Protein AF-R7HUU4-F1 (afdb_monomer)

pLDDT: mean 83.48, std 14.82, range [27.44, 98.5]

Structure (mmCIF, N/CA/C/O backbone):
data_AF-R7HUU4-F1
#
_entry.id   AF-R7HUU4-F1
#
loop_
_atom_site.group_PDB
_atom_site.id
_atom_site.type_symbol
_atom_site.label_atom_id
_atom_site.label_alt_id
_atom_site.label_comp_id
_atom_site.label_asym_id
_atom_site.label_entity_id
_atom_site.label_seq_id
_atom_site.pdbx_PDB_ins_code
_atom_site.Cartn_x
_atom_site.Cartn_y
_atom_site.Cartn_z
_atom_site.occupancy
_atom_site.B_iso_or_equiv
_atom_site.auth_seq_id
_atom_site.auth_comp_id
_atom_site.auth_asym_id
_atom_site.auth_atom_id
_atom_site.pdbx_PDB_model_num
ATOM 1 N N . MET A 1 1 ? -66.068 42.220 -23.933 1.00 38.50 1 MET A N 1
ATOM 2 C CA . MET A 1 1 ? -65.419 41.433 -25.005 1.00 38.50 1 MET A CA 1
ATOM 3 C C . MET A 1 1 ? -64.397 40.522 -24.340 1.00 38.50 1 MET A C 1
ATOM 5 O O . MET A 1 1 ? -63.741 40.973 -23.412 1.00 38.50 1 MET A O 1
ATOM 9 N N . LYS A 1 2 ? -64.416 39.233 -24.688 1.00 35.81 2 LYS A N 1
ATOM 10 C CA . LYS A 1 2 ? -63.900 38.101 -23.901 1.00 35.81 2 LYS A CA 1
ATOM 11 C C . LYS A 1 2 ? -62.385 38.154 -23.642 1.00 35.81 2 LYS A C 1
ATOM 13 O O . LYS A 1 2 ? -61.613 38.383 -24.563 1.00 35.81 2 LYS A O 1
ATOM 18 N N . SER A 1 3 ? -62.012 37.870 -22.396 1.00 39.12 3 SER A N 1
ATOM 19 C CA . SER A 1 3 ? -60.695 37.372 -21.989 1.00 39.12 3 SER A CA 1
ATOM 20 C C . SER A 1 3 ? -60.714 35.848 -22.149 1.00 39.12 3 SER A C 1
ATOM 22 O O . SER A 1 3 ? -61.552 35.182 -21.539 1.00 39.12 3 SER A O 1
ATOM 24 N N . GLU A 1 4 ? -59.857 35.305 -23.013 1.00 42.94 4 GLU A N 1
ATOM 25 C CA . GLU A 1 4 ? -59.627 33.863 -23.139 1.00 42.94 4 GLU A CA 1
ATOM 26 C C . GLU A 1 4 ? -58.416 33.475 -22.284 1.00 42.94 4 GLU A C 1
ATOM 28 O O . GLU A 1 4 ? -57.272 33.782 -22.612 1.00 42.94 4 GLU A O 1
ATOM 33 N N . ILE A 1 5 ? -58.679 32.793 -21.168 1.00 44.16 5 ILE A N 1
ATOM 34 C CA . ILE A 1 5 ? -57.663 32.092 -20.380 1.00 44.16 5 ILE A CA 1
ATOM 35 C C . ILE A 1 5 ? -57.553 30.680 -20.959 1.00 44.16 5 ILE A C 1
ATOM 37 O O . ILE A 1 5 ? -58.440 29.843 -20.785 1.00 44.16 5 ILE A O 1
ATOM 41 N N . LEU A 1 6 ? -56.463 30.427 -21.679 1.00 37.91 6 LEU A N 1
ATOM 42 C CA . LEU A 1 6 ? -56.140 29.134 -22.271 1.00 37.91 6 LEU A CA 1
ATOM 43 C C . LEU A 1 6 ? -55.569 28.197 -21.186 1.00 37.91 6 LEU A C 1
ATOM 45 O O . LEU A 1 6 ? -54.363 28.150 -20.954 1.00 37.91 6 LEU A O 1
ATOM 49 N N . CYS A 1 7 ? -56.432 27.450 -20.495 1.00 40.31 7 CYS A N 1
ATOM 50 C CA . CYS A 1 7 ? -56.000 26.373 -19.599 1.00 40.31 7 CYS A CA 1
ATOM 51 C C . CYS A 1 7 ? -55.556 25.152 -20.421 1.00 40.31 7 CYS A C 1
ATOM 53 O O . CYS A 1 7 ? -56.380 24.395 -20.935 1.00 40.31 7 CYS A O 1
ATOM 55 N N . TYR A 1 8 ? -54.243 24.937 -20.528 1.00 51.47 8 TYR A N 1
ATOM 56 C CA . TYR A 1 8 ? -53.671 23.716 -21.096 1.00 51.47 8 TYR A CA 1
ATOM 57 C C . TYR A 1 8 ? -54.002 22.509 -20.206 1.00 51.47 8 TYR A C 1
ATOM 59 O O . TYR A 1 8 ? -53.467 22.344 -19.110 1.00 51.47 8 TYR A O 1
ATOM 67 N N . HIS A 1 9 ? -54.881 21.635 -20.691 1.00 50.00 9 HIS A N 1
ATOM 68 C CA . HIS A 1 9 ? -55.232 20.387 -20.023 1.00 50.00 9 HIS A CA 1
ATOM 69 C C . HIS A 1 9 ? -54.146 19.332 -20.299 1.00 50.00 9 HIS A C 1
ATOM 71 O O . HIS A 1 9 ? -54.229 18.532 -21.234 1.00 50.00 9 HIS A O 1
ATOM 77 N N . ILE A 1 10 ? -53.070 19.352 -19.510 1.00 56.12 10 ILE A N 1
ATOM 78 C CA . ILE A 1 10 ? -52.059 18.291 -19.549 1.00 56.12 10 ILE A CA 1
ATOM 79 C C . ILE A 1 10 ? -52.678 17.048 -18.900 1.00 56.12 10 ILE A C 1
ATOM 81 O O . ILE A 1 10 ? -52.889 16.993 -17.693 1.00 56.12 10 ILE A O 1
ATOM 85 N N . SER A 1 11 ? -52.998 16.042 -19.716 1.00 63.75 11 SER A N 1
ATOM 86 C CA . SER A 1 11 ? -53.547 14.767 -19.241 1.00 63.75 11 SER A CA 1
ATOM 87 C C . SER A 1 11 ? -52.619 14.126 -18.200 1.00 63.75 11 SER A C 1
ATOM 89 O O . SER A 1 11 ? -51.450 13.870 -18.495 1.00 63.75 11 SER A O 1
ATOM 91 N N . MET A 1 12 ? -53.154 13.795 -17.017 1.00 63.28 12 MET A N 1
ATOM 92 C CA . MET A 1 12 ? -52.453 13.094 -15.924 1.00 63.28 12 MET A CA 1
ATOM 93 C C . MET A 1 12 ? -51.665 11.861 -16.395 1.00 63.28 12 MET A C 1
ATOM 95 O O . MET A 1 12 ? -50.610 11.565 -15.847 1.00 63.28 12 MET A O 1
ATOM 99 N N . LYS A 1 13 ? -52.126 11.173 -17.450 1.00 62.66 13 LYS A N 1
ATOM 100 C CA . LYS A 1 13 ? -51.434 10.015 -18.041 1.00 62.66 13 LYS A CA 1
ATOM 101 C C . LYS A 1 13 ? -50.097 10.383 -18.696 1.00 62.66 13 LYS A C 1
ATOM 103 O O . LYS A 1 13 ? -49.161 9.595 -18.633 1.00 62.66 13 LYS A O 1
ATOM 108 N N . LYS A 1 14 ? -49.987 11.577 -19.293 1.00 66.75 14 LYS A N 1
ATOM 109 C CA . LYS A 1 14 ? -48.726 12.083 -19.864 1.00 66.75 14 LYS A CA 1
ATOM 110 C C . LYS A 1 14 ? -47.734 12.457 -18.765 1.00 66.75 14 LYS A C 1
ATOM 112 O O . LYS A 1 14 ? -46.560 12.144 -18.896 1.00 66.75 14 LYS A O 1
ATOM 117 N N . ILE A 1 15 ? -48.211 13.047 -17.667 1.00 77.12 15 ILE A N 1
ATOM 118 C CA . ILE A 1 15 ? -47.375 13.357 -16.497 1.00 77.12 15 ILE A CA 1
ATOM 119 C C . ILE A 1 15 ? -46.873 12.060 -15.852 1.00 77.12 15 ILE A C 1
ATOM 121 O O . ILE A 1 15 ? -45.676 11.927 -15.621 1.00 77.12 15 ILE A O 1
ATOM 125 N N . LEU A 1 16 ? -47.750 11.068 -15.655 1.00 75.75 16 LEU A N 1
ATOM 126 C CA . LEU A 1 16 ? -47.356 9.760 -15.123 1.00 75.75 16 LEU A CA 1
ATOM 127 C C . LEU A 1 16 ? -46.348 9.046 -16.034 1.00 75.75 16 LEU A C 1
ATOM 129 O O . LEU A 1 16 ? -45.394 8.464 -15.537 1.00 75.75 16 LEU A O 1
ATOM 133 N N . GLY A 1 17 ? -46.534 9.114 -17.356 1.00 78.81 17 GLY A N 1
ATOM 134 C CA . GLY A 1 17 ? -45.602 8.536 -18.328 1.00 78.81 17 GLY A CA 1
ATOM 135 C C . GLY A 1 17 ? -44.230 9.216 -18.328 1.00 78.81 17 GLY A C 1
ATOM 136 O O . GLY A 1 17 ? -43.217 8.533 -18.430 1.00 78.81 17 GLY A O 1
ATOM 137 N N . ILE A 1 18 ? -44.183 10.541 -18.151 1.00 80.38 18 ILE A N 1
ATOM 138 C CA . ILE A 1 18 ? -42.929 11.300 -18.021 1.00 80.38 18 ILE A CA 1
ATOM 139 C C . ILE A 1 18 ? -42.229 10.968 -16.699 1.00 80.38 18 ILE A C 1
ATOM 141 O O . ILE A 1 18 ? -41.025 10.736 -16.701 1.00 80.38 18 ILE A O 1
ATOM 145 N N . ILE A 1 19 ? -42.967 10.882 -15.587 1.00 80.94 19 ILE A N 1
ATOM 146 C CA . ILE A 1 19 ? -42.411 10.488 -14.284 1.00 80.94 19 ILE A CA 1
ATOM 147 C C . ILE A 1 19 ? -41.890 9.050 -14.342 1.00 80.94 19 ILE A C 1
ATOM 149 O O . ILE A 1 19 ? -40.770 8.800 -13.916 1.00 80.94 19 ILE A O 1
ATOM 153 N N . LEU A 1 20 ? -42.643 8.113 -14.924 1.00 77.44 20 LEU A N 1
ATOM 154 C CA . LEU A 1 20 ? -42.204 6.726 -15.079 1.00 77.44 20 LEU A CA 1
ATOM 155 C C . LEU A 1 20 ? -40.975 6.628 -15.998 1.00 77.44 20 LEU A C 1
ATOM 157 O O . LEU A 1 20 ? -40.039 5.902 -15.686 1.00 77.44 20 LEU A O 1
ATOM 161 N N . GLY A 1 21 ? -40.932 7.410 -17.082 1.00 74.31 21 GLY A N 1
ATOM 162 C CA . GLY A 1 21 ? -39.762 7.521 -17.955 1.00 74.31 21 GLY A CA 1
ATOM 163 C C . GLY A 1 21 ? -38.533 8.090 -17.240 1.00 74.31 21 GLY A C 1
ATOM 164 O O . GLY A 1 21 ? -37.440 7.558 -17.402 1.00 74.31 21 GLY A O 1
ATOM 165 N N . LEU A 1 22 ? -38.708 9.112 -16.396 1.00 73.75 22 LEU A N 1
ATOM 166 C CA . LEU A 1 22 ? -37.643 9.685 -15.567 1.00 73.75 22 LEU A CA 1
ATOM 167 C C . LEU A 1 22 ? -37.168 8.712 -14.482 1.00 73.75 22 LEU A C 1
ATOM 169 O O . LEU A 1 22 ? -35.968 8.607 -14.265 1.00 73.75 22 LEU A O 1
ATOM 173 N N . VAL A 1 23 ? -38.069 7.953 -13.852 1.00 69.62 23 VAL A N 1
ATOM 174 C CA . VAL A 1 23 ? -37.723 6.916 -12.863 1.00 69.62 23 VAL A CA 1
ATOM 175 C C . VAL A 1 23 ? -36.972 5.761 -13.528 1.00 69.62 23 VAL A C 1
ATOM 177 O O . VAL A 1 23 ? -35.995 5.266 -12.971 1.00 69.62 23 VAL A O 1
ATOM 180 N N . ILE A 1 24 ? -37.358 5.350 -14.739 1.00 63.69 24 ILE A N 1
ATOM 181 C CA . ILE A 1 24 ? -36.622 4.330 -15.499 1.00 63.69 24 ILE A CA 1
ATOM 182 C C . ILE A 1 24 ? -35.244 4.870 -15.915 1.00 63.69 24 ILE A C 1
ATOM 184 O O . ILE A 1 24 ? -34.253 4.174 -15.734 1.00 63.69 24 ILE A O 1
ATOM 188 N N . LEU A 1 25 ? -35.141 6.122 -16.378 1.00 57.78 25 LEU A N 1
ATOM 189 C CA . LEU A 1 25 ? -33.858 6.757 -16.717 1.00 57.78 25 LEU A CA 1
ATOM 190 C C . LEU A 1 25 ? -32.947 6.964 -15.493 1.00 57.78 25 LEU A C 1
ATOM 192 O O . LEU A 1 25 ? -31.732 6.835 -15.618 1.00 57.78 25 LEU A O 1
ATOM 196 N N . GLN A 1 26 ? -33.511 7.215 -14.307 1.00 54.56 26 GLN A N 1
ATOM 197 C CA . GLN A 1 26 ? -32.764 7.280 -13.044 1.00 54.56 26 GLN A CA 1
ATOM 198 C C . GLN A 1 26 ? -32.233 5.906 -12.602 1.00 54.56 26 GLN A C 1
ATOM 200 O O . GLN A 1 26 ? -31.171 5.838 -11.992 1.00 54.56 26 GLN A O 1
ATOM 205 N N . ASN A 1 27 ? -32.913 4.810 -12.959 1.00 45.50 27 ASN A N 1
ATOM 206 C CA . ASN A 1 27 ? -32.486 3.444 -12.632 1.00 45.50 27 ASN A CA 1
ATOM 207 C C . ASN A 1 27 ? -31.473 2.839 -13.626 1.00 45.50 27 ASN A C 1
ATOM 209 O O . ASN A 1 27 ? -30.917 1.781 -13.345 1.00 45.50 27 ASN A O 1
ATOM 213 N N . VAL A 1 28 ? -31.202 3.485 -14.771 1.00 43.03 28 VAL A N 1
ATOM 214 C CA . VAL A 1 28 ? -30.192 3.016 -15.751 1.00 43.03 28 VAL A CA 1
ATOM 215 C C . VAL A 1 28 ? -28.813 3.654 -15.520 1.00 43.03 28 VAL A C 1
ATOM 217 O O . VAL A 1 28 ? -27.841 3.288 -16.179 1.00 43.03 28 VAL A O 1
ATOM 220 N N . CYS A 1 29 ? -28.663 4.525 -14.516 1.00 39.81 29 CYS A N 1
ATOM 221 C CA . CYS A 1 29 ? -27.342 4.875 -13.997 1.00 39.81 29 CYS A CA 1
ATOM 222 C C . CYS A 1 29 ? -26.828 3.717 -13.127 1.00 39.81 29 CYS A C 1
ATOM 224 O O . CYS A 1 29 ? -26.801 3.788 -11.899 1.00 39.81 29 CYS A O 1
ATOM 226 N N . PHE A 1 30 ? -26.459 2.602 -13.761 1.00 44.16 30 PHE A N 1
ATOM 227 C CA . PHE A 1 30 ? -25.579 1.640 -13.117 1.00 44.16 30 PHE A CA 1
ATOM 228 C C . PHE A 1 30 ? -24.296 2.400 -12.794 1.00 44.16 30 PHE A C 1
ATOM 230 O O . PHE A 1 30 ? -23.543 2.731 -13.705 1.00 44.16 30 PHE A O 1
ATOM 237 N N . ALA A 1 31 ? -24.077 2.727 -11.519 1.00 47.22 31 ALA A N 1
ATOM 238 C CA . ALA A 1 31 ? -22.819 3.298 -11.066 1.00 47.22 31 ALA A CA 1
ATOM 239 C C . ALA A 1 31 ? -21.699 2.331 -11.473 1.00 47.22 31 ALA A C 1
ATOM 241 O O . ALA A 1 31 ? -21.554 1.266 -10.875 1.00 47.22 31 ALA A O 1
ATOM 242 N N . GLU A 1 32 ? -20.968 2.645 -12.544 1.00 54.44 32 GLU A N 1
ATOM 243 C CA . GLU A 1 32 ? -19.805 1.868 -12.957 1.00 54.44 32 GLU A CA 1
ATOM 244 C C . GLU A 1 32 ? -18.755 2.001 -11.852 1.00 54.44 32 GLU A C 1
ATOM 246 O O . GLU A 1 32 ? -18.102 3.032 -11.715 1.00 54.44 32 GLU A O 1
ATOM 251 N N . THR A 1 33 ? -18.623 0.962 -11.025 1.00 69.06 33 THR A N 1
ATOM 252 C CA . THR A 1 33 ? -17.581 0.881 -9.998 1.00 69.06 33 THR A CA 1
ATOM 253 C C . THR A 1 33 ? -16.222 0.697 -10.674 1.00 69.06 33 THR A C 1
ATOM 255 O O . THR A 1 33 ? -15.743 -0.427 -10.841 1.00 69.06 33 THR A O 1
ATOM 258 N N . SER A 1 34 ? -15.603 1.802 -11.082 1.00 87.12 34 SER A N 1
ATOM 259 C CA . SER A 1 34 ? -14.298 1.782 -11.740 1.00 87.12 34 SER A CA 1
ATOM 260 C C . SER A 1 34 ? -13.161 1.626 -10.730 1.00 87.12 34 SER A C 1
ATOM 262 O O . SER A 1 34 ? -13.343 1.724 -9.513 1.00 87.12 34 SER A O 1
ATOM 264 N N . VAL A 1 35 ? -11.963 1.324 -11.229 1.00 91.50 35 VAL A N 1
ATOM 265 C CA . VAL A 1 35 ? -10.778 1.118 -10.388 1.00 91.50 35 VAL A CA 1
ATOM 266 C C . VAL A 1 35 ? -9.691 2.118 -10.752 1.00 91.50 35 VAL A C 1
ATOM 268 O O . VAL A 1 35 ? -9.187 2.125 -11.876 1.00 91.50 35 VAL A O 1
ATOM 271 N N . SER A 1 36 ? -9.286 2.924 -9.779 1.00 95.12 36 SER A N 1
ATOM 272 C CA . SER A 1 36 ? -8.194 3.882 -9.890 1.00 95.12 36 SER A CA 1
ATOM 273 C C . SER A 1 36 ? -6.880 3.270 -9.442 1.00 95.12 36 SER A C 1
ATOM 275 O O . SER A 1 36 ? -6.734 2.761 -8.328 1.00 95.12 36 SER A O 1
ATOM 277 N N . PHE A 1 37 ? -5.890 3.343 -10.328 1.00 97.56 37 PHE A N 1
ATOM 278 C CA . PHE A 1 37 ? -4.507 3.041 -9.988 1.00 97.56 37 PHE A CA 1
ATOM 279 C C . PHE A 1 37 ? -3.829 4.332 -9.547 1.00 97.56 37 PHE A C 1
ATOM 281 O O . PHE A 1 37 ? -3.620 5.230 -10.365 1.00 97.56 37 PHE A O 1
ATOM 288 N N . VAL A 1 38 ? -3.498 4.403 -8.258 1.00 98.50 38 VAL A N 1
ATOM 289 C CA . VAL A 1 38 ? -2.803 5.539 -7.648 1.00 98.50 38 VAL A CA 1
ATOM 290 C C . VAL A 1 38 ? -1.321 5.201 -7.572 1.00 98.50 38 VAL A C 1
ATOM 292 O O . VAL A 1 38 ? -0.902 4.358 -6.781 1.00 98.50 38 VAL A O 1
ATOM 295 N N . TYR A 1 39 ? -0.523 5.837 -8.422 1.00 97.94 39 TYR A N 1
ATOM 296 C CA . TYR A 1 39 ? 0.920 5.642 -8.478 1.00 97.94 39 TYR A CA 1
ATOM 297 C C . TYR A 1 39 ? 1.607 6.612 -7.529 1.00 97.94 39 TYR A C 1
ATOM 299 O O . TYR A 1 39 ? 1.540 7.826 -7.729 1.00 97.94 39 TYR A O 1
ATOM 307 N N . ILE A 1 40 ? 2.312 6.070 -6.543 1.00 96.50 40 ILE A N 1
ATOM 308 C CA . ILE A 1 40 ? 3.022 6.809 -5.503 1.00 96.50 40 ILE A CA 1
ATOM 309 C C . ILE A 1 40 ? 4.507 6.813 -5.856 1.00 96.50 40 ILE A C 1
ATOM 311 O O . ILE A 1 40 ? 5.130 5.750 -5.975 1.00 96.50 40 ILE A O 1
ATOM 315 N N . ASN A 1 41 ? 5.075 8.007 -6.042 1.00 91.94 41 ASN A N 1
ATOM 316 C CA . ASN A 1 41 ? 6.491 8.122 -6.374 1.00 91.94 41 ASN A CA 1
ATOM 317 C C . ASN A 1 41 ? 7.371 7.653 -5.208 1.00 91.94 41 ASN A C 1
ATOM 319 O O . ASN A 1 41 ? 6.955 7.593 -4.052 1.00 91.94 41 ASN A O 1
ATOM 323 N N . GLY A 1 42 ? 8.621 7.353 -5.540 1.00 82.88 42 GLY A N 1
ATOM 324 C CA . GLY A 1 42 ? 9.680 7.123 -4.567 1.00 82.88 42 GLY A CA 1
ATOM 325 C C . GLY A 1 42 ? 10.942 7.874 -4.950 1.00 82.88 42 GLY A C 1
ATOM 326 O O . GLY A 1 42 ? 10.860 8.936 -5.572 1.00 82.88 42 GLY A O 1
ATOM 327 N N . SER A 1 43 ? 12.079 7.260 -4.611 1.00 66.88 43 SER A N 1
ATOM 328 C CA . SER A 1 43 ? 13.406 7.872 -4.566 1.00 66.88 43 SER A CA 1
ATOM 329 C C . SER A 1 43 ? 13.782 8.743 -5.769 1.00 66.88 43 SER A C 1
ATOM 331 O O . SER A 1 43 ? 13.580 8.332 -6.918 1.00 66.88 43 SER A O 1
ATOM 333 N N . ASN A 1 44 ? 14.483 9.837 -5.477 1.00 62.03 44 ASN A N 1
ATOM 334 C CA . ASN A 1 44 ? 15.201 10.725 -6.380 1.00 62.03 44 ASN A CA 1
ATOM 335 C C . ASN A 1 44 ? 14.303 11.437 -7.400 1.00 62.03 44 ASN A C 1
ATOM 337 O O . ASN A 1 44 ? 14.753 11.736 -8.502 1.00 62.03 44 ASN A O 1
ATOM 341 N N . ASN A 1 45 ? 13.040 11.702 -7.048 1.00 61.53 45 ASN A N 1
ATOM 342 C CA . ASN A 1 45 ? 12.145 12.531 -7.853 1.00 61.53 45 ASN A CA 1
ATOM 343 C C . ASN A 1 45 ? 11.858 13.845 -7.149 1.00 61.53 45 ASN A C 1
ATOM 345 O O . ASN A 1 45 ? 10.725 14.115 -6.782 1.00 61.53 45 ASN A O 1
ATOM 349 N N . ASN A 1 46 ? 12.903 14.627 -6.911 1.00 71.25 46 ASN A N 1
ATOM 350 C CA . ASN A 1 46 ? 12.797 15.775 -6.013 1.00 71.25 46 ASN A CA 1
ATOM 351 C C . ASN A 1 46 ? 13.084 17.088 -6.754 1.00 71.25 46 ASN A C 1
ATOM 353 O O . ASN A 1 46 ? 13.029 18.154 -6.164 1.00 71.25 46 ASN A O 1
ATOM 357 N N . ASP A 1 47 ? 13.361 17.007 -8.060 1.00 76.56 47 ASP A N 1
ATOM 358 C CA . ASP A 1 47 ? 13.446 18.142 -8.973 1.00 76.56 47 ASP A CA 1
ATOM 359 C C . ASP A 1 47 ? 12.394 18.022 -10.094 1.00 76.56 47 ASP A C 1
ATOM 361 O O . ASP A 1 47 ? 11.763 16.975 -10.298 1.00 76.56 47 ASP A O 1
ATOM 365 N N . GLU A 1 48 ? 12.195 19.105 -10.848 1.00 85.00 48 GLU A N 1
ATOM 366 C CA . GLU A 1 48 ? 11.215 19.157 -11.939 1.00 85.00 48 GLU A CA 1
ATOM 367 C C . GLU A 1 48 ? 11.481 18.092 -13.017 1.00 85.00 48 GLU A C 1
ATOM 369 O O . GLU A 1 48 ? 10.556 17.463 -13.539 1.00 85.00 48 GLU A O 1
ATOM 374 N N . LYS A 1 49 ? 12.755 17.840 -13.331 1.00 85.12 49 LYS A N 1
ATOM 375 C CA . LYS A 1 49 ? 13.159 16.869 -14.351 1.00 85.12 49 LYS A CA 1
ATOM 376 C C . LYS A 1 49 ? 12.746 15.455 -13.954 1.00 85.12 49 LYS A C 1
ATOM 378 O O . LYS A 1 49 ? 12.214 14.712 -14.780 1.00 85.12 49 LYS A O 1
ATOM 383 N N . MET A 1 50 ? 12.989 15.074 -12.710 1.00 80.81 50 MET A N 1
ATOM 384 C CA . MET A 1 50 ? 12.694 13.748 -12.196 1.00 80.81 50 MET A CA 1
ATOM 385 C C . MET A 1 50 ? 11.198 13.579 -11.909 1.00 80.81 50 MET A C 1
ATOM 387 O O . MET A 1 50 ? 10.641 12.514 -12.181 1.00 80.81 50 MET A O 1
ATOM 391 N N . ARG A 1 51 ? 10.502 14.650 -11.502 1.00 89.00 51 ARG A N 1
ATOM 392 C CA . ARG A 1 51 ? 9.032 14.690 -11.490 1.00 89.00 51 ARG A CA 1
ATOM 393 C C . ARG A 1 51 ? 8.450 14.369 -12.865 1.00 89.00 51 ARG A C 1
ATOM 395 O O . ARG A 1 51 ? 7.600 13.486 -12.983 1.00 89.00 51 ARG A O 1
ATOM 402 N N . ASN A 1 52 ? 8.942 15.032 -13.908 1.00 91.38 52 ASN A N 1
ATOM 403 C CA . ASN A 1 52 ? 8.496 14.798 -15.280 1.00 91.38 52 ASN A CA 1
ATOM 404 C C . ASN A 1 52 ? 8.848 13.381 -15.758 1.00 91.38 52 ASN A C 1
ATOM 406 O O . ASN A 1 52 ? 7.999 12.702 -16.334 1.00 91.38 52 ASN A O 1
ATOM 410 N N . TRP A 1 53 ? 10.050 12.884 -15.443 1.00 90.56 53 TRP A N 1
ATOM 411 C CA . TRP A 1 53 ? 10.447 11.501 -15.731 1.00 90.56 53 TRP A CA 1
ATOM 412 C C . TRP A 1 53 ? 9.497 10.475 -15.100 1.00 90.56 53 TRP A C 1
ATOM 414 O O . TRP A 1 53 ? 9.081 9.526 -15.771 1.00 90.56 53 TRP A O 1
ATOM 424 N N . TYR A 1 54 ? 9.119 10.676 -13.835 1.00 92.00 54 TYR A N 1
ATOM 425 C CA . TYR A 1 54 ? 8.175 9.812 -13.136 1.00 92.00 54 TYR A CA 1
ATOM 426 C C . TYR A 1 54 ? 6.785 9.853 -13.783 1.00 92.00 54 TYR A C 1
ATOM 428 O O . TYR A 1 54 ? 6.227 8.802 -14.105 1.00 92.00 54 TYR A O 1
ATOM 436 N N . ILE A 1 55 ? 6.257 11.053 -14.049 1.00 93.81 55 ILE A N 1
ATOM 437 C CA . ILE A 1 55 ? 4.951 11.243 -14.697 1.00 93.81 55 ILE A CA 1
ATOM 438 C C . ILE A 1 55 ? 4.917 10.553 -16.066 1.00 93.81 55 ILE A C 1
ATOM 440 O O . ILE A 1 55 ? 3.999 9.781 -16.350 1.00 93.81 55 ILE A O 1
ATOM 444 N N . GLU A 1 56 ? 5.936 10.762 -16.900 1.00 94.50 56 GLU A N 1
ATOM 445 C CA . GLU A 1 56 ? 6.050 10.090 -18.194 1.00 94.50 56 GLU A CA 1
ATOM 4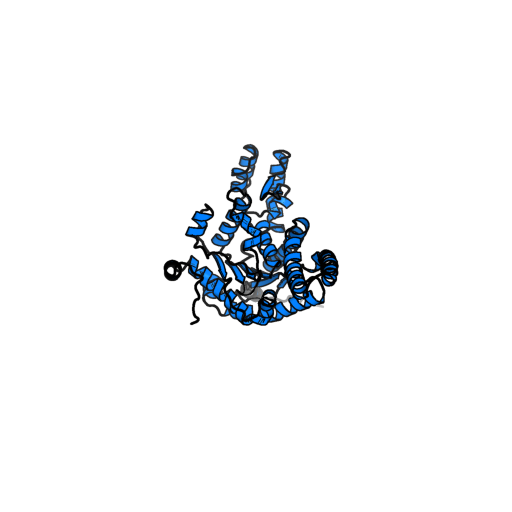46 C C . GLU A 1 56 ? 6.135 8.565 -18.055 1.00 94.50 56 GLU A C 1
ATOM 448 O O . GLU A 1 56 ? 5.554 7.822 -18.854 1.00 94.50 56 GLU A O 1
ATOM 453 N N . GLY A 1 57 ? 6.884 8.085 -17.058 1.00 94.50 57 GLY A N 1
ATOM 454 C CA . GLY A 1 57 ? 7.003 6.668 -16.734 1.00 94.50 57 GLY A CA 1
ATOM 455 C C . GLY A 1 57 ? 5.644 6.048 -16.424 1.00 94.50 57 GLY A C 1
ATOM 456 O O . GLY A 1 57 ? 5.288 5.023 -17.016 1.00 94.50 57 GLY A O 1
ATOM 457 N N . VAL A 1 58 ? 4.854 6.706 -15.572 1.00 96.19 58 VAL A N 1
ATOM 458 C CA . VAL A 1 58 ? 3.494 6.286 -15.211 1.00 96.19 58 VAL A CA 1
ATOM 459 C C . VAL A 1 58 ? 2.566 6.316 -16.424 1.00 96.19 58 VAL A C 1
ATOM 461 O O . VAL A 1 58 ? 1.898 5.320 -16.695 1.00 96.19 58 VAL A O 1
ATOM 464 N N . GLN A 1 59 ? 2.573 7.390 -17.216 1.00 96.56 59 GLN A N 1
ATOM 465 C CA . GLN A 1 59 ? 1.744 7.503 -18.425 1.00 96.56 59 GLN A CA 1
ATOM 466 C C . GLN A 1 59 ? 2.043 6.400 -19.453 1.00 96.56 59 GLN A C 1
ATOM 468 O O . GLN A 1 59 ? 1.141 5.921 -20.139 1.00 96.56 59 GLN A O 1
ATOM 473 N N . LYS A 1 60 ? 3.300 5.947 -19.544 1.00 96.81 60 LYS A N 1
ATOM 474 C CA . LYS A 1 60 ? 3.705 4.833 -20.420 1.00 96.81 60 LYS A CA 1
ATOM 475 C C . LYS A 1 60 ? 3.380 3.462 -19.815 1.00 96.81 60 LYS A C 1
ATOM 477 O O . LYS A 1 60 ? 3.109 2.518 -20.563 1.00 96.81 60 LYS A O 1
ATOM 482 N N . LEU A 1 61 ? 3.456 3.316 -18.492 1.00 97.06 61 LEU A N 1
ATOM 483 C CA . LEU A 1 61 ? 3.202 2.060 -17.781 1.00 97.06 61 LEU A CA 1
ATOM 484 C C . LEU A 1 61 ? 1.706 1.755 -17.663 1.00 97.06 61 LEU A C 1
ATOM 486 O O . LEU A 1 61 ? 1.300 0.616 -17.897 1.00 97.06 61 LEU A O 1
ATOM 490 N N . HIS A 1 62 ? 0.902 2.750 -17.303 1.00 97.75 62 HIS A N 1
ATOM 491 C CA . HIS A 1 62 ? -0.492 2.572 -16.918 1.00 97.75 62 HIS A CA 1
ATOM 492 C C . HIS A 1 62 ? -1.342 1.853 -17.981 1.00 97.75 62 HIS A C 1
ATOM 494 O O . HIS A 1 62 ? -1.945 0.837 -17.633 1.00 97.75 62 HIS A O 1
ATOM 500 N N . PRO A 1 63 ? -1.300 2.215 -19.283 1.00 97.25 63 PRO A N 1
ATOM 501 C CA . PRO A 1 63 ? -2.055 1.491 -20.311 1.00 97.25 63 PRO A CA 1
ATOM 502 C C . PRO A 1 63 ? -1.653 0.014 -20.433 1.00 97.25 63 PRO A C 1
ATOM 504 O O . PRO A 1 63 ? -2.477 -0.850 -20.737 1.00 97.25 63 PRO A O 1
ATOM 507 N N . VAL A 1 64 ? -0.375 -0.303 -20.185 1.00 97.62 64 VAL A N 1
ATOM 508 C CA . VAL A 1 64 ? 0.123 -1.685 -20.202 1.00 97.62 64 VAL A CA 1
ATOM 509 C C . VAL A 1 64 ? -0.389 -2.448 -18.984 1.00 97.62 64 VAL A C 1
ATOM 511 O O . VAL A 1 64 ? -0.841 -3.581 -19.138 1.00 97.62 64 VAL A O 1
ATOM 514 N N . MET A 1 65 ? -0.336 -1.838 -17.796 1.00 96.44 65 MET A N 1
ATOM 515 C CA . MET A 1 65 ? -0.832 -2.451 -16.563 1.00 96.44 65 MET A CA 1
ATOM 516 C C . MET A 1 65 ? -2.340 -2.692 -16.634 1.00 96.44 65 MET A C 1
ATOM 518 O O . MET A 1 65 ? -2.775 -3.819 -16.411 1.00 96.44 65 MET A O 1
ATOM 522 N N . LYS A 1 66 ? -3.106 -1.672 -17.044 1.00 94.75 66 LYS A N 1
ATOM 523 C CA . LYS A 1 66 ? -4.548 -1.741 -17.297 1.00 94.75 66 LYS A CA 1
ATOM 524 C C . LYS A 1 66 ? -4.895 -2.927 -18.186 1.00 94.75 66 LYS A C 1
ATOM 526 O O . LYS A 1 66 ? -5.592 -3.840 -17.756 1.00 94.75 66 LYS A O 1
ATOM 531 N N . LYS A 1 67 ? -4.305 -2.979 -19.386 1.00 94.44 67 LYS A N 1
ATOM 532 C CA . LYS A 1 67 ? -4.538 -4.070 -20.340 1.00 94.44 67 LYS A CA 1
ATOM 533 C C . LYS A 1 67 ? -4.223 -5.441 -19.742 1.00 94.44 67 LYS A C 1
ATOM 535 O O . LYS A 1 67 ? -4.927 -6.400 -20.028 1.00 94.44 67 LYS A O 1
ATOM 540 N N . LYS A 1 68 ? -3.155 -5.566 -18.950 1.00 94.00 68 LYS A N 1
ATOM 541 C CA . LYS A 1 68 ? -2.756 -6.849 -18.355 1.00 94.00 68 LYS A CA 1
ATOM 542 C C . LYS A 1 68 ? -3.699 -7.291 -17.240 1.00 94.00 68 LYS A C 1
ATOM 544 O O . LYS A 1 68 ? -4.085 -8.457 -17.241 1.00 94.00 68 LYS A O 1
ATOM 549 N N . PHE A 1 69 ? -4.101 -6.382 -16.355 1.00 91.81 69 PHE A N 1
ATOM 550 C CA . PHE A 1 69 ? -5.106 -6.651 -15.324 1.00 91.81 69 PHE A CA 1
ATOM 551 C C . PHE A 1 69 ? -6.450 -7.045 -15.951 1.00 91.81 69 PHE A C 1
ATOM 553 O O . PHE A 1 69 ? -6.987 -8.103 -15.639 1.00 91.81 69 PHE A O 1
ATOM 560 N N . GLU A 1 70 ? -6.940 -6.259 -16.914 1.00 89.38 70 GLU A N 1
ATOM 561 C CA . GLU A 1 70 ? -8.216 -6.486 -17.615 1.00 89.38 70 GLU A CA 1
ATOM 562 C C . GLU A 1 70 ? -8.215 -7.724 -18.525 1.00 89.38 70 GLU A C 1
ATOM 564 O O . GLU A 1 70 ? -9.253 -8.086 -19.074 1.00 89.38 70 GLU A O 1
ATOM 569 N N . GLN A 1 71 ? -7.077 -8.382 -18.747 1.00 90.06 71 GLN A N 1
ATOM 570 C CA . GLN A 1 71 ? -6.991 -9.609 -19.549 1.00 90.06 71 GLN A CA 1
ATOM 571 C C . GLN A 1 71 ? -6.784 -10.867 -18.704 1.00 90.06 71 GLN A C 1
ATOM 573 O O . GLN A 1 71 ? -7.045 -11.965 -19.194 1.00 90.06 71 GLN A O 1
ATOM 578 N N . ASN A 1 72 ? -6.331 -10.728 -17.460 1.00 90.06 72 ASN A N 1
ATOM 579 C CA . ASN A 1 72 ? -6.046 -11.861 -16.591 1.00 90.06 72 ASN A CA 1
ATOM 580 C C . ASN A 1 72 ? -7.346 -12.482 -16.042 1.00 90.06 72 ASN A C 1
ATOM 582 O O . ASN A 1 72 ? -8.256 -11.770 -15.619 1.00 90.06 72 ASN A O 1
ATOM 586 N N . LYS A 1 73 ? -7.449 -13.815 -16.089 1.00 84.94 73 LYS A N 1
ATOM 587 C CA . LYS A 1 73 ? -8.680 -14.544 -15.743 1.00 84.94 73 LYS A CA 1
ATOM 588 C C . LYS A 1 73 ? -8.906 -14.592 -14.235 1.00 84.94 73 LYS A C 1
ATOM 590 O O . LYS A 1 73 ? -10.025 -14.370 -13.791 1.00 84.94 73 LYS A O 1
ATOM 595 N N . GLU A 1 74 ? -7.851 -14.832 -13.467 1.00 85.94 74 GLU A N 1
ATOM 596 C CA . GLU A 1 74 ? -7.889 -14.917 -12.010 1.00 85.94 74 GLU A CA 1
ATOM 597 C C . GLU A 1 74 ? -8.285 -13.570 -11.405 1.00 85.94 74 GLU A C 1
ATOM 599 O O . GLU A 1 74 ? -9.223 -13.501 -10.620 1.00 85.94 74 GLU A O 1
ATOM 604 N N . ILE A 1 75 ? -7.659 -12.474 -11.843 1.00 86.88 75 ILE A N 1
ATOM 605 C CA . ILE A 1 75 ? -8.053 -11.113 -11.457 1.00 86.88 75 ILE A CA 1
ATOM 606 C C . ILE A 1 75 ? -9.525 -10.890 -11.798 1.00 86.88 75 ILE A C 1
ATOM 608 O O . ILE A 1 75 ? -10.278 -10.405 -10.959 1.00 86.88 75 ILE A O 1
ATOM 612 N N . LYS A 1 76 ? -9.979 -11.298 -12.990 1.00 81.38 76 LYS A N 1
ATOM 613 C CA . LYS A 1 76 ? -11.396 -11.168 -13.341 1.00 81.38 76 LYS A CA 1
ATOM 614 C C . LYS A 1 76 ? -12.327 -11.894 -12.389 1.00 81.38 76 LYS A C 1
ATOM 616 O O . LYS A 1 76 ? -13.304 -11.313 -11.939 1.00 81.38 76 LYS A O 1
ATOM 621 N N . GLN A 1 77 ? -12.003 -13.134 -12.069 1.00 78.50 77 GLN A N 1
ATOM 622 C CA . GLN A 1 77 ? -12.826 -13.974 -11.216 1.00 78.50 77 GLN A CA 1
ATOM 623 C C . GLN A 1 77 ? -12.860 -13.476 -9.766 1.00 78.50 77 GLN A C 1
ATOM 625 O O . GLN A 1 77 ? -13.916 -13.428 -9.142 1.00 78.50 77 GLN A O 1
ATOM 630 N N . VAL A 1 78 ? -11.701 -13.108 -9.229 1.00 73.38 78 VAL A N 1
ATOM 631 C CA . VAL A 1 78 ? -11.523 -12.770 -7.811 1.00 73.38 78 VAL A CA 1
ATOM 632 C C . VAL A 1 78 ? -11.956 -11.346 -7.519 1.00 73.38 78 VAL A C 1
ATOM 634 O O . VAL A 1 78 ? -12.545 -11.060 -6.481 1.00 73.38 78 VAL A O 1
ATOM 637 N N . PHE A 1 79 ? -11.644 -10.448 -8.445 1.00 67.06 79 PHE A N 1
ATOM 638 C CA . PHE A 1 79 ? -11.745 -9.019 -8.228 1.00 67.06 79 PHE A CA 1
ATOM 639 C C . PHE A 1 79 ? -12.814 -8.363 -9.109 1.00 67.06 79 PHE A C 1
ATOM 641 O O . PHE A 1 79 ? -13.404 -7.370 -8.694 1.00 67.06 79 PHE A O 1
ATOM 648 N N . LEU A 1 80 ? -13.107 -8.924 -10.292 1.00 58.44 80 LEU A N 1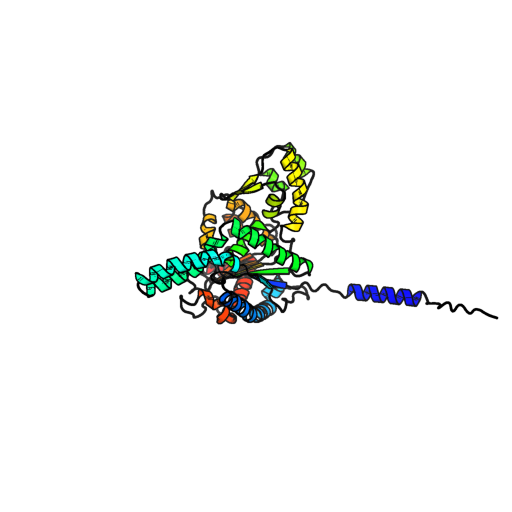
ATOM 649 C CA . LEU A 1 80 ? -13.892 -8.256 -11.340 1.00 58.44 80 LEU A CA 1
ATOM 650 C C . LEU A 1 80 ? -15.208 -8.966 -11.732 1.00 58.44 80 LEU A C 1
ATOM 652 O O . LEU A 1 80 ? -15.745 -8.676 -12.799 1.00 58.44 80 LEU A O 1
ATOM 656 N N . ASN A 1 81 ? -15.773 -9.865 -10.916 1.00 50.66 81 ASN A N 1
ATOM 657 C CA . ASN A 1 81 ? -16.989 -10.637 -11.257 1.00 50.66 81 ASN A CA 1
ATOM 658 C C . ASN A 1 81 ? -18.304 -9.810 -11.308 1.00 50.66 81 ASN A C 1
ATOM 660 O O . ASN A 1 81 ? -19.402 -10.358 -11.218 1.00 50.66 81 ASN A O 1
ATOM 664 N N . LYS A 1 82 ? -18.218 -8.487 -11.497 1.00 53.62 82 LYS A N 1
ATOM 665 C CA . LYS A 1 82 ? -19.338 -7.613 -11.875 1.00 53.62 82 LYS A CA 1
ATOM 666 C C . LYS A 1 82 ? -18.983 -6.876 -13.177 1.00 53.62 82 LYS A C 1
ATOM 668 O O . LYS A 1 82 ? -17.825 -6.512 -13.354 1.00 53.62 82 LYS A O 1
ATOM 673 N N . PRO A 1 83 ? -19.947 -6.582 -14.067 1.00 46.19 83 PRO A N 1
ATOM 674 C CA . PRO A 1 83 ? -19.718 -5.939 -15.374 1.00 46.19 83 PRO A CA 1
ATOM 675 C C . PRO A 1 83 ? -19.094 -4.523 -15.341 1.00 46.19 83 PRO A C 1
ATOM 677 O O . PRO A 1 83 ? -18.981 -3.891 -16.383 1.00 46.19 83 PRO A O 1
ATOM 680 N N . GLN A 1 84 ? -18.682 -4.021 -14.174 1.00 50.19 84 GLN A N 1
ATOM 681 C CA . GLN A 1 84 ? -18.398 -2.612 -13.902 1.00 50.19 84 GLN A CA 1
ATOM 682 C C . GLN A 1 84 ? -16.929 -2.295 -13.585 1.00 50.19 84 GLN A C 1
ATOM 684 O O . GLN A 1 84 ? -16.593 -1.128 -13.437 1.00 50.19 84 GLN A O 1
ATOM 689 N N . TYR A 1 85 ? -16.030 -3.279 -13.508 1.00 59.03 85 TYR A N 1
ATOM 690 C CA . TYR A 1 85 ? -14.649 -3.028 -13.084 1.00 59.03 85 TYR A CA 1
ATOM 691 C C . TYR A 1 85 ? -13.708 -2.673 -14.237 1.00 59.03 85 TYR A C 1
ATOM 693 O O . TYR A 1 85 ? -12.748 -3.383 -14.556 1.00 59.03 85 TYR A O 1
ATOM 701 N N . LYS A 1 86 ? -13.999 -1.550 -14.875 1.00 80.75 86 LYS A N 1
ATOM 702 C CA . LYS A 1 86 ? -13.092 -0.913 -15.817 1.00 80.75 86 LYS A CA 1
ATOM 703 C C . LYS A 1 86 ? -12.011 -0.196 -15.014 1.00 80.75 86 LYS A C 1
ATOM 705 O O . LYS A 1 86 ? -12.318 0.580 -14.109 1.00 80.75 86 LYS A O 1
ATOM 710 N N . ILE A 1 87 ? -10.740 -0.465 -15.304 1.00 89.88 87 ILE A N 1
ATOM 711 C CA . ILE A 1 87 ? -9.683 0.373 -14.730 1.00 89.88 87 ILE A CA 1
ATOM 712 C C . ILE A 1 87 ? -9.804 1.733 -15.408 1.00 89.88 87 ILE A C 1
ATOM 714 O O . ILE A 1 87 ? -9.988 1.806 -16.626 1.00 89.88 87 ILE A O 1
ATOM 718 N N . ASN A 1 88 ? -9.720 2.806 -14.632 1.00 92.88 88 ASN A N 1
ATOM 719 C CA . ASN A 1 88 ? -9.801 4.150 -15.181 1.00 92.88 88 ASN A CA 1
ATOM 720 C C . ASN A 1 88 ? -8.737 4.346 -16.266 1.00 92.88 88 ASN A C 1
ATOM 722 O O . ASN A 1 88 ? -7.616 3.869 -16.138 1.00 92.88 88 ASN A O 1
ATOM 726 N N . GLU A 1 89 ? -9.093 5.013 -17.368 1.00 93.81 89 GLU A N 1
ATOM 727 C CA . GLU A 1 89 ? -8.176 5.192 -18.508 1.00 93.81 89 GLU A CA 1
ATOM 728 C C . GLU A 1 89 ? -6.974 6.080 -18.159 1.00 93.81 89 GLU A C 1
ATOM 730 O O . GLU A 1 89 ? -5.906 5.977 -18.769 1.00 93.81 89 GLU A O 1
ATOM 735 N N . LYS A 1 90 ? -7.158 6.986 -17.193 1.00 95.12 90 LYS A N 1
ATOM 736 C CA . LYS A 1 90 ? -6.115 7.887 -16.711 1.00 95.12 90 LYS A CA 1
ATOM 737 C C . LYS A 1 90 ? -5.567 7.376 -15.376 1.00 95.12 90 LYS A C 1
ATOM 739 O O . LYS A 1 90 ? -6.360 7.052 -14.493 1.00 95.12 90 LYS A O 1
ATOM 744 N N . PRO A 1 91 ? -4.234 7.361 -15.195 1.00 95.62 91 PRO A N 1
ATOM 745 C CA . PRO A 1 91 ? -3.645 7.078 -13.897 1.00 95.62 91 PRO A CA 1
ATOM 746 C C . PRO A 1 91 ? -3.896 8.240 -12.934 1.00 95.62 91 PRO A C 1
ATOM 748 O O . PRO A 1 91 ? -3.866 9.404 -13.341 1.00 95.62 91 PRO A O 1
ATOM 751 N N . VAL A 1 92 ? -4.027 7.925 -11.648 1.00 97.81 92 VAL A N 1
ATOM 752 C CA . VAL A 1 92 ? -3.888 8.916 -10.579 1.00 97.81 92 VAL A CA 1
ATOM 753 C C . VAL A 1 92 ? -2.419 8.936 -10.176 1.00 97.81 92 VAL A C 1
ATOM 755 O O . VAL A 1 92 ? -1.825 7.896 -9.893 1.00 97.81 92 VAL A O 1
ATOM 758 N N . ILE A 1 93 ? -1.800 10.112 -10.203 1.00 96.56 93 ILE A N 1
ATOM 759 C CA . ILE A 1 93 ? -0.383 10.282 -9.880 1.00 96.56 93 ILE A CA 1
ATOM 760 C C . ILE A 1 93 ? -0.297 11.013 -8.549 1.00 96.56 93 ILE A C 1
ATOM 762 O O . ILE A 1 93 ? -0.676 12.177 -8.462 1.00 96.56 93 ILE A O 1
ATOM 766 N N . PHE A 1 94 ? 0.220 10.331 -7.534 1.00 96.19 94 PHE A N 1
ATOM 767 C CA . PHE A 1 94 ? 0.506 10.906 -6.231 1.00 96.19 94 PHE A CA 1
ATOM 768 C C . PHE A 1 94 ? 2.011 11.162 -6.121 1.00 96.19 94 PHE A C 1
ATOM 770 O O . PHE A 1 94 ? 2.822 10.231 -6.170 1.00 96.19 94 PHE A O 1
ATOM 777 N N . PHE A 1 95 ? 2.376 12.439 -6.035 1.00 93.00 95 PHE A N 1
ATOM 778 C CA . PHE A 1 95 ? 3.760 12.886 -6.032 1.00 93.00 95 PHE A CA 1
ATOM 779 C C . PHE A 1 95 ? 4.066 13.683 -4.768 1.00 93.00 95 PHE A C 1
ATOM 781 O O . PHE A 1 95 ? 3.432 14.707 -4.546 1.00 93.00 95 PHE A O 1
ATOM 788 N N . TRP A 1 96 ? 5.034 13.221 -3.980 1.00 91.81 96 TRP A N 1
ATOM 789 C CA . TRP A 1 96 ? 5.468 13.850 -2.729 1.00 91.81 96 TRP A CA 1
ATOM 790 C C . TRP A 1 96 ? 6.968 14.185 -2.699 1.00 91.81 96 TRP A C 1
ATOM 792 O O . TRP A 1 96 ? 7.434 14.780 -1.731 1.00 91.81 96 TRP A O 1
ATOM 802 N N . GLY A 1 97 ? 7.746 13.780 -3.714 1.00 85.75 97 GLY A N 1
ATOM 803 C CA . GLY A 1 97 ? 9.217 13.890 -3.701 1.00 85.75 97 GLY A CA 1
ATOM 804 C C . GLY A 1 97 ? 9.750 15.328 -3.690 1.00 85.75 97 GLY A C 1
ATOM 805 O O . GLY A 1 97 ? 10.874 15.575 -3.269 1.00 85.75 97 GLY A O 1
ATOM 806 N N . ASP A 1 98 ? 8.930 16.304 -4.070 1.00 83.62 98 ASP A N 1
ATOM 807 C CA . ASP A 1 98 ? 9.227 17.730 -3.919 1.00 83.62 98 ASP A CA 1
ATOM 808 C C . ASP A 1 98 ? 9.411 18.144 -2.448 1.00 83.62 98 ASP A C 1
ATOM 810 O O . ASP A 1 98 ? 10.216 19.023 -2.146 1.00 83.62 98 ASP A O 1
ATOM 814 N N . LYS A 1 99 ? 8.743 17.463 -1.509 1.00 86.44 99 LYS A N 1
ATOM 815 C CA . LYS A 1 99 ? 8.832 17.770 -0.072 1.00 86.44 99 LYS A CA 1
ATOM 816 C C . LYS A 1 99 ? 10.211 17.479 0.534 1.00 86.44 99 LYS A C 1
ATOM 818 O O . LYS A 1 99 ? 10.551 18.076 1.551 1.00 86.44 99 LYS A O 1
ATOM 823 N N . SER A 1 100 ? 11.006 16.593 -0.074 1.00 83.69 100 SER A N 1
ATOM 824 C CA . SER A 1 100 ? 12.347 16.213 0.401 1.00 83.69 100 SER A CA 1
ATOM 825 C C . SER A 1 100 ? 13.489 16.888 -0.374 1.00 83.69 100 SER A C 1
ATOM 827 O O . SER A 1 100 ? 14.659 16.557 -0.162 1.00 83.69 100 SER A O 1
ATOM 829 N N . GLN A 1 101 ? 13.182 17.840 -1.267 1.00 83.31 101 GLN A N 1
ATOM 830 C CA . GLN A 1 101 ? 14.166 18.469 -2.155 1.00 83.31 101 GLN A CA 1
ATOM 831 C C . GLN A 1 101 ? 15.306 19.156 -1.390 1.00 83.31 101 GLN A C 1
ATOM 833 O O . GLN A 1 101 ? 16.475 18.884 -1.662 1.00 83.31 101 GLN A O 1
ATOM 838 N N . THR A 1 102 ? 14.981 20.003 -0.412 1.00 81.06 102 THR A N 1
ATOM 839 C CA . THR A 1 102 ? 15.975 20.778 0.350 1.00 81.06 102 THR A CA 1
ATOM 840 C C . THR A 1 102 ? 16.994 19.880 1.058 1.00 81.06 102 THR A C 1
ATOM 842 O O . THR A 1 102 ? 18.197 20.144 1.020 1.00 81.06 102 THR A O 1
ATOM 845 N N . ASP A 1 103 ? 16.529 18.789 1.672 1.00 79.25 103 ASP A N 1
ATOM 846 C CA . ASP A 1 103 ? 17.399 17.833 2.363 1.00 79.25 103 ASP A CA 1
ATOM 847 C C . ASP A 1 103 ? 18.257 17.031 1.374 1.00 79.25 103 ASP A C 1
ATOM 849 O O . ASP A 1 103 ? 19.445 16.796 1.623 1.00 79.25 103 ASP A O 1
ATOM 853 N N . LEU A 1 104 ? 17.703 16.684 0.205 1.00 78.69 104 LEU A N 1
ATOM 854 C CA . LEU A 1 104 ? 18.460 16.000 -0.843 1.00 78.69 104 LEU A CA 1
ATOM 855 C C . LEU A 1 104 ? 19.593 16.882 -1.384 1.00 78.69 104 LEU A C 1
ATOM 857 O O . LEU A 1 104 ? 20.708 16.391 -1.575 1.00 78.69 104 LEU A O 1
ATOM 861 N N . GLU A 1 105 ? 19.342 18.176 -1.598 1.00 81.50 105 GLU A N 1
ATOM 862 C CA . GLU A 1 105 ? 20.363 19.132 -2.043 1.00 81.50 105 GLU A CA 1
ATOM 863 C C . GLU A 1 105 ? 21.525 19.224 -1.044 1.00 81.50 105 GLU A C 1
ATOM 865 O O . GLU A 1 105 ? 22.692 19.305 -1.441 1.00 81.50 105 GLU A O 1
ATOM 870 N N . PHE A 1 106 ? 21.235 19.165 0.260 1.00 81.38 106 PHE A N 1
ATOM 871 C CA . PHE A 1 106 ? 22.269 19.100 1.291 1.00 81.38 106 PHE A CA 1
ATOM 872 C C . PHE A 1 106 ? 23.100 17.812 1.186 1.00 81.38 106 PHE A C 1
ATOM 874 O O . PHE A 1 106 ? 24.334 17.870 1.188 1.00 81.38 106 PHE A O 1
ATOM 881 N N . VAL A 1 107 ? 22.451 16.652 1.032 1.00 79.50 107 VAL A N 1
ATOM 882 C CA . VAL A 1 107 ? 23.142 15.360 0.879 1.00 79.50 107 VAL A CA 1
ATOM 883 C C . VAL A 1 107 ? 23.996 15.319 -0.391 1.00 79.50 107 VAL A C 1
ATOM 885 O O . VAL A 1 107 ? 25.129 14.835 -0.347 1.00 79.50 107 VAL A O 1
ATOM 888 N N . GLN A 1 108 ? 23.512 15.865 -1.509 1.00 79.50 108 GLN A N 1
ATOM 889 C CA . GLN A 1 108 ? 24.278 15.942 -2.756 1.00 79.50 108 GLN A CA 1
ATOM 890 C C . GLN A 1 108 ? 25.528 16.811 -2.620 1.00 79.50 108 GLN A C 1
ATOM 892 O O . GLN A 1 108 ? 26.598 16.386 -3.055 1.00 79.50 108 GLN A O 1
ATOM 897 N N . LYS A 1 109 ? 25.448 17.957 -1.930 1.00 81.88 109 LYS A N 1
ATOM 898 C CA . LYS A 1 109 ? 26.632 18.789 -1.646 1.00 81.88 109 LYS A CA 1
ATOM 899 C C . LYS A 1 109 ? 27.703 18.014 -0.871 1.00 81.88 109 LYS A C 1
ATOM 901 O O . LYS A 1 109 ? 28.881 18.101 -1.209 1.00 81.88 109 LYS A O 1
ATOM 906 N N . GLN A 1 110 ? 27.311 17.216 0.125 1.00 78.75 110 GLN A N 1
ATOM 907 C CA . GLN A 1 110 ? 28.246 16.370 0.885 1.00 78.75 110 GLN A CA 1
ATOM 908 C C . GLN A 1 110 ? 28.828 15.232 0.036 1.00 78.75 110 GLN A C 1
ATOM 910 O O . GLN A 1 110 ? 30.022 14.930 0.103 1.00 78.75 110 GLN A O 1
ATOM 915 N N . LEU A 1 111 ? 27.999 14.609 -0.803 1.00 79.00 111 LEU A N 1
ATOM 916 C CA . LEU A 1 111 ? 28.442 13.573 -1.726 1.00 79.00 111 LEU A CA 1
ATOM 917 C C . LEU A 1 111 ? 29.458 14.121 -2.739 1.00 79.00 111 LEU A C 1
ATOM 919 O O . LEU A 1 111 ? 30.444 13.445 -3.034 1.00 79.00 111 LEU A O 1
ATOM 923 N N . ASP A 1 112 ? 29.265 15.337 -3.241 1.00 79.88 112 ASP A N 1
ATOM 924 C CA . ASP A 1 112 ? 30.165 15.959 -4.211 1.00 79.88 112 ASP A CA 1
ATOM 925 C C . ASP A 1 112 ? 31.538 16.294 -3.628 1.00 79.88 112 ASP A C 1
ATOM 927 O O . ASP A 1 112 ? 32.540 16.131 -4.326 1.00 79.88 112 ASP A O 1
ATOM 931 N N . LEU A 1 113 ? 31.629 16.619 -2.333 1.00 77.94 113 LEU A N 1
ATOM 932 C CA . LEU A 1 113 ? 32.923 16.701 -1.641 1.00 77.94 113 LEU A CA 1
ATOM 933 C C . LEU A 1 113 ? 33.682 15.370 -1.726 1.00 77.94 113 LEU A C 1
ATOM 935 O O . LEU A 1 113 ? 34.894 15.354 -1.947 1.00 77.94 113 LEU A O 1
ATOM 939 N N . SER A 1 114 ? 32.968 14.240 -1.647 1.00 75.38 114 SER A N 1
ATOM 940 C CA . SER A 1 114 ? 33.579 12.909 -1.750 1.00 75.38 114 SER A CA 1
ATOM 941 C C . SER A 1 114 ? 34.189 12.596 -3.111 1.00 75.38 114 SER A C 1
ATOM 943 O O . SER A 1 114 ? 35.087 11.754 -3.198 1.00 75.38 114 SER A O 1
ATOM 945 N N . LYS A 1 115 ? 33.774 13.303 -4.167 1.00 78.31 115 LYS A N 1
ATOM 946 C CA . LYS A 1 115 ? 34.313 13.147 -5.522 1.00 78.31 115 LYS A CA 1
ATOM 947 C C . LYS A 1 115 ? 35.807 13.470 -5.593 1.00 78.31 115 LYS A C 1
ATOM 949 O O . LYS A 1 115 ? 36.507 12.862 -6.396 1.00 78.31 115 LYS A O 1
ATOM 954 N N . ALA A 1 116 ? 36.291 14.383 -4.749 1.00 78.00 116 ALA A N 1
ATOM 955 C CA . ALA A 1 116 ? 37.689 14.812 -4.736 1.00 78.00 116 ALA A CA 1
ATOM 956 C C . ALA A 1 116 ? 38.653 13.754 -4.169 1.00 78.00 116 ALA A C 1
ATOM 958 O O . ALA A 1 116 ? 39.829 13.754 -4.517 1.00 78.00 116 ALA A O 1
ATOM 959 N N . PHE A 1 117 ? 38.166 12.843 -3.319 1.00 80.06 117 PHE A N 1
ATOM 960 C CA . PHE A 1 117 ? 39.007 11.878 -2.597 1.00 80.06 117 PHE A CA 1
ATOM 961 C C . PHE A 1 117 ? 38.602 10.409 -2.797 1.00 80.06 117 PHE A C 1
ATOM 963 O O . PHE A 1 117 ? 39.163 9.520 -2.161 1.00 80.06 117 PHE A O 1
ATOM 970 N N . SER A 1 118 ? 37.635 10.124 -3.677 1.00 81.50 118 SER A N 1
ATOM 971 C CA . SER A 1 118 ? 37.106 8.768 -3.880 1.00 81.50 118 SER A CA 1
ATOM 972 C C . SER A 1 118 ? 37.368 8.239 -5.288 1.00 81.50 118 SER A C 1
ATOM 974 O O . SER A 1 118 ? 37.133 8.959 -6.260 1.00 81.50 118 SER A O 1
ATOM 976 N N . PRO A 1 119 ? 37.739 6.951 -5.444 1.00 87.75 119 PRO A N 1
ATOM 977 C CA . PRO A 1 119 ? 37.763 6.308 -6.753 1.00 87.75 119 PRO A CA 1
ATOM 978 C C . PRO A 1 119 ? 36.401 6.415 -7.454 1.00 87.75 119 PRO A C 1
ATOM 980 O O . PRO A 1 119 ? 35.353 6.283 -6.815 1.00 87.75 119 PRO A O 1
ATOM 983 N N . THR A 1 120 ? 36.396 6.589 -8.780 1.00 84.44 120 THR A N 1
ATOM 984 C CA . THR A 1 120 ? 35.174 6.845 -9.567 1.00 84.44 120 THR A CA 1
ATOM 985 C C . THR A 1 120 ? 34.083 5.795 -9.353 1.00 84.44 120 THR A C 1
ATOM 987 O O . THR A 1 120 ? 32.904 6.138 -9.280 1.00 84.44 120 THR A O 1
ATOM 990 N N . LEU A 1 121 ? 34.453 4.514 -9.240 1.00 83.94 121 LEU A N 1
ATOM 991 C CA . LEU A 1 121 ? 33.494 3.437 -8.990 1.00 83.94 121 LEU A CA 1
ATOM 992 C C . LEU A 1 121 ? 32.847 3.560 -7.603 1.00 83.94 121 LEU A C 1
ATOM 994 O O . LEU A 1 121 ? 31.629 3.455 -7.490 1.00 83.94 121 LEU A O 1
ATOM 998 N N . ALA A 1 122 ? 33.641 3.848 -6.569 1.00 84.75 122 ALA A N 1
ATOM 999 C CA . ALA A 1 122 ? 33.144 4.063 -5.211 1.00 84.75 122 ALA A CA 1
ATOM 1000 C C . ALA A 1 122 ? 32.198 5.271 -5.144 1.00 84.75 122 ALA A C 1
ATOM 1002 O O . ALA A 1 122 ? 31.128 5.172 -4.550 1.00 84.75 122 ALA A O 1
ATOM 1003 N N . TYR A 1 123 ? 32.542 6.380 -5.808 1.00 83.62 123 TYR A N 1
ATOM 1004 C CA . TYR A 1 123 ? 31.653 7.542 -5.909 1.00 83.62 123 TYR A CA 1
ATOM 1005 C C . TYR A 1 123 ? 30.323 7.188 -6.589 1.00 83.62 123 TYR A C 1
ATOM 1007 O O . TYR A 1 123 ? 29.263 7.517 -6.063 1.00 83.62 123 TYR A O 1
ATOM 1015 N N . LYS A 1 124 ? 30.351 6.451 -7.710 1.00 82.12 124 LYS A N 1
ATOM 1016 C CA . LYS A 1 124 ? 29.127 6.007 -8.402 1.00 82.12 124 LYS A CA 1
ATOM 1017 C C . LYS A 1 124 ? 28.237 5.139 -7.512 1.00 82.12 124 LYS A C 1
ATOM 1019 O O . LYS A 1 124 ? 27.029 5.347 -7.486 1.00 82.12 124 LYS A O 1
ATOM 1024 N N . VAL A 1 125 ? 28.822 4.200 -6.767 1.00 82.88 125 VAL A N 1
ATOM 1025 C CA . VAL A 1 125 ? 28.070 3.348 -5.831 1.00 82.88 125 VAL A CA 1
ATOM 1026 C C . VAL A 1 125 ? 27.477 4.173 -4.687 1.00 82.88 125 VAL A C 1
ATOM 1028 O O . VAL A 1 125 ? 26.298 4.018 -4.387 1.00 82.88 125 VAL A O 1
ATOM 1031 N N . ARG A 1 126 ? 28.244 5.090 -4.081 1.00 83.81 126 ARG A N 1
ATOM 1032 C CA . ARG A 1 126 ? 27.727 5.974 -3.021 1.00 83.81 126 ARG A CA 1
ATOM 1033 C C . ARG A 1 126 ? 26.615 6.882 -3.521 1.00 83.81 126 ARG A C 1
ATOM 1035 O O . ARG A 1 126 ? 25.618 7.025 -2.832 1.00 83.81 126 ARG A O 1
ATOM 1042 N N . SER A 1 127 ? 26.764 7.443 -4.717 1.00 79.81 127 SER A N 1
ATOM 1043 C CA . SER A 1 127 ? 25.735 8.269 -5.350 1.00 79.81 127 SER A CA 1
ATOM 1044 C C . SER A 1 127 ? 24.443 7.489 -5.569 1.00 79.81 127 SER A C 1
ATOM 1046 O O . SER A 1 127 ? 23.374 7.965 -5.204 1.00 79.81 127 SER A O 1
ATOM 1048 N N . MET A 1 128 ? 24.551 6.259 -6.077 1.00 80.25 128 MET A N 1
ATOM 1049 C CA . MET A 1 128 ? 23.416 5.356 -6.244 1.00 80.25 128 MET A CA 1
ATOM 1050 C C . MET A 1 128 ? 22.724 5.055 -4.904 1.00 80.25 128 MET A C 1
ATOM 1052 O O . MET A 1 128 ? 21.514 5.223 -4.793 1.00 80.25 128 MET A O 1
ATOM 1056 N N . LEU A 1 129 ? 23.481 4.647 -3.878 1.00 80.38 129 LEU A N 1
ATOM 1057 C CA . LEU A 1 129 ? 22.926 4.335 -2.556 1.00 80.38 129 LEU A CA 1
ATOM 1058 C C . LEU A 1 129 ? 22.307 5.563 -1.885 1.00 80.38 129 LEU A C 1
ATOM 1060 O O . LEU A 1 129 ? 21.209 5.462 -1.352 1.00 80.38 129 LEU A O 1
ATOM 1064 N N . ALA A 1 130 ? 22.973 6.718 -1.939 1.00 80.50 130 ALA A N 1
ATOM 1065 C CA . ALA A 1 130 ? 22.456 7.967 -1.391 1.00 80.50 130 ALA A CA 1
ATOM 1066 C C . ALA A 1 130 ? 21.140 8.361 -2.070 1.00 80.50 130 ALA A C 1
ATOM 1068 O O . ALA A 1 130 ? 20.168 8.649 -1.380 1.00 80.50 130 ALA A O 1
ATOM 1069 N N . ALA A 1 131 ? 21.083 8.295 -3.404 1.00 74.56 131 ALA A N 1
ATOM 1070 C CA . ALA A 1 131 ? 19.876 8.612 -4.159 1.00 74.56 131 ALA A CA 1
ATOM 1071 C C . ALA A 1 131 ? 18.702 7.702 -3.782 1.00 74.56 131 ALA A C 1
ATOM 1073 O O . ALA A 1 131 ? 17.572 8.170 -3.688 1.00 74.56 131 ALA A O 1
ATOM 1074 N N . TYR A 1 132 ? 18.951 6.411 -3.555 1.00 77.31 132 TYR A N 1
ATOM 1075 C CA . TYR A 1 132 ? 17.877 5.478 -3.236 1.00 77.31 132 TYR A CA 1
ATOM 1076 C C . TYR A 1 132 ? 17.461 5.481 -1.758 1.00 77.31 132 TYR A C 1
ATOM 1078 O O . TYR A 1 132 ? 16.280 5.322 -1.453 1.00 77.31 132 TYR A O 1
ATOM 1086 N N . LEU A 1 133 ? 18.417 5.644 -0.839 1.00 82.56 133 LEU A N 1
ATOM 1087 C CA . LEU A 1 133 ? 18.172 5.569 0.603 1.00 82.56 133 LEU A CA 1
ATOM 1088 C C . LEU A 1 133 ? 17.739 6.902 1.208 1.00 82.56 133 LEU A C 1
ATOM 1090 O O . LEU A 1 133 ? 17.055 6.876 2.224 1.00 82.56 133 LEU A O 1
ATOM 1094 N N . HIS A 1 134 ? 18.101 8.046 0.615 1.00 86.00 134 HIS A N 1
ATOM 1095 C CA . HIS A 1 134 ? 17.743 9.362 1.154 1.00 86.00 134 HIS A CA 1
ATOM 1096 C C . HIS A 1 134 ? 16.242 9.469 1.409 1.00 86.00 134 HIS A C 1
ATOM 1098 O O . HIS A 1 134 ? 15.813 9.647 2.543 1.00 86.00 134 HIS A O 1
ATOM 1104 N N . ASP A 1 135 ? 15.450 9.294 0.355 1.00 85.38 135 ASP A N 1
ATOM 1105 C CA . ASP A 1 135 ? 14.003 9.452 0.420 1.00 85.38 135 ASP A CA 1
ATOM 1106 C C . ASP A 1 135 ? 13.354 8.374 1.285 1.00 85.38 135 ASP A C 1
ATOM 1108 O O . ASP A 1 135 ? 12.388 8.663 1.980 1.00 85.38 135 ASP A O 1
ATOM 1112 N N . ALA A 1 136 ? 13.919 7.161 1.304 1.00 86.50 136 ALA A N 1
ATOM 1113 C CA . ALA A 1 136 ? 13.504 6.098 2.213 1.00 86.50 136 ALA A CA 1
ATOM 1114 C C . ALA A 1 136 ? 13.680 6.512 3.682 1.00 86.50 136 ALA A C 1
ATOM 1116 O O . ALA A 1 136 ? 12.744 6.404 4.461 1.00 86.50 136 ALA A O 1
ATOM 1117 N N . ILE A 1 137 ? 14.851 7.030 4.059 1.00 86.19 137 ILE A N 1
ATOM 1118 C CA . ILE A 1 137 ? 15.138 7.496 5.423 1.00 86.19 137 ILE A CA 1
ATOM 1119 C C . ILE A 1 137 ? 14.297 8.730 5.760 1.00 86.19 137 ILE A C 1
ATOM 1121 O O . ILE A 1 137 ? 13.790 8.860 6.873 1.00 86.19 137 ILE A O 1
ATOM 1125 N N . TRP A 1 138 ? 14.144 9.640 4.801 1.00 89.00 138 TRP A N 1
ATOM 1126 C CA . TRP A 1 138 ? 13.430 10.893 4.992 1.00 89.00 138 TRP A CA 1
ATOM 1127 C C . TRP A 1 138 ? 11.954 10.657 5.309 1.00 89.00 138 TRP A C 1
ATOM 1129 O O . TRP A 1 138 ? 11.453 11.229 6.279 1.00 89.00 138 TRP A O 1
ATOM 1139 N N . VAL A 1 139 ? 11.281 9.772 4.559 1.00 88.88 139 VAL A N 1
ATOM 1140 C CA . VAL A 1 139 ? 9.870 9.457 4.827 1.00 88.88 139 VAL A CA 1
ATOM 1141 C C . VAL A 1 139 ? 9.674 8.653 6.101 1.00 88.88 139 VAL A C 1
ATOM 1143 O O . VAL A 1 139 ? 8.606 8.744 6.675 1.00 88.88 139 VAL A O 1
ATOM 1146 N N . GLN A 1 140 ? 10.660 7.910 6.608 1.00 86.31 140 GLN A N 1
ATOM 1147 C CA . GLN A 1 140 ? 10.490 7.172 7.873 1.00 86.31 140 GLN A CA 1
ATOM 1148 C C . GLN A 1 140 ? 10.340 8.092 9.096 1.00 86.31 140 GLN A C 1
ATOM 1150 O O . GLN A 1 140 ? 9.870 7.660 10.146 1.00 86.31 140 GLN A O 1
ATOM 1155 N N . LYS A 1 141 ? 10.691 9.377 8.979 1.00 88.19 141 LYS A N 1
ATOM 1156 C CA . LYS A 1 141 ? 10.466 10.354 10.047 1.00 88.19 141 LYS A CA 1
ATOM 1157 C C . LYS A 1 141 ? 8.977 10.701 10.127 1.00 88.19 141 LYS A C 1
ATOM 1159 O O . LYS A 1 141 ? 8.399 11.179 9.154 1.00 88.19 141 LYS A O 1
ATOM 1164 N N . GLN A 1 142 ? 8.361 10.535 11.299 1.00 86.44 142 GLN A N 1
ATOM 1165 C CA . GLN A 1 142 ? 6.912 10.725 11.473 1.00 86.44 142 GLN A CA 1
ATOM 1166 C C . GLN A 1 142 ? 6.405 12.106 11.021 1.00 86.44 142 GLN A C 1
ATOM 1168 O O . GLN A 1 142 ? 5.377 12.185 10.352 1.00 86.44 142 GLN A O 1
ATOM 1173 N N . HIS A 1 143 ? 7.142 13.186 11.313 1.00 87.44 143 HIS A N 1
ATOM 1174 C CA . HIS A 1 143 ? 6.766 14.546 10.896 1.00 87.44 143 HIS A CA 1
ATOM 1175 C C . HIS A 1 143 ? 6.722 14.732 9.370 1.00 87.44 143 HIS A C 1
ATOM 1177 O O . HIS A 1 143 ? 6.031 15.627 8.893 1.00 87.44 143 HIS A O 1
ATOM 1183 N N . ASN A 1 144 ? 7.415 13.875 8.617 1.00 92.06 144 ASN A N 1
ATOM 1184 C CA . ASN A 1 144 ? 7.378 13.837 7.158 1.00 92.06 144 ASN A CA 1
ATOM 1185 C C . ASN A 1 144 ? 6.309 12.863 6.644 1.00 92.06 144 ASN A C 1
ATOM 1187 O O . ASN A 1 144 ? 5.562 13.195 5.725 1.00 92.06 144 ASN A O 1
ATOM 1191 N N . MET A 1 145 ? 6.211 11.670 7.245 1.00 92.38 145 MET A N 1
ATOM 1192 C CA . MET A 1 145 ? 5.262 10.629 6.835 1.00 92.38 145 MET A CA 1
ATOM 1193 C C . MET A 1 145 ? 3.809 11.065 7.013 1.00 92.38 145 MET A C 1
ATOM 1195 O O . MET A 1 145 ? 3.019 10.948 6.082 1.00 92.38 145 MET A O 1
ATOM 1199 N N . LEU A 1 146 ? 3.434 11.555 8.200 1.00 92.25 146 LEU A N 1
ATOM 1200 C CA . LEU A 1 146 ? 2.026 11.786 8.535 1.00 92.25 146 LEU A CA 1
ATOM 1201 C C . LEU A 1 146 ? 1.336 12.781 7.581 1.00 92.25 146 LEU A C 1
ATOM 1203 O O . LEU A 1 146 ? 0.255 12.443 7.098 1.00 92.25 146 LEU A O 1
ATOM 1207 N N . PRO A 1 147 ? 1.942 13.932 7.214 1.00 94.38 147 PRO A N 1
ATOM 1208 C CA . PRO A 1 147 ? 1.367 14.810 6.194 1.00 94.38 147 PRO A CA 1
ATOM 1209 C C . PRO A 1 147 ? 1.200 14.136 4.825 1.00 94.38 147 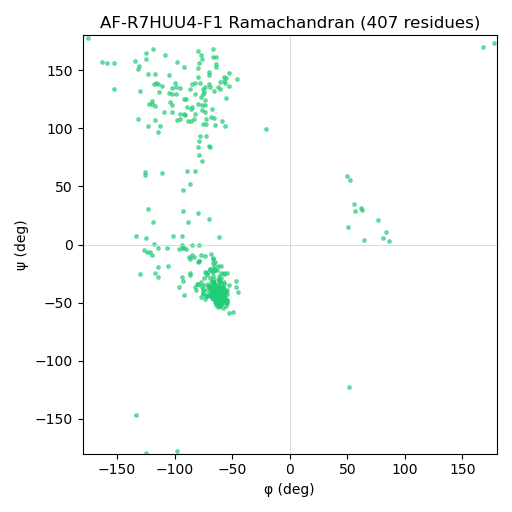PRO A C 1
ATOM 1211 O O . PRO A 1 147 ? 0.175 14.320 4.175 1.00 94.38 147 PRO A O 1
ATOM 1214 N N . ILE A 1 148 ? 2.166 13.311 4.399 1.00 96.44 148 ILE A N 1
ATOM 1215 C CA . ILE A 1 148 ? 2.073 12.558 3.136 1.00 96.44 148 ILE A CA 1
ATOM 1216 C C . ILE A 1 148 ? 0.900 11.572 3.181 1.00 96.44 148 ILE A C 1
ATOM 1218 O O . ILE A 1 148 ? 0.181 11.422 2.193 1.00 96.44 148 ILE A O 1
ATOM 1222 N N . LEU A 1 149 ? 0.683 10.906 4.317 1.00 97.06 149 LEU A N 1
ATOM 1223 C CA . LEU A 1 149 ? -0.444 9.990 4.488 1.00 97.06 149 LEU A CA 1
ATOM 1224 C C . LEU A 1 149 ? -1.791 10.712 4.503 1.00 97.06 149 LEU A C 1
ATOM 1226 O O . LEU A 1 149 ? -2.758 10.152 3.991 1.00 97.06 149 LEU A O 1
ATOM 1230 N N . ASP A 1 150 ? -1.868 11.907 5.093 1.00 96.19 150 ASP A N 1
ATOM 1231 C CA . ASP A 1 150 ? -3.080 12.734 5.082 1.00 96.19 150 ASP A CA 1
ATOM 1232 C C . ASP A 1 150 ? -3.423 13.141 3.630 1.00 96.19 150 ASP A C 1
ATOM 1234 O O . ASP A 1 150 ? -4.530 12.869 3.168 1.00 96.19 150 ASP A O 1
ATOM 1238 N N . GLU A 1 151 ? -2.453 13.632 2.850 1.00 97.44 151 GLU A N 1
ATOM 1239 C CA . GLU A 1 151 ? -2.649 13.982 1.429 1.00 97.44 151 GLU A CA 1
ATOM 1240 C C . GLU A 1 151 ? -2.999 12.768 0.545 1.00 97.44 151 GLU A C 1
ATOM 1242 O O . GLU A 1 151 ? -3.826 12.852 -0.375 1.00 97.44 151 GLU A O 1
ATOM 1247 N N . LEU A 1 152 ? -2.380 11.612 0.808 1.00 98.31 152 LEU A N 1
ATOM 1248 C CA . LEU A 1 152 ? -2.725 10.371 0.116 1.00 98.31 152 LEU A CA 1
ATOM 1249 C C . LEU A 1 152 ? -4.147 9.927 0.477 1.00 98.31 152 LEU A C 1
ATOM 1251 O O . LEU A 1 152 ? -4.885 9.483 -0.402 1.00 98.31 152 LEU A O 1
ATOM 1255 N N . ASN A 1 153 ? -4.555 10.072 1.740 1.00 98.19 153 ASN A N 1
ATOM 1256 C CA . ASN A 1 153 ? -5.908 9.732 2.166 1.00 98.19 153 ASN A CA 1
ATOM 1257 C C . ASN A 1 153 ? -6.954 10.632 1.515 1.00 98.19 153 ASN A C 1
ATOM 1259 O O . ASN A 1 153 ? -7.964 10.112 1.057 1.00 98.19 153 ASN A O 1
ATOM 1263 N N . ASP A 1 154 ? -6.686 11.930 1.371 1.00 98.19 154 ASP A N 1
ATOM 1264 C CA . ASP A 1 154 ? -7.561 12.840 0.625 1.00 98.19 154 ASP A CA 1
ATOM 1265 C C . ASP A 1 154 ? -7.750 12.383 -0.825 1.00 98.19 154 ASP A C 1
ATOM 1267 O O . ASP A 1 154 ? -8.839 12.491 -1.387 1.00 98.19 154 ASP A O 1
ATOM 1271 N N . THR A 1 155 ? -6.693 11.848 -1.443 1.00 98.06 155 THR A N 1
ATOM 1272 C CA . THR A 1 155 ? -6.778 11.263 -2.787 1.00 98.06 155 THR A CA 1
ATOM 1273 C C . THR A 1 155 ? -7.686 10.032 -2.788 1.00 98.06 155 THR A C 1
ATOM 1275 O O . THR A 1 155 ? -8.568 9.926 -3.635 1.00 98.06 155 THR A O 1
ATOM 1278 N N . VAL A 1 156 ? -7.522 9.121 -1.825 1.00 97.88 156 VAL A N 1
ATOM 1279 C CA . VAL A 1 156 ? -8.360 7.914 -1.714 1.00 97.88 156 VAL A CA 1
ATOM 1280 C C . VAL A 1 156 ? -9.821 8.254 -1.411 1.00 97.88 156 VAL A C 1
ATOM 1282 O O . VAL A 1 156 ? -10.712 7.653 -2.007 1.00 97.88 156 VAL A O 1
ATOM 1285 N N . LEU A 1 157 ? -10.076 9.233 -0.541 1.00 96.75 157 LEU A N 1
ATOM 1286 C CA . LEU A 1 157 ? -11.417 9.725 -0.223 1.00 96.75 157 LEU A CA 1
ATOM 1287 C C . LEU A 1 157 ? -12.103 10.291 -1.469 1.00 96.75 157 LEU A C 1
ATOM 1289 O O . LEU A 1 157 ? -13.215 9.877 -1.780 1.00 96.75 157 LEU A O 1
ATOM 1293 N N . LYS A 1 158 ? -11.417 11.143 -2.241 1.00 96.38 158 LYS A N 1
ATOM 1294 C CA . LYS A 1 158 ? -11.948 11.700 -3.499 1.00 96.38 158 LYS A CA 1
ATOM 1295 C C . LYS A 1 158 ? -12.277 10.621 -4.528 1.00 96.38 158 LYS A C 1
ATOM 1297 O O . LYS A 1 158 ? -13.297 10.710 -5.205 1.00 96.38 158 LYS A O 1
ATOM 1302 N N . GLU A 1 159 ? -11.430 9.603 -4.659 1.00 95.44 159 GLU A N 1
ATOM 1303 C CA . GLU A 1 159 ? -11.707 8.468 -5.544 1.00 95.44 159 GLU A CA 1
ATOM 1304 C C . GLU A 1 159 ? -12.926 7.670 -5.060 1.00 95.44 159 GLU A C 1
ATOM 1306 O O . GLU A 1 159 ? -13.807 7.344 -5.856 1.00 95.44 159 GLU A O 1
ATOM 1311 N N . ALA A 1 160 ? -13.032 7.417 -3.754 1.00 93.19 160 ALA A N 1
ATOM 1312 C CA . ALA A 1 160 ? -14.175 6.725 -3.169 1.00 93.19 160 ALA A CA 1
ATOM 1313 C C . ALA A 1 160 ? -15.491 7.512 -3.331 1.00 93.19 160 ALA A C 1
ATOM 1315 O O . ALA A 1 160 ? -16.519 6.912 -3.640 1.00 93.19 160 ALA A O 1
ATOM 1316 N N . GLU A 1 161 ? -15.464 8.841 -3.189 1.00 92.69 161 GLU A N 1
ATOM 1317 C CA . GLU A 1 161 ? -16.608 9.735 -3.436 1.00 92.69 161 GLU A CA 1
ATOM 1318 C C . GLU A 1 161 ? -17.092 9.682 -4.892 1.00 92.69 161 GLU A C 1
ATOM 1320 O O . GLU A 1 161 ? -18.287 9.801 -5.156 1.00 92.69 161 GLU A O 1
ATOM 1325 N N . GLN A 1 162 ? -16.182 9.443 -5.840 1.00 91.81 162 GLN A N 1
ATOM 1326 C CA . GLN A 1 162 ? -16.506 9.224 -7.254 1.00 91.81 162 GLN A CA 1
ATOM 1327 C C . GLN A 1 162 ? -17.015 7.800 -7.542 1.00 91.81 162 GLN A C 1
ATOM 1329 O O . GLN A 1 162 ? -17.323 7.477 -8.687 1.00 91.81 162 GLN A O 1
ATOM 1334 N N . GLY A 1 163 ? -17.102 6.938 -6.524 1.00 89.50 163 GLY A N 1
ATOM 1335 C CA . GLY A 1 163 ? -17.471 5.530 -6.662 1.00 89.50 163 GLY A CA 1
ATOM 1336 C C . GLY A 1 163 ? -16.319 4.624 -7.107 1.00 89.50 163 GLY A C 1
ATOM 1337 O O . GLY A 1 163 ? -16.537 3.430 -7.333 1.00 89.50 163 GLY A O 1
ATOM 1338 N N . ASN A 1 164 ? -15.095 5.152 -7.208 1.00 91.38 164 ASN A N 1
ATOM 1339 C CA . ASN A 1 164 ? -13.929 4.376 -7.604 1.00 91.38 164 ASN A CA 1
ATOM 1340 C C . ASN A 1 164 ? -13.383 3.566 -6.427 1.00 91.38 164 ASN A C 1
ATOM 1342 O O . ASN A 1 164 ? -13.341 3.999 -5.274 1.00 91.38 164 ASN A O 1
ATOM 1346 N N . LYS A 1 165 ? -12.892 2.372 -6.742 1.00 92.75 165 LYS A N 1
ATOM 1347 C CA . LYS A 1 165 ? -12.025 1.602 -5.849 1.00 92.75 165 LYS A CA 1
ATOM 1348 C C . LYS A 1 165 ? -10.569 1.928 -6.140 1.00 92.75 165 LYS A C 1
ATOM 1350 O O . LYS A 1 165 ? -10.227 2.259 -7.270 1.00 92.75 165 LYS A O 1
ATOM 1355 N N . VAL A 1 166 ? -9.695 1.787 -5.152 1.00 95.75 166 VAL A N 1
ATOM 1356 C CA . VAL A 1 166 ? -8.286 2.175 -5.275 1.00 95.75 166 VAL A CA 1
ATOM 1357 C C . VAL A 1 166 ? -7.364 0.963 -5.194 1.00 95.75 166 VAL A C 1
ATOM 1359 O O . VAL A 1 166 ? -7.534 0.082 -4.350 1.00 95.75 166 VAL A O 1
ATOM 1362 N N . ILE A 1 167 ? -6.348 0.946 -6.056 1.00 97.31 167 ILE A N 1
ATOM 1363 C CA . ILE A 1 167 ? -5.144 0.128 -5.891 1.00 97.31 167 ILE A CA 1
ATOM 1364 C C . ILE A 1 167 ? -3.941 1.069 -5.830 1.00 97.31 167 ILE A C 1
ATOM 1366 O O . ILE A 1 167 ? -3.713 1.851 -6.758 1.00 97.31 167 ILE A O 1
ATOM 1370 N N . LEU A 1 168 ? -3.168 0.984 -4.747 1.00 98.50 168 LEU A N 1
ATOM 1371 C CA . LEU A 1 168 ? -1.960 1.789 -4.570 1.00 98.50 168 LEU A CA 1
ATOM 1372 C C . LEU A 1 168 ? -0.762 1.094 -5.219 1.00 98.50 168 LEU A C 1
ATOM 1374 O O . LEU A 1 168 ? -0.536 -0.096 -5.015 1.00 98.50 168 LEU A O 1
ATOM 1378 N N . TYR A 1 169 ? 0.031 1.847 -5.971 1.00 97.94 169 TYR A N 1
ATOM 1379 C CA . TYR A 1 169 ? 1.272 1.392 -6.589 1.00 97.94 169 TYR A CA 1
ATOM 1380 C C . TYR A 1 169 ? 2.447 2.143 -5.964 1.00 97.94 169 TYR A C 1
ATOM 1382 O O . TYR A 1 169 ? 2.748 3.265 -6.369 1.00 97.94 169 TYR A O 1
ATOM 1390 N N . GLY A 1 170 ? 3.104 1.527 -4.981 1.00 95.94 170 GLY A N 1
ATOM 1391 C CA . GLY A 1 170 ? 4.275 2.084 -4.312 1.00 95.94 170 GLY A CA 1
ATOM 1392 C C . GLY A 1 170 ? 5.555 1.757 -5.075 1.00 95.94 170 GLY A C 1
ATOM 1393 O O . GLY A 1 170 ? 5.938 0.592 -5.182 1.00 95.94 170 GLY A O 1
ATOM 1394 N N . TYR A 1 171 ? 6.244 2.777 -5.583 1.00 93.38 171 TYR A N 1
ATOM 1395 C CA . TYR A 1 171 ? 7.575 2.630 -6.176 1.00 93.38 171 TYR A CA 1
ATOM 1396 C C . TYR A 1 171 ? 8.659 3.023 -5.174 1.00 93.38 171 TYR A C 1
ATOM 1398 O O . TYR A 1 171 ? 8.611 4.133 -4.652 1.00 93.38 171 TYR A O 1
ATOM 1406 N N . SER A 1 172 ? 9.675 2.183 -4.956 1.00 91.00 172 SER A N 1
ATOM 1407 C CA . SER A 1 172 ? 10.852 2.531 -4.140 1.00 91.00 172 SER A CA 1
ATOM 1408 C C . SER A 1 172 ? 10.446 3.082 -2.762 1.00 91.00 172 SER A C 1
ATOM 1410 O O . SER A 1 172 ? 9.701 2.414 -2.047 1.00 91.00 172 SER A O 1
ATOM 1412 N N . ALA A 1 173 ? 10.849 4.295 -2.373 1.00 90.56 173 ALA A N 1
ATOM 1413 C CA . ALA A 1 173 ? 10.430 4.920 -1.113 1.00 90.56 173 ALA A CA 1
ATOM 1414 C C . ALA A 1 173 ? 8.896 5.070 -0.950 1.00 90.56 173 ALA A C 1
ATOM 1416 O O . ALA A 1 173 ? 8.385 5.024 0.167 1.00 90.56 173 ALA A O 1
ATOM 1417 N N . GLY A 1 174 ? 8.131 5.137 -2.044 1.00 93.56 174 GLY A N 1
ATOM 1418 C CA . GLY A 1 174 ? 6.665 5.099 -2.008 1.00 93.56 174 GLY A CA 1
ATOM 1419 C C . GLY A 1 174 ? 6.103 3.795 -1.432 1.00 93.56 174 GLY A C 1
ATOM 1420 O O . GLY A 1 174 ? 4.963 3.754 -0.979 1.00 93.56 174 GLY A O 1
ATOM 1421 N N . THR A 1 175 ? 6.904 2.728 -1.375 1.00 93.25 175 THR A N 1
ATOM 1422 C CA . THR A 1 175 ? 6.505 1.459 -0.749 1.00 93.25 175 THR A CA 1
ATOM 1423 C C . THR A 1 175 ? 6.344 1.607 0.767 1.00 93.25 175 THR A C 1
ATOM 1425 O O . THR A 1 175 ? 5.418 1.031 1.333 1.00 93.25 175 THR A O 1
ATOM 1428 N N . PHE A 1 176 ? 7.132 2.474 1.414 1.00 91.88 176 PHE A N 1
ATOM 1429 C CA . PHE A 1 176 ? 6.931 2.835 2.823 1.00 91.88 176 PHE A CA 1
ATOM 1430 C C . PHE A 1 176 ? 5.644 3.615 3.028 1.00 91.88 176 PHE A C 1
ATOM 1432 O O . PHE A 1 176 ? 4.900 3.322 3.956 1.00 91.88 176 PHE A O 1
ATOM 1439 N N . VAL A 1 177 ? 5.345 4.549 2.122 1.00 94.69 177 VAL A N 1
ATOM 1440 C CA . VAL A 1 177 ? 4.095 5.315 2.155 1.00 94.69 177 VAL A CA 1
ATOM 1441 C C . VAL A 1 177 ? 2.896 4.372 2.053 1.00 94.69 177 VAL A C 1
ATOM 1443 O O . VAL A 1 177 ? 1.972 4.498 2.843 1.00 94.69 177 VAL A O 1
ATOM 1446 N N . THR A 1 178 ? 2.912 3.370 1.163 1.00 95.62 178 THR A N 1
ATOM 1447 C CA . THR A 1 178 ? 1.803 2.392 1.089 1.00 95.62 178 THR A CA 1
ATOM 1448 C C . THR A 1 178 ? 1.649 1.553 2.356 1.00 95.62 178 THR A C 1
ATOM 1450 O O . THR A 1 178 ? 0.526 1.323 2.798 1.00 95.62 178 THR A O 1
ATOM 1453 N N . TYR A 1 179 ? 2.759 1.100 2.948 1.00 93.19 179 TYR A N 1
ATOM 1454 C CA . TYR A 1 179 ? 2.731 0.310 4.175 1.00 93.19 179 TYR A CA 1
ATOM 1455 C C . TYR A 1 179 ? 2.182 1.145 5.332 1.00 93.19 179 TYR A C 1
ATOM 1457 O O . TYR A 1 179 ? 1.234 0.744 6.002 1.00 93.19 179 TYR A O 1
ATOM 1465 N N . GLN A 1 180 ? 2.720 2.352 5.505 1.00 93.50 180 GLN A N 1
ATOM 1466 C CA . GLN A 1 180 ? 2.278 3.291 6.526 1.00 93.50 180 GLN A CA 1
ATOM 1467 C C . GLN A 1 180 ? 0.853 3.787 6.281 1.00 93.50 180 GLN A C 1
ATOM 1469 O O . GLN A 1 180 ? 0.140 4.043 7.244 1.00 93.50 180 GLN A O 1
ATOM 1474 N N . TYR A 1 181 ? 0.392 3.866 5.032 1.00 97.00 181 TYR A N 1
ATOM 1475 C CA . TYR A 1 181 ? -1.007 4.134 4.716 1.00 97.00 181 TYR A CA 1
ATOM 1476 C C . TYR A 1 181 ? -1.904 3.006 5.219 1.00 97.00 181 TYR A C 1
ATOM 1478 O O . TYR A 1 181 ? -2.867 3.270 5.934 1.00 97.00 181 TYR A O 1
ATOM 1486 N N . MET A 1 182 ? -1.567 1.748 4.917 1.00 95.38 182 MET A N 1
ATOM 1487 C CA . MET A 1 182 ? -2.332 0.607 5.422 1.00 95.38 182 MET A CA 1
ATOM 1488 C C . MET A 1 182 ? -2.366 0.585 6.953 1.00 95.38 182 MET A C 1
ATOM 1490 O O . MET A 1 182 ? -3.442 0.444 7.522 1.00 95.38 182 MET A O 1
ATOM 1494 N N . PHE A 1 183 ? -1.229 0.822 7.606 1.00 92.50 183 PHE A N 1
ATOM 1495 C CA . PHE A 1 183 ? -1.133 0.885 9.064 1.00 92.50 183 PHE A CA 1
ATOM 1496 C C . PHE A 1 183 ? -1.951 2.045 9.658 1.00 92.50 183 PHE A C 1
ATOM 1498 O O . PHE A 1 183 ? -2.739 1.876 10.580 1.00 92.50 183 PHE A O 1
ATOM 1505 N N . ASN A 1 184 ? -1.813 3.257 9.123 1.00 94.12 184 ASN A N 1
ATOM 1506 C CA . ASN A 1 184 ? -2.395 4.433 9.768 1.00 94.12 184 ASN A CA 1
ATOM 1507 C C . ASN A 1 184 ? -3.849 4.707 9.379 1.00 94.12 184 ASN A C 1
ATOM 1509 O O . ASN A 1 184 ? -4.538 5.413 10.123 1.00 94.12 184 ASN A O 1
ATOM 1513 N N . LYS A 1 185 ? -4.289 4.233 8.207 1.00 97.06 185 LYS A N 1
ATOM 1514 C CA . LYS A 1 185 ? -5.543 4.659 7.572 1.00 97.06 185 LYS A CA 1
ATOM 1515 C C . LYS A 1 185 ? -6.562 3.537 7.414 1.00 97.06 185 LYS A C 1
ATOM 1517 O O . LYS A 1 185 ? -7.745 3.850 7.358 1.00 97.06 185 LYS A O 1
ATOM 1522 N N . LEU A 1 186 ? -6.178 2.257 7.361 1.00 97.25 186 LEU A N 1
ATOM 1523 C CA . LEU A 1 186 ? -7.185 1.195 7.251 1.00 97.25 186 LEU A CA 1
ATOM 1524 C C . LEU A 1 186 ? -7.993 1.048 8.551 1.00 97.25 186 LEU A C 1
ATOM 1526 O O . LEU A 1 186 ? -7.408 1.074 9.636 1.00 97.25 186 LEU A O 1
ATOM 1530 N N . PRO A 1 187 ? -9.324 0.867 8.461 1.00 96.06 187 PRO A N 1
ATOM 1531 C CA . PRO A 1 187 ? -10.195 0.784 9.625 1.00 96.06 187 PRO A CA 1
ATOM 1532 C C . PRO A 1 187 ? -10.192 -0.629 10.241 1.00 96.06 187 PRO A C 1
ATOM 1534 O O . PRO A 1 187 ? -11.200 -1.334 10.222 1.00 96.06 187 PRO A O 1
ATOM 1537 N N . TYR A 1 188 ? -9.041 -1.085 10.746 1.00 94.19 188 TYR A N 1
ATOM 1538 C CA . TYR A 1 188 ? -8.874 -2.431 11.320 1.00 94.19 188 TYR A CA 1
ATOM 1539 C C . TYR A 1 188 ? -9.007 -2.499 12.847 1.00 94.19 188 TYR A C 1
ATOM 1541 O O . TYR A 1 188 ? -8.928 -3.581 13.425 1.00 94.19 188 TYR A O 1
ATOM 1549 N N . ILE A 1 189 ? -9.176 -1.363 13.521 1.00 93.00 189 ILE A N 1
ATOM 1550 C CA . ILE A 1 189 ? -9.243 -1.301 14.980 1.00 93.00 189 ILE A CA 1
ATOM 1551 C C . ILE A 1 189 ? -10.697 -1.408 15.410 1.00 93.00 189 ILE A C 1
ATOM 1553 O O . ILE A 1 189 ? -11.483 -0.486 15.199 1.00 93.00 189 ILE A O 1
ATOM 1557 N N . ASN A 1 190 ? -11.044 -2.510 16.065 1.00 93.00 190 ASN A N 1
ATOM 1558 C CA . ASN A 1 190 ? -12.296 -2.600 16.798 1.00 93.00 190 ASN A CA 1
ATOM 1559 C C . ASN A 1 190 ? -12.137 -1.905 18.158 1.00 93.00 190 ASN A C 1
ATOM 1561 O O . ASN A 1 190 ? -11.265 -2.268 18.950 1.00 93.00 190 ASN A O 1
ATOM 1565 N N . ALA A 1 191 ? -12.964 -0.892 18.414 1.00 89.12 191 ALA A N 1
ATOM 1566 C CA . ALA A 1 191 ? -12.824 -0.063 19.603 1.00 89.12 191 ALA A CA 1
ATOM 1567 C C . ALA A 1 191 ? -13.145 -0.823 20.900 1.00 89.12 191 ALA A C 1
ATOM 1569 O O . ALA A 1 191 ? -12.435 -0.656 21.884 1.00 89.12 191 ALA A O 1
ATOM 1570 N N . GLU A 1 192 ? -14.149 -1.703 20.903 1.00 89.56 192 GLU A N 1
ATOM 1571 C CA . GLU A 1 192 ? -14.475 -2.524 22.077 1.00 89.56 192 GLU A CA 1
ATOM 1572 C C . GLU A 1 192 ? -13.301 -3.444 22.451 1.00 89.56 192 GLU A C 1
ATOM 1574 O O . GLU A 1 192 ? -12.842 -3.435 23.592 1.00 89.56 192 GLU A O 1
ATOM 1579 N N . ASN A 1 193 ? -12.731 -4.157 21.477 1.00 90.06 193 ASN A N 1
ATOM 1580 C CA . ASN A 1 193 ? -11.566 -5.019 21.697 1.00 90.06 193 ASN A CA 1
ATOM 1581 C C . ASN A 1 193 ? -10.338 -4.230 22.167 1.00 90.06 193 ASN A C 1
ATOM 1583 O O . ASN A 1 193 ? -9.612 -4.685 23.054 1.00 90.06 193 ASN A O 1
ATOM 1587 N N . LEU A 1 194 ? -10.109 -3.039 21.602 1.00 87.88 194 LEU A N 1
ATOM 1588 C CA . LEU A 1 194 ? -9.009 -2.170 22.013 1.00 87.88 194 LEU A CA 1
ATOM 1589 C C . LEU A 1 194 ? -9.153 -1.766 23.487 1.00 87.88 194 LEU A C 1
ATOM 1591 O O . LEU A 1 194 ? -8.231 -1.992 24.268 1.00 87.88 194 LEU A O 1
ATOM 1595 N N . PHE A 1 195 ? -10.309 -1.227 23.882 1.00 88.00 195 PHE A N 1
ATOM 1596 C CA . PHE A 1 195 ? -10.552 -0.773 25.256 1.00 88.00 195 PHE A CA 1
ATOM 1597 C C . PHE A 1 195 ? -10.646 -1.925 26.266 1.00 88.00 195 PHE A C 1
ATOM 1599 O O . PHE A 1 195 ? -10.368 -1.729 27.447 1.00 88.00 195 PHE A O 1
ATOM 1606 N N . ASN A 1 196 ? -10.939 -3.143 25.805 1.00 87.25 196 ASN A N 1
ATOM 1607 C CA . ASN A 1 196 ? -10.830 -4.347 26.624 1.00 87.25 196 ASN A CA 1
ATOM 1608 C C . ASN A 1 196 ? -9.377 -4.793 26.866 1.00 87.25 196 ASN A C 1
ATOM 1610 O O . ASN A 1 196 ? -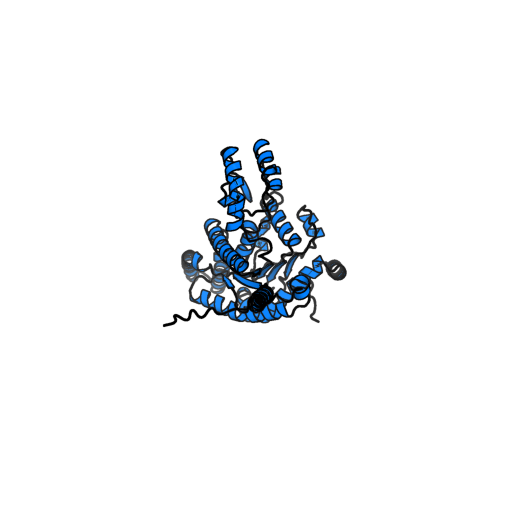9.103 -5.456 27.867 1.00 87.25 196 ASN A O 1
ATOM 1614 N N . THR A 1 197 ? -8.445 -4.419 25.990 1.00 83.00 197 THR A N 1
ATOM 1615 C CA . THR A 1 197 ? -7.039 -4.849 26.062 1.00 83.00 197 THR A CA 1
ATOM 1616 C C . THR A 1 197 ? -6.153 -3.825 26.769 1.00 83.00 197 THR A C 1
ATOM 1618 O O . THR A 1 197 ? -5.235 -4.195 27.497 1.00 83.00 197 THR A O 1
ATOM 1621 N N . ILE A 1 198 ? -6.419 -2.535 26.569 1.00 81.31 198 ILE A N 1
ATOM 1622 C CA . ILE A 1 198 ? -5.635 -1.454 27.176 1.00 81.31 198 ILE A CA 1
ATOM 1623 C C . ILE A 1 198 ? -6.024 -1.231 28.644 1.00 81.31 198 ILE A C 1
ATOM 1625 O O . ILE A 1 198 ? -7.131 -1.547 29.078 1.00 81.31 198 ILE A O 1
ATOM 1629 N N . ASP A 1 199 ? -5.102 -0.660 29.412 1.00 83.00 199 ASP A N 1
ATOM 1630 C CA . ASP A 1 199 ? -5.302 -0.330 30.823 1.00 83.00 199 ASP A CA 1
ATOM 1631 C C . ASP A 1 199 ? -6.130 0.962 30.991 1.00 83.00 199 ASP A C 1
ATOM 1633 O O . ASP A 1 199 ? -5.591 2.075 30.946 1.00 83.00 199 ASP A O 1
ATOM 1637 N N . VAL A 1 200 ? -7.446 0.781 31.141 1.00 86.38 200 VAL A N 1
ATOM 1638 C CA . VAL A 1 200 ? -8.472 1.796 31.438 1.00 86.38 200 VAL A CA 1
ATOM 1639 C C . VAL A 1 200 ? -9.422 1.294 32.532 1.00 86.38 200 VAL A C 1
ATOM 1641 O O . VAL A 1 200 ? -9.556 0.082 32.738 1.00 86.38 200 VAL A O 1
ATOM 1644 N N . SER A 1 201 ? -10.097 2.226 33.209 1.00 89.56 201 SER A N 1
ATOM 1645 C CA . SER A 1 201 ? -11.060 1.937 34.278 1.00 89.56 201 SER A CA 1
ATOM 1646 C C . SER A 1 201 ? -12.286 1.155 33.783 1.00 89.56 201 SER A C 1
ATOM 1648 O O . SER A 1 201 ? -12.670 1.239 32.614 1.00 89.56 201 SER A O 1
ATOM 1650 N N . ASP A 1 202 ? -12.939 0.421 34.690 1.00 91.38 202 ASP A N 1
ATOM 1651 C CA . ASP A 1 202 ? -14.172 -0.322 34.384 1.00 91.38 202 ASP A CA 1
ATOM 1652 C C . ASP A 1 202 ? -15.317 0.594 33.929 1.00 91.38 202 ASP A C 1
ATOM 1654 O O . ASP A 1 202 ? -16.137 0.197 33.102 1.00 91.38 202 ASP A O 1
ATOM 1658 N N . GLU A 1 203 ? -15.342 1.835 34.420 1.00 91.94 203 GLU A N 1
ATOM 1659 C CA . GLU A 1 203 ? -16.284 2.871 33.990 1.00 91.94 203 GLU A CA 1
ATOM 1660 C C . GLU A 1 203 ? -16.129 3.166 32.493 1.00 91.94 203 GLU A C 1
ATOM 1662 O O . GLU A 1 203 ? -17.092 3.030 31.738 1.00 91.94 203 GLU A O 1
ATOM 1667 N N . VAL A 1 204 ? -14.901 3.437 32.039 1.00 90.69 204 VAL A N 1
ATOM 1668 C CA . VAL A 1 204 ? -14.607 3.690 30.620 1.00 90.69 204 VAL A CA 1
ATOM 1669 C C . VAL A 1 204 ? -14.903 2.450 29.773 1.00 90.69 204 VAL A C 1
ATOM 1671 O O . VAL A 1 204 ? -15.484 2.564 28.693 1.00 90.69 204 VAL A O 1
ATOM 1674 N N . ARG A 1 205 ? -14.571 1.241 30.252 1.00 92.69 205 ARG A N 1
ATOM 1675 C CA . ARG A 1 205 ? -14.909 -0.011 29.542 1.00 92.69 205 ARG A CA 1
ATOM 1676 C C . ARG A 1 205 ? -16.417 -0.149 29.343 1.00 92.69 205 ARG A C 1
ATOM 1678 O O . ARG A 1 205 ? -16.874 -0.469 28.244 1.00 92.69 205 ARG A O 1
ATOM 1685 N N . GLN A 1 206 ? -17.197 0.123 30.388 1.00 94.38 206 GLN A N 1
ATOM 1686 C CA . GLN A 1 206 ? -18.652 0.058 30.320 1.00 94.38 206 GLN A CA 1
ATOM 1687 C C . GLN A 1 206 ? -19.231 1.166 29.430 1.00 94.38 206 GLN A C 1
ATOM 1689 O O . GLN A 1 206 ? -20.173 0.906 28.678 1.00 94.38 206 GLN A O 1
ATOM 1694 N N . PHE A 1 207 ? -18.652 2.368 29.457 1.00 94.19 207 PHE A N 1
ATOM 1695 C CA . PHE A 1 207 ? -19.017 3.463 28.563 1.00 94.19 207 PHE A CA 1
ATOM 1696 C C . PHE A 1 207 ? -18.827 3.078 27.092 1.00 94.19 207 PHE A C 1
ATOM 1698 O O . PHE A 1 207 ? -19.758 3.222 26.300 1.00 94.19 207 PHE A O 1
ATOM 1705 N N . VAL A 1 208 ? -17.664 2.527 26.730 1.00 92.94 208 VAL A N 1
ATOM 1706 C CA . VAL A 1 208 ? -17.362 2.064 25.365 1.00 92.94 208 VAL A CA 1
ATOM 1707 C C . VAL A 1 208 ? -18.349 0.991 24.915 1.00 92.94 208 VAL A C 1
ATOM 1709 O O . VAL A 1 208 ? -18.898 1.074 23.817 1.00 92.94 208 VAL A O 1
ATOM 1712 N N . LYS A 1 209 ? -18.645 0.021 25.786 1.00 93.44 209 LYS A N 1
ATOM 1713 C CA . LYS A 1 209 ? -19.623 -1.038 25.508 1.00 93.44 209 LYS A CA 1
ATOM 1714 C C . LYS A 1 209 ? -21.038 -0.496 25.277 1.00 93.44 209 LYS A C 1
ATOM 1716 O O . LYS A 1 209 ? -21.778 -1.027 24.452 1.00 93.44 209 LYS A O 1
ATOM 1721 N N . ASN A 1 210 ? -21.415 0.567 25.986 1.00 94.88 210 ASN A N 1
ATOM 1722 C CA . ASN A 1 210 ? -22.718 1.218 25.843 1.00 94.88 210 ASN A CA 1
ATOM 1723 C C . ASN A 1 210 ? -22.801 2.151 24.620 1.00 94.88 210 ASN A C 1
ATOM 1725 O O . ASN A 1 210 ? -23.903 2.537 24.232 1.00 94.88 210 ASN A O 1
ATOM 1729 N N . ASN A 1 211 ? -21.667 2.504 24.007 1.00 94.06 211 ASN A N 1
ATOM 1730 C CA . ASN A 1 211 ? -21.581 3.442 22.887 1.00 94.06 211 ASN A CA 1
ATOM 1731 C C . ASN A 1 211 ? -20.851 2.821 21.681 1.00 94.06 211 ASN A C 1
ATOM 1733 O O . ASN A 1 211 ? -19.838 3.359 21.247 1.00 94.06 211 ASN A O 1
ATOM 1737 N N . PRO A 1 212 ? -21.331 1.707 21.102 1.00 92.94 212 PRO A N 1
ATOM 1738 C CA . PRO A 1 212 ? -20.604 1.009 20.047 1.00 92.94 212 PRO A CA 1
ATOM 1739 C C . PRO A 1 212 ? -20.365 1.893 18.813 1.00 92.94 212 PRO A C 1
ATOM 1741 O O . PRO A 1 212 ? -21.252 2.620 18.353 1.00 92.94 212 PRO A O 1
ATOM 1744 N N . ILE A 1 213 ? -19.169 1.773 18.238 1.00 93.19 213 ILE A N 1
ATOM 1745 C CA . ILE A 1 213 ? -18.767 2.440 16.997 1.00 93.19 213 ILE A CA 1
ATOM 1746 C C . ILE A 1 213 ? -18.274 1.426 15.966 1.00 93.19 213 ILE A C 1
ATOM 1748 O O . ILE A 1 213 ? -17.883 0.308 16.301 1.00 93.19 213 ILE A O 1
ATOM 1752 N N . GLU A 1 214 ? -18.280 1.832 14.698 1.00 92.56 214 GLU A N 1
ATOM 1753 C CA . GLU A 1 214 ? -17.647 1.064 13.625 1.00 92.56 214 GLU A CA 1
ATOM 1754 C C . GLU A 1 214 ? -16.128 0.979 13.829 1.00 92.56 214 GLU A C 1
ATOM 1756 O O . GLU A 1 214 ? -15.531 1.782 14.553 1.00 92.56 214 GLU A O 1
ATOM 1761 N N . ASN A 1 215 ? -15.491 0.010 13.166 1.00 95.69 215 ASN A N 1
ATOM 1762 C CA . ASN A 1 215 ? -14.039 -0.104 13.209 1.00 95.69 215 ASN A CA 1
ATOM 1763 C C . ASN A 1 215 ? -13.372 1.196 12.734 1.00 95.69 215 ASN A C 1
ATOM 1765 O O . ASN A 1 215 ? -13.827 1.862 11.803 1.00 95.69 215 ASN A O 1
ATOM 1769 N N . THR A 1 216 ? -12.256 1.526 13.369 1.00 95.50 216 THR A N 1
ATOM 1770 C CA . THR A 1 216 ? -11.514 2.767 13.164 1.00 95.50 216 THR A CA 1
ATOM 1771 C C . THR A 1 216 ? -10.054 2.483 12.809 1.00 95.50 216 THR A C 1
ATOM 1773 O O . THR A 1 216 ? -9.638 1.331 12.687 1.00 95.50 216 THR A O 1
ATOM 1776 N N . CYS A 1 217 ? -9.260 3.529 12.613 1.00 95.19 217 CYS A N 1
ATOM 1777 C CA . CYS A 1 217 ? -7.847 3.457 12.252 1.00 95.19 217 CYS A CA 1
ATOM 1778 C C . CYS A 1 217 ? -6.983 4.248 13.242 1.00 95.19 217 CYS A C 1
ATOM 1780 O O . CYS A 1 217 ? -7.474 5.108 13.976 1.00 95.19 217 CYS A O 1
ATOM 1782 N N . ILE A 1 218 ? -5.670 4.007 13.219 1.00 93.06 218 ILE A N 1
ATOM 1783 C CA . ILE A 1 218 ? -4.702 4.682 14.101 1.00 93.06 218 ILE A CA 1
ATOM 1784 C C . ILE A 1 218 ? -4.796 6.211 13.992 1.00 93.06 218 ILE A C 1
ATOM 1786 O O . ILE A 1 218 ? -4.797 6.909 15.007 1.00 93.06 218 ILE A O 1
ATOM 1790 N N . SER A 1 219 ? -4.934 6.747 12.772 1.00 94.50 219 SER A N 1
ATOM 1791 C CA . SER A 1 219 ? -5.040 8.199 12.570 1.00 94.50 219 SER A CA 1
ATOM 1792 C C . SER A 1 219 ? -6.264 8.793 13.260 1.00 94.50 219 SER A C 1
ATOM 1794 O O . SER A 1 219 ? -6.177 9.878 13.830 1.00 94.50 219 SER A O 1
ATOM 1796 N N . ALA A 1 220 ? -7.401 8.096 13.227 1.00 94.94 220 ALA A N 1
ATOM 1797 C CA . ALA A 1 220 ? -8.626 8.581 13.844 1.00 94.94 220 ALA A CA 1
ATOM 1798 C C . ALA A 1 220 ? -8.523 8.611 15.373 1.00 94.94 220 ALA A C 1
ATOM 1800 O O . ALA A 1 220 ? -8.966 9.587 15.970 1.00 94.94 220 ALA A O 1
ATOM 1801 N N . LEU A 1 221 ? -7.861 7.629 15.999 1.00 91.75 221 LEU A N 1
ATOM 1802 C CA . LEU A 1 221 ? -7.581 7.659 17.443 1.00 91.75 221 LEU A CA 1
ATOM 1803 C C . LEU A 1 221 ? -6.763 8.900 17.837 1.00 91.75 221 LEU A C 1
ATOM 1805 O O . LEU A 1 221 ? -7.096 9.591 18.802 1.00 91.75 221 LEU A O 1
ATOM 1809 N N . SER A 1 222 ? -5.736 9.228 17.048 1.00 90.19 222 SER A N 1
ATOM 1810 C CA . SER A 1 222 ? -4.900 10.412 17.278 1.00 90.19 222 SER A CA 1
ATOM 1811 C C . SER A 1 222 ? -5.658 11.719 17.084 1.00 90.19 222 SER A C 1
ATOM 1813 O O . SER A 1 222 ? -5.610 12.595 17.949 1.00 90.19 222 SER A O 1
ATOM 1815 N N . LYS A 1 223 ? -6.419 11.843 15.994 1.00 91.69 223 LYS A N 1
ATOM 1816 C CA . LYS A 1 223 ? -7.184 13.060 15.682 1.00 91.69 223 LYS A CA 1
ATOM 1817 C C . LYS A 1 223 ? -8.389 13.252 16.610 1.00 91.69 223 LYS A C 1
ATOM 1819 O O . LYS A 1 223 ? -8.777 14.389 16.853 1.00 91.69 223 LYS A O 1
ATOM 1824 N N . ALA A 1 224 ? -8.933 12.174 17.176 1.00 90.56 224 ALA A N 1
ATOM 1825 C CA . ALA A 1 224 ? -9.951 12.224 18.226 1.00 90.56 224 ALA A CA 1
ATOM 1826 C C . ALA A 1 224 ? -9.384 12.644 19.598 1.00 90.56 224 ALA A C 1
ATOM 1828 O O . ALA 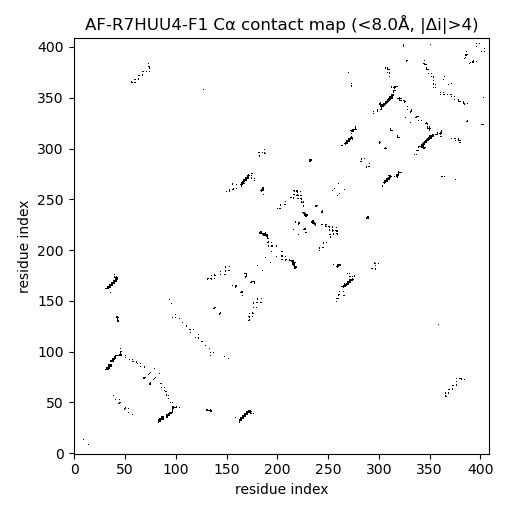A 1 224 ? -10.145 12.933 20.518 1.00 90.56 224 ALA A O 1
ATOM 1829 N N . GLY A 1 225 ? -8.055 12.712 19.735 1.00 85.56 225 GLY A N 1
ATOM 1830 C CA . GLY A 1 225 ? -7.381 13.115 20.965 1.00 85.56 225 GLY A CA 1
ATOM 1831 C C . GLY A 1 225 ? -7.201 11.992 21.985 1.00 85.56 225 GLY A C 1
ATOM 1832 O O . GLY A 1 225 ? -6.788 12.283 23.101 1.00 85.56 225 GLY A O 1
ATOM 1833 N N . LEU A 1 226 ? -7.459 10.733 21.618 1.00 84.25 226 LEU A N 1
ATOM 1834 C CA . LEU A 1 226 ? -7.352 9.594 22.535 1.00 84.25 226 LEU A CA 1
ATOM 1835 C C . LEU A 1 226 ? -5.921 9.157 22.793 1.00 84.25 226 LEU A C 1
ATOM 1837 O O . LEU A 1 226 ? -5.605 8.728 23.895 1.00 84.25 226 LEU A O 1
ATOM 1841 N N . GLY A 1 227 ? -5.058 9.236 21.785 1.00 80.88 227 GLY A N 1
ATOM 1842 C CA . GLY A 1 227 ? -3.690 8.758 21.909 1.00 80.88 227 GLY A CA 1
ATOM 1843 C C . GLY A 1 227 ? -2.964 8.674 20.581 1.00 80.88 227 GLY A C 1
ATOM 1844 O O . GLY A 1 227 ? -3.562 8.813 19.519 1.00 80.88 227 GLY A O 1
ATOM 1845 N N . MET A 1 228 ? -1.660 8.444 20.633 1.00 79.44 228 MET A N 1
ATOM 1846 C CA . MET A 1 228 ? -0.830 8.258 19.443 1.00 79.44 228 MET A CA 1
ATOM 1847 C C . MET A 1 228 ? 0.027 7.010 19.586 1.00 79.44 228 MET A C 1
ATOM 1849 O O . MET A 1 228 ? 0.350 6.602 20.699 1.00 79.44 228 MET A O 1
ATOM 1853 N N . VAL A 1 229 ? 0.405 6.411 18.461 1.00 75.69 229 VAL A N 1
ATOM 1854 C CA . VAL A 1 229 ? 1.409 5.347 18.467 1.00 75.69 229 VAL A CA 1
ATOM 1855 C C . VAL A 1 229 ? 2.776 5.986 18.708 1.00 75.69 229 VAL A C 1
ATOM 1857 O O . VAL A 1 229 ? 3.190 6.862 17.948 1.00 75.69 229 VAL A O 1
ATOM 1860 N N . SER A 1 230 ? 3.452 5.586 19.782 1.00 70.31 230 SER A N 1
ATOM 1861 C CA . SER A 1 230 ? 4.799 6.037 20.125 1.00 70.31 230 SER A CA 1
ATOM 1862 C C . SER A 1 230 ? 5.833 5.538 19.114 1.00 70.31 230 SER A C 1
ATOM 1864 O O . SER A 1 230 ? 5.580 4.630 18.324 1.00 70.31 230 SER A O 1
ATOM 1866 N N . GLU A 1 231 ? 7.050 6.078 19.189 1.00 65.06 231 GLU A N 1
ATOM 1867 C CA . GLU A 1 231 ? 8.202 5.571 18.425 1.00 65.06 231 GLU A CA 1
ATOM 1868 C C . GLU A 1 231 ? 8.523 4.098 18.746 1.00 65.06 231 GLU A C 1
ATOM 1870 O O . GLU A 1 231 ? 9.073 3.378 17.918 1.00 65.06 231 GLU A O 1
ATOM 1875 N N . THR A 1 232 ? 8.124 3.632 19.931 1.00 60.22 232 THR A N 1
ATOM 1876 C CA . THR A 1 232 ? 8.238 2.236 20.374 1.00 60.22 232 THR A CA 1
ATOM 1877 C C . THR A 1 232 ? 7.074 1.345 19.922 1.00 60.22 232 THR A C 1
ATOM 1879 O O . THR A 1 232 ? 7.079 0.154 20.206 1.00 60.22 232 THR A O 1
ATOM 1882 N N . GLY A 1 233 ? 6.090 1.885 19.195 1.00 62.59 233 GLY A N 1
ATOM 1883 C CA . GLY A 1 233 ? 4.964 1.120 18.651 1.00 62.59 233 GLY A CA 1
ATOM 1884 C C . GLY A 1 233 ? 3.769 0.949 19.597 1.00 62.59 233 GLY A C 1
ATOM 1885 O O . GLY A 1 233 ? 2.788 0.314 19.209 1.00 62.59 233 GLY A O 1
ATOM 1886 N N . HIS A 1 234 ? 3.802 1.542 20.795 1.00 68.69 234 HIS A N 1
ATOM 1887 C CA . HIS A 1 234 ? 2.704 1.483 21.765 1.00 68.69 234 HIS A CA 1
ATOM 1888 C C . HIS A 1 234 ? 1.664 2.563 21.482 1.00 68.69 234 HIS A C 1
ATOM 1890 O O . HIS A 1 234 ? 2.017 3.718 21.258 1.00 68.69 234 HIS A O 1
ATOM 1896 N N . LEU A 1 235 ? 0.372 2.239 21.572 1.00 74.38 235 LEU A N 1
ATOM 1897 C CA . LEU A 1 235 ? -0.652 3.284 21.637 1.00 74.38 235 LEU A CA 1
ATOM 1898 C C . LEU A 1 235 ? -0.597 3.935 23.020 1.00 74.38 235 LEU A C 1
ATOM 1900 O O . LEU A 1 235 ? -1.066 3.378 24.010 1.00 74.38 235 LEU A O 1
ATOM 1904 N N . VAL A 1 236 ? -0.024 5.130 23.075 1.00 76.75 236 VAL A N 1
ATOM 1905 C CA . VAL A 1 236 ? 0.015 5.948 24.281 1.00 76.75 236 VAL A CA 1
ATOM 1906 C C . VAL A 1 236 ? -1.271 6.750 24.330 1.00 76.75 236 VAL A C 1
ATOM 1908 O O . VAL A 1 236 ? -1.456 7.696 23.559 1.00 76.75 236 VAL A O 1
ATOM 1911 N N . LEU A 1 237 ? -2.170 6.346 25.224 1.00 75.50 237 LEU A N 1
ATOM 1912 C CA . LEU A 1 237 ? -3.384 7.101 25.498 1.00 75.50 237 LEU A CA 1
ATOM 1913 C C . LEU A 1 237 ? -3.047 8.396 26.236 1.00 75.50 237 LEU A C 1
ATOM 1915 O O . LEU A 1 237 ? -2.165 8.420 27.097 1.00 75.50 237 LEU A O 1
ATOM 1919 N N . LYS A 1 238 ? -3.807 9.453 25.959 1.00 71.69 238 LYS A N 1
ATOM 1920 C CA . LYS A 1 238 ? -3.872 10.610 26.850 1.00 71.69 238 LYS A CA 1
ATOM 1921 C C . LYS A 1 238 ? -4.682 10.212 28.081 1.00 71.69 238 LYS A C 1
ATOM 1923 O O . LYS A 1 238 ? -5.906 10.234 28.057 1.00 71.69 238 LYS A O 1
ATOM 1928 N N . LYS A 1 239 ? -3.990 9.760 29.129 1.00 65.12 239 LYS A N 1
ATOM 1929 C CA . LYS A 1 239 ? -4.585 9.330 30.404 1.00 65.12 239 LYS A CA 1
ATOM 1930 C C . LYS A 1 239 ? -4.773 10.521 31.355 1.00 65.12 239 LYS A C 1
ATOM 1932 O O . LYS A 1 239 ? -4.282 10.477 32.479 1.00 65.12 239 LYS A O 1
ATOM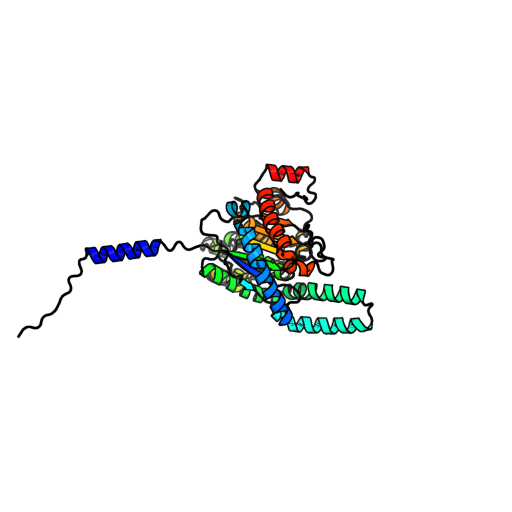 1937 N N . ASP A 1 240 ? -5.420 11.589 30.893 1.00 65.00 240 ASP A N 1
ATOM 1938 C CA . ASP A 1 240 ? -5.585 12.792 31.718 1.00 65.00 240 ASP A CA 1
ATOM 1939 C C . ASP A 1 240 ? -6.670 12.568 32.801 1.00 65.00 240 ASP A C 1
ATOM 1941 O O . ASP A 1 240 ? -6.455 12.935 33.953 1.00 65.00 240 ASP A O 1
ATOM 1945 N N . ASP A 1 241 ? -7.773 11.875 32.470 1.00 76.62 241 ASP A N 1
ATOM 1946 C CA . ASP A 1 241 ? -8.807 11.327 33.377 1.00 76.62 241 ASP A CA 1
ATOM 1947 C C . ASP A 1 241 ? -9.850 10.479 32.592 1.00 76.62 241 ASP A C 1
ATOM 1949 O O . ASP A 1 241 ? -9.762 10.348 31.371 1.00 76.62 241 ASP A O 1
ATOM 1953 N N . ASN A 1 242 ? -10.843 9.868 33.260 1.00 82.56 242 ASN A N 1
ATOM 1954 C CA . ASN A 1 242 ? -11.905 9.104 32.573 1.00 82.56 242 ASN A CA 1
ATOM 1955 C C . ASN A 1 242 ? -12.729 9.985 31.611 1.00 82.56 242 ASN A C 1
ATOM 1957 O O . ASN A 1 242 ? -13.052 9.550 30.508 1.00 82.56 242 ASN A O 1
ATOM 1961 N N . LEU A 1 243 ? -13.034 11.225 32.009 1.00 83.69 243 LEU A N 1
ATOM 1962 C CA . LEU A 1 243 ? -13.879 12.147 31.246 1.00 83.69 243 LEU A CA 1
ATOM 1963 C C . LEU A 1 243 ? -13.259 12.476 29.879 1.00 83.69 243 LEU A C 1
ATOM 1965 O O . LEU A 1 243 ? -13.928 12.413 28.851 1.00 83.69 243 LEU A O 1
ATOM 1969 N N . SER A 1 244 ? -11.961 12.770 29.852 1.00 84.31 244 SER A N 1
ATOM 1970 C CA . SER A 1 244 ? -11.213 13.056 28.625 1.00 84.31 244 SER A CA 1
ATOM 1971 C C . SER A 1 244 ? -11.153 11.858 27.671 1.00 84.31 244 SER A C 1
ATOM 1973 O O . SER A 1 244 ? -11.233 12.040 26.451 1.00 84.31 244 SER A O 1
ATOM 1975 N N . LEU A 1 245 ? -11.080 10.631 28.198 1.00 86.00 245 LEU A N 1
ATOM 1976 C CA . LEU A 1 245 ? -11.160 9.410 27.393 1.00 86.00 245 LEU A CA 1
ATOM 1977 C C . LEU A 1 245 ? -12.556 9.216 26.790 1.00 86.00 245 LEU A C 1
ATOM 1979 O O . LEU A 1 245 ? -12.660 8.898 25.606 1.00 86.00 245 LEU A O 1
ATOM 1983 N N . GLU A 1 246 ? -13.624 9.444 27.553 1.00 89.38 246 GLU A N 1
ATOM 1984 C CA . GLU A 1 246 ? -15.002 9.356 27.049 1.00 89.38 246 GLU A CA 1
ATOM 1985 C C . GLU A 1 246 ? -15.288 10.426 25.983 1.00 89.38 246 GLU A C 1
ATOM 1987 O O . GLU A 1 246 ? -15.816 10.121 24.910 1.00 89.38 246 GLU A O 1
ATOM 1992 N N . GLU A 1 247 ? -14.862 11.670 26.213 1.00 89.50 247 GLU A N 1
ATOM 1993 C CA . GLU A 1 247 ? -14.982 12.756 25.236 1.00 89.50 247 GLU A CA 1
ATOM 1994 C C . GLU A 1 247 ? -14.196 12.476 23.950 1.00 89.50 247 GLU A C 1
ATOM 1996 O O . GLU A 1 247 ? -14.682 12.742 22.844 1.00 89.50 247 GLU A O 1
ATOM 2001 N N . GLY A 1 248 ? -12.975 11.950 24.076 1.00 89.38 248 GLY A N 1
ATOM 2002 C CA . GLY A 1 248 ? -12.171 11.518 22.936 1.00 89.38 248 GLY A CA 1
ATOM 2003 C C . GLY A 1 248 ? -12.839 10.370 22.180 1.00 89.38 248 GLY A C 1
ATOM 2004 O O . GLY A 1 248 ? -12.888 10.377 20.951 1.00 89.38 248 GLY A O 1
ATOM 2005 N N . TYR A 1 249 ? -13.431 9.417 22.901 1.00 91.31 249 TYR A N 1
ATOM 2006 C CA . TYR A 1 249 ? -14.138 8.283 22.317 1.00 91.31 249 TYR A CA 1
ATOM 2007 C C . TYR A 1 249 ? -15.324 8.726 21.453 1.00 91.31 249 TYR A C 1
ATOM 2009 O O . TYR A 1 249 ? -15.460 8.286 20.308 1.00 91.31 249 TYR A O 1
ATOM 2017 N N . LEU A 1 250 ? -16.129 9.675 21.938 1.00 92.62 250 LEU A N 1
ATOM 2018 C CA . LEU A 1 250 ? -17.259 10.222 21.181 1.00 92.62 250 LEU A CA 1
ATOM 2019 C C . LEU A 1 250 ? -16.831 10.910 19.870 1.00 92.62 250 LEU A C 1
ATOM 2021 O O . LEU A 1 250 ? -17.591 10.915 18.899 1.00 92.62 250 LEU A O 1
ATOM 2025 N N . LYS A 1 251 ? -15.599 11.433 19.799 1.00 94.69 251 LYS A N 1
ATOM 2026 C CA . LYS A 1 251 ? -15.027 12.056 18.591 1.00 94.69 251 LYS A CA 1
ATOM 2027 C C . LYS A 1 251 ? -14.496 11.041 17.573 1.00 94.69 251 LYS A C 1
ATOM 2029 O O . LYS A 1 251 ? -14.306 11.411 16.411 1.00 94.69 251 LYS A O 1
ATOM 2034 N N . ILE A 1 252 ? -14.293 9.768 17.947 1.00 94.00 252 ILE A N 1
ATOM 2035 C CA . ILE A 1 252 ? -13.756 8.747 17.024 1.00 94.00 252 ILE A CA 1
ATOM 2036 C C . ILE A 1 252 ? -14.634 8.622 15.781 1.00 94.00 252 ILE A C 1
ATOM 2038 O O . ILE A 1 252 ? -14.105 8.472 14.683 1.00 94.00 252 ILE A O 1
ATOM 2042 N N . LYS A 1 253 ? -15.962 8.680 15.913 1.00 94.00 253 LYS A N 1
ATOM 2043 C CA . LYS A 1 253 ? -16.869 8.482 14.772 1.00 94.00 253 LYS A CA 1
ATOM 2044 C C . LYS A 1 253 ? -16.628 9.510 13.663 1.00 94.00 253 LYS A C 1
ATOM 2046 O O . LYS A 1 253 ? -16.518 9.148 12.493 1.00 94.00 253 LYS A O 1
ATOM 2051 N N . GLU A 1 254 ? -16.501 10.782 14.033 1.00 95.12 254 GLU A N 1
ATOM 2052 C CA . GLU A 1 254 ? -16.184 11.853 13.087 1.00 95.12 254 GLU A CA 1
ATOM 2053 C C . GLU A 1 254 ? -14.754 11.720 12.554 1.00 95.12 254 GLU A C 1
ATOM 2055 O O . GLU A 1 254 ? -14.529 11.791 11.344 1.00 95.12 254 GLU A O 1
ATOM 2060 N N . ALA A 1 255 ? -13.790 11.438 13.433 1.00 95.69 255 ALA A N 1
ATOM 2061 C CA . ALA A 1 255 ? -12.403 11.248 13.031 1.00 95.69 255 ALA A CA 1
ATOM 2062 C C . ALA A 1 255 ? -12.234 10.064 12.058 1.00 95.69 255 ALA A C 1
ATOM 2064 O O . ALA A 1 255 ? -11.458 10.147 11.111 1.00 95.69 255 ALA A O 1
ATOM 2065 N N . THR A 1 256 ? -12.995 8.986 12.238 1.00 96.12 256 THR A N 1
ATOM 2066 C CA . THR A 1 256 ? -12.976 7.799 11.371 1.00 96.12 256 THR A CA 1
ATOM 2067 C C . THR A 1 256 ? -13.404 8.157 9.959 1.00 96.12 256 THR A C 1
ATOM 2069 O O . THR A 1 256 ? -12.721 7.806 9.001 1.00 96.12 256 THR A O 1
ATOM 2072 N N . LYS A 1 257 ? -14.487 8.929 9.830 1.00 94.94 257 LYS A N 1
ATOM 2073 C CA . LYS A 1 257 ? -14.990 9.386 8.533 1.00 94.94 257 LYS A CA 1
ATOM 2074 C C . LYS A 1 257 ? -13.963 10.229 7.769 1.00 94.94 257 LYS A C 1
ATOM 2076 O O . LYS A 1 257 ? -13.875 10.110 6.552 1.00 94.94 257 LYS A O 1
ATOM 2081 N N . ASN A 1 258 ? -13.209 11.070 8.476 1.00 95.06 258 ASN A N 1
ATOM 2082 C CA . ASN A 1 258 ? -12.328 12.060 7.854 1.00 95.06 258 ASN A CA 1
ATOM 2083 C C . ASN A 1 258 ? -10.881 11.570 7.677 1.00 95.06 258 ASN A C 1
ATOM 2085 O O . ASN A 1 258 ? -10.184 12.028 6.776 1.00 95.06 258 ASN A O 1
ATOM 2089 N N . TYR A 1 259 ? -10.408 10.657 8.531 1.00 96.06 259 TYR A N 1
ATOM 2090 C CA . TYR A 1 259 ? -8.989 10.288 8.604 1.00 96.06 259 TYR A CA 1
ATOM 2091 C C . TYR A 1 259 ? -8.698 8.810 8.365 1.00 96.06 259 TYR A C 1
ATOM 2093 O O . TYR A 1 259 ? -7.519 8.457 8.283 1.00 96.06 259 TYR A O 1
ATOM 2101 N N . CYS A 1 260 ? -9.718 7.961 8.241 1.00 97.69 260 CYS A N 1
ATOM 2102 C CA . CYS A 1 260 ? -9.545 6.585 7.789 1.00 97.69 260 CYS A CA 1
ATOM 2103 C C . CYS A 1 260 ? -9.863 6.454 6.300 1.00 97.69 260 CYS A C 1
ATOM 2105 O O . CYS A 1 260 ? -10.597 7.253 5.717 1.00 97.69 260 CYS A O 1
ATOM 2107 N N . ALA A 1 261 ? -9.305 5.419 5.682 1.00 97.19 261 ALA A N 1
ATOM 2108 C CA . ALA A 1 261 ? -9.728 4.963 4.375 1.00 97.19 261 ALA A CA 1
ATOM 2109 C C . ALA A 1 261 ? -11.162 4.420 4.500 1.00 97.19 261 ALA A C 1
ATOM 2111 O O . ALA A 1 261 ? -11.410 3.604 5.395 1.00 97.19 261 ALA A O 1
ATOM 2112 N N . PRO A 1 262 ? -12.103 4.804 3.620 1.00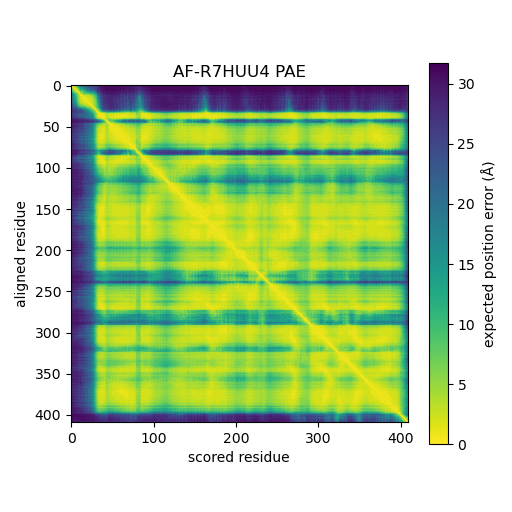 94.56 262 PRO A N 1
ATOM 2113 C CA . PRO A 1 262 ? -13.447 4.245 3.664 1.00 94.56 262 PRO A CA 1
ATOM 2114 C C . PRO A 1 262 ? -13.406 2.724 3.535 1.00 94.56 262 PRO A C 1
ATOM 2116 O O . PRO A 1 262 ? -12.631 2.180 2.736 1.00 94.56 262 PRO A O 1
ATOM 2119 N N . THR A 1 263 ? -14.258 2.029 4.282 1.00 90.56 263 THR A N 1
ATOM 2120 C CA . THR A 1 263 ? -14.380 0.572 4.193 1.00 90.56 263 THR A CA 1
ATOM 2121 C C . THR A 1 263 ? -14.602 0.151 2.743 1.00 90.56 263 THR A C 1
ATOM 2123 O O . THR A 1 263 ? -15.356 0.777 1.998 1.00 90.56 263 THR A O 1
ATOM 2126 N N . ASP A 1 264 ? -13.912 -0.907 2.320 1.00 88.19 264 ASP A N 1
ATOM 2127 C CA . ASP A 1 264 ? -13.982 -1.446 0.960 1.00 88.19 264 ASP A CA 1
ATOM 2128 C C . ASP A 1 264 ? -13.464 -0.510 -0.159 1.00 88.19 264 ASP A C 1
ATOM 2130 O O . ASP A 1 264 ? -13.581 -0.866 -1.333 1.00 88.19 264 ASP A O 1
ATOM 2134 N N . SER A 1 265 ? -12.914 0.677 0.136 1.00 92.56 265 SER A N 1
ATOM 2135 C CA . SER A 1 265 ? -12.368 1.590 -0.892 1.00 92.56 265 SER A CA 1
ATOM 2136 C C . SER A 1 265 ? -11.033 1.103 -1.459 1.00 92.56 265 SER A C 1
ATOM 2138 O O . SER A 1 265 ? -10.865 1.043 -2.679 1.00 92.56 265 SER A O 1
ATOM 2140 N N . LEU A 1 266 ? -10.104 0.699 -0.589 1.00 95.12 266 LEU A N 1
ATOM 2141 C CA . LEU A 1 266 ? -8.818 0.123 -0.966 1.00 95.12 266 LEU A CA 1
ATOM 2142 C C . LEU A 1 266 ? -8.975 -1.368 -1.274 1.00 95.12 266 LEU A C 1
ATOM 2144 O O . LEU A 1 266 ? -9.523 -2.123 -0.475 1.00 95.12 266 LEU A O 1
ATOM 2148 N N . LYS A 1 267 ? -8.456 -1.798 -2.424 1.00 93.56 267 LYS A N 1
ATOM 2149 C CA . LYS A 1 267 ? -8.547 -3.186 -2.898 1.00 93.56 267 LYS A CA 1
ATOM 2150 C C . LYS A 1 267 ? -7.214 -3.902 -2.988 1.00 93.56 267 LYS A C 1
ATOM 2152 O O . LYS A 1 267 ? -7.173 -5.129 -2.999 1.00 93.56 267 LYS A O 1
ATOM 2157 N N . GLY A 1 268 ? -6.125 -3.151 -3.031 1.00 95.44 268 GLY A N 1
ATOM 2158 C CA . GLY A 1 268 ? -4.813 -3.749 -2.926 1.00 95.44 268 GLY A CA 1
ATOM 2159 C C . GLY A 1 268 ? -3.672 -2.766 -3.059 1.00 95.44 268 GLY A C 1
ATOM 2160 O O . GLY A 1 268 ? -3.851 -1.585 -3.362 1.00 95.44 268 GLY A O 1
ATOM 2161 N N . VAL A 1 269 ? -2.485 -3.302 -2.829 1.00 97.69 269 VAL A N 1
ATOM 2162 C CA . VAL A 1 269 ? -1.214 -2.596 -2.884 1.00 97.69 269 VAL A CA 1
ATOM 2163 C C . VAL A 1 269 ? -0.247 -3.399 -3.742 1.00 97.69 269 VAL A C 1
ATOM 2165 O O . VAL A 1 269 ? -0.095 -4.609 -3.562 1.00 97.69 269 VAL A O 1
ATOM 2168 N N . VAL A 1 270 ? 0.416 -2.713 -4.669 1.00 97.38 270 VAL A N 1
ATOM 2169 C CA . VAL A 1 270 ? 1.503 -3.241 -5.491 1.00 97.38 270 VAL A CA 1
ATOM 2170 C C . VAL A 1 270 ? 2.770 -2.461 -5.184 1.00 97.38 270 VAL A C 1
ATOM 2172 O O . VAL A 1 270 ? 2.933 -1.323 -5.621 1.00 97.38 270 VAL A O 1
ATOM 2175 N N . ASN A 1 271 ? 3.691 -3.098 -4.476 1.00 95.69 271 ASN A N 1
ATOM 2176 C CA . ASN A 1 271 ? 4.995 -2.545 -4.155 1.00 95.69 271 ASN A CA 1
ATOM 2177 C C . ASN A 1 271 ? 6.065 -3.078 -5.095 1.00 95.69 271 ASN A C 1
ATOM 2179 O O . ASN A 1 271 ? 6.076 -4.257 -5.442 1.00 95.69 271 ASN A O 1
ATOM 2183 N N . PHE A 1 272 ? 6.972 -2.211 -5.529 1.00 93.75 272 PHE A N 1
ATOM 2184 C CA . PHE A 1 272 ? 8.051 -2.589 -6.434 1.00 93.75 272 PHE A CA 1
ATOM 2185 C C . PHE A 1 272 ? 9.264 -1.688 -6.271 1.00 93.75 272 PHE A C 1
ATOM 2187 O O . PHE A 1 272 ? 9.155 -0.554 -5.800 1.00 93.75 272 PHE A O 1
ATOM 2194 N N . ALA A 1 273 ? 10.428 -2.216 -6.648 1.00 90.25 273 ALA A N 1
ATOM 2195 C CA . ALA A 1 273 ? 11.717 -1.627 -6.292 1.00 90.25 273 ALA A CA 1
ATOM 2196 C C . ALA A 1 273 ? 11.857 -1.452 -4.766 1.00 90.25 273 ALA A C 1
ATOM 2198 O O . ALA A 1 273 ? 12.377 -0.454 -4.278 1.00 90.25 273 ALA A O 1
ATOM 2199 N N . SER A 1 274 ? 11.291 -2.393 -4.010 1.00 85.44 274 SER A N 1
ATOM 2200 C CA . SER A 1 274 ? 10.973 -2.227 -2.602 1.00 85.44 274 SER A CA 1
ATOM 2201 C C . SER A 1 274 ? 11.961 -2.964 -1.701 1.00 85.44 274 SER A C 1
ATOM 2203 O O . SER A 1 274 ? 12.041 -4.196 -1.785 1.00 85.44 274 SER A O 1
ATOM 2205 N N . PRO A 1 275 ? 12.627 -2.255 -0.775 1.00 77.56 275 PRO A N 1
ATOM 2206 C CA . PRO A 1 275 ? 13.399 -2.873 0.291 1.00 77.56 275 PRO A CA 1
ATOM 2207 C C . PRO A 1 275 ? 12.544 -3.152 1.539 1.00 77.56 275 PRO A C 1
ATOM 2209 O O . PRO A 1 275 ? 13.113 -3.314 2.612 1.00 77.56 275 PRO A O 1
ATOM 2212 N N . LEU A 1 276 ? 11.203 -3.193 1.434 1.00 74.69 276 LEU A N 1
ATOM 2213 C CA . LEU A 1 276 ? 10.269 -3.248 2.574 1.00 74.69 276 LEU A CA 1
ATOM 2214 C C . LEU A 1 276 ? 10.681 -4.256 3.659 1.00 74.69 276 LEU A C 1
ATOM 2216 O O . LEU A 1 276 ? 10.621 -3.944 4.841 1.00 74.69 276 LEU A O 1
ATOM 2220 N N . VAL A 1 277 ? 11.160 -5.433 3.248 1.00 72.38 277 VAL A N 1
ATOM 2221 C CA . VAL A 1 277 ? 11.606 -6.509 4.147 1.00 72.38 277 VAL A CA 1
ATOM 2222 C C . VAL A 1 277 ? 12.725 -6.068 5.099 1.00 72.38 277 VAL A C 1
ATOM 2224 O O . VAL A 1 277 ? 12.740 -6.501 6.243 1.00 72.38 277 VAL A O 1
ATOM 2227 N N . LEU A 1 278 ? 13.654 -5.214 4.657 1.00 63.94 278 LEU A N 1
ATOM 2228 C CA . LEU A 1 278 ? 14.761 -4.752 5.500 1.00 63.94 278 LEU A CA 1
ATOM 2229 C C . LEU A 1 278 ? 14.339 -3.735 6.554 1.00 63.94 278 LEU A C 1
ATOM 2231 O O . LEU A 1 278 ? 14.924 -3.693 7.623 1.00 63.94 278 LEU A O 1
ATOM 2235 N N . PHE A 1 279 ? 13.379 -2.880 6.223 1.00 58.56 279 PHE A N 1
ATOM 2236 C CA . PHE A 1 279 ? 12.993 -1.752 7.074 1.00 58.56 279 PHE A CA 1
ATOM 2237 C C . PHE A 1 279 ? 11.938 -2.128 8.112 1.00 58.56 279 PHE A C 1
ATOM 2239 O O . PHE A 1 279 ? 11.660 -1.343 9.007 1.00 58.56 279 PHE A O 1
ATOM 2246 N N . TYR A 1 280 ? 11.351 -3.315 7.976 1.00 63.66 280 TYR A N 1
ATOM 2247 C CA . TYR A 1 280 ? 10.433 -3.901 8.945 1.00 63.66 280 TYR A CA 1
ATOM 2248 C C . TYR A 1 280 ? 10.948 -5.271 9.400 1.00 63.66 280 TYR A C 1
ATOM 2250 O O . TYR A 1 280 ? 10.164 -6.161 9.720 1.00 63.66 280 TYR A O 1
ATOM 2258 N N . SER A 1 281 ? 12.276 -5.454 9.421 1.00 61.44 281 SER A N 1
ATOM 2259 C CA . SER A 1 281 ? 12.916 -6.639 10.007 1.00 61.44 281 SER A CA 1
ATOM 2260 C C . SER A 1 281 ? 12.543 -6.831 11.471 1.00 61.44 281 SER A C 1
ATOM 2262 O O . SER A 1 281 ? 12.546 -7.956 11.957 1.00 61.44 281 SER A O 1
ATOM 2264 N N . ASP A 1 282 ? 12.167 -5.743 12.138 1.00 55.22 282 ASP A N 1
ATOM 2265 C CA . ASP A 1 282 ? 11.764 -5.700 13.542 1.00 55.22 282 ASP A CA 1
ATOM 2266 C C . ASP A 1 282 ? 10.448 -6.458 13.784 1.00 55.22 282 ASP A C 1
ATOM 2268 O O . ASP A 1 282 ? 10.133 -6.805 14.913 1.00 55.22 282 ASP A O 1
ATOM 2272 N N . LEU A 1 283 ? 9.719 -6.835 12.722 1.00 58.06 283 LEU A N 1
ATOM 2273 C CA . LEU A 1 283 ? 8.642 -7.834 12.797 1.00 58.06 283 LEU A CA 1
ATOM 2274 C C . LEU A 1 283 ? 9.129 -9.211 13.290 1.00 58.06 283 LEU A C 1
ATOM 2276 O O . LEU A 1 283 ? 8.314 -10.052 13.663 1.00 58.06 283 LEU A O 1
ATOM 2280 N N . ALA A 1 284 ? 10.437 -9.479 13.238 1.00 59.97 284 ALA A N 1
ATOM 2281 C CA . ALA A 1 284 ? 11.039 -10.688 13.788 1.00 59.97 284 ALA A CA 1
ATOM 2282 C C . ALA A 1 284 ? 11.328 -10.590 15.296 1.00 59.97 284 ALA A C 1
ATOM 2284 O O . ALA A 1 284 ? 11.660 -11.612 15.897 1.00 59.97 284 ALA A O 1
ATOM 2285 N N . ASP A 1 285 ? 11.221 -9.401 15.896 1.00 62.44 285 ASP A N 1
ATOM 2286 C CA . ASP A 1 285 ? 11.360 -9.208 17.336 1.00 62.44 285 ASP A CA 1
ATOM 2287 C C . ASP A 1 285 ? 10.025 -9.553 18.025 1.00 62.44 285 ASP A C 1
ATOM 2289 O O . ASP A 1 285 ? 9.030 -8.857 17.800 1.00 62.44 285 ASP A O 1
ATOM 2293 N N . PRO A 1 286 ? 9.954 -10.635 18.827 1.00 60.44 286 PRO A N 1
ATOM 2294 C CA . PRO A 1 286 ? 8.716 -11.049 19.483 1.00 60.44 286 PRO A CA 1
ATOM 2295 C C . PRO A 1 286 ? 8.225 -10.046 20.536 1.00 60.44 286 PRO A C 1
ATOM 2297 O O . PRO A 1 286 ? 7.021 -10.017 20.798 1.00 60.44 286 PRO A O 1
ATOM 2300 N N . ASP A 1 287 ? 9.117 -9.219 21.089 1.00 61.06 287 ASP A N 1
ATOM 2301 C CA . ASP A 1 287 ? 8.819 -8.258 22.156 1.00 61.06 287 ASP A CA 1
ATOM 2302 C C . ASP A 1 287 ? 8.388 -6.888 21.602 1.00 61.06 287 ASP A C 1
ATOM 2304 O O . ASP A 1 287 ? 7.997 -5.989 22.350 1.00 61.06 287 ASP A O 1
ATOM 2308 N N . TYR A 1 288 ? 8.407 -6.718 20.275 1.00 64.81 288 TYR A N 1
ATOM 2309 C CA . TYR A 1 288 ? 8.035 -5.465 19.633 1.00 64.81 288 TYR A CA 1
ATOM 2310 C C . TYR A 1 288 ? 6.515 -5.345 19.450 1.00 64.81 288 TYR A C 1
ATOM 2312 O O . TYR A 1 288 ? 5.908 -5.992 18.594 1.00 64.81 288 TYR A O 1
ATOM 2320 N N . GLU A 1 289 ? 5.866 -4.478 20.232 1.00 60.34 289 GLU A N 1
ATOM 2321 C CA . GLU A 1 289 ? 4.400 -4.318 20.237 1.00 60.34 289 GLU A CA 1
ATOM 2322 C C . GLU A 1 289 ? 3.794 -3.790 18.928 1.00 60.34 289 GLU A C 1
ATOM 2324 O O . GLU A 1 289 ? 2.598 -3.972 18.687 1.00 60.34 289 GLU A O 1
ATOM 2329 N N . LEU A 1 290 ? 4.601 -3.237 18.017 1.00 62.44 290 LEU A N 1
ATOM 2330 C CA . LEU A 1 290 ? 4.176 -2.943 16.642 1.00 62.44 290 LEU A CA 1
ATOM 2331 C C . LEU A 1 290 ? 3.603 -4.197 15.950 1.00 62.44 290 LEU A C 1
ATOM 2333 O O . LEU A 1 290 ? 2.726 -4.096 15.087 1.00 62.44 290 LEU A O 1
ATOM 2337 N N . ASN A 1 291 ? 4.004 -5.390 16.401 1.00 69.50 291 ASN A N 1
ATOM 2338 C CA . ASN A 1 291 ? 3.405 -6.660 16.013 1.00 69.50 291 ASN A CA 1
ATOM 2339 C C . ASN A 1 291 ? 1.900 -6.736 16.298 1.00 69.50 291 ASN A C 1
ATOM 2341 O O . ASN A 1 291 ? 1.194 -7.342 15.501 1.00 69.50 291 ASN A O 1
ATOM 2345 N N . TYR A 1 292 ? 1.370 -6.127 17.365 1.00 77.44 292 TYR A N 1
ATOM 2346 C CA . TYR A 1 292 ? -0.068 -6.161 17.660 1.00 77.44 292 TYR A CA 1
ATOM 2347 C C . TYR A 1 292 ? -0.889 -5.485 16.553 1.00 77.44 292 TYR A C 1
ATOM 2349 O O . TYR A 1 292 ? -1.770 -6.101 15.955 1.00 77.44 292 TYR A O 1
ATOM 2357 N N . TYR A 1 293 ? -0.562 -4.242 16.200 1.00 84.06 293 TYR A N 1
ATOM 2358 C CA . TYR A 1 293 ? -1.286 -3.525 15.147 1.00 84.06 293 TYR A CA 1
ATOM 2359 C C . TYR A 1 293 ? -1.001 -4.084 13.753 1.00 84.06 293 TYR A C 1
ATOM 2361 O O . TYR A 1 293 ? -1.911 -4.150 12.930 1.00 84.06 293 TYR A O 1
ATOM 2369 N N . ASN A 1 294 ? 0.220 -4.560 13.494 1.00 84.25 294 ASN A N 1
ATOM 2370 C CA . ASN A 1 294 ? 0.542 -5.224 12.230 1.00 84.25 294 ASN A CA 1
ATOM 2371 C C . ASN A 1 294 ? -0.229 -6.542 12.059 1.00 84.25 294 ASN A C 1
ATOM 2373 O O . ASN A 1 294 ? -0.663 -6.845 10.949 1.00 84.25 294 ASN A O 1
ATOM 2377 N N . LYS A 1 295 ? -0.462 -7.294 13.143 1.00 86.75 295 LYS A N 1
ATOM 2378 C CA . LYS A 1 295 ? -1.336 -8.477 13.157 1.00 86.75 295 LYS A CA 1
ATOM 2379 C C . LYS A 1 295 ? -2.773 -8.115 12.798 1.00 86.75 295 LYS A C 1
ATOM 2381 O O . LYS A 1 295 ? -3.355 -8.763 11.932 1.00 86.75 295 LYS A O 1
ATOM 2386 N N . LEU A 1 296 ? -3.323 -7.060 13.405 1.00 89.81 296 LEU A N 1
ATOM 2387 C CA . LEU A 1 296 ? -4.671 -6.577 13.087 1.00 89.81 296 LEU A CA 1
ATOM 2388 C C . LEU A 1 296 ? -4.776 -6.081 11.639 1.00 89.81 296 LEU A C 1
ATOM 2390 O O . LEU A 1 2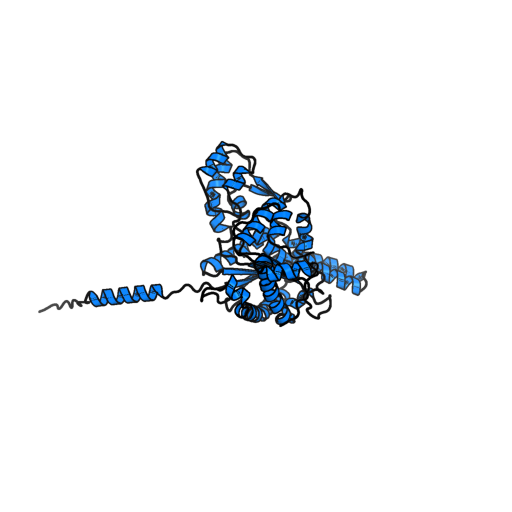96 ? -5.730 -6.420 10.942 1.00 89.81 296 LEU A O 1
ATOM 2394 N N . MET A 1 297 ? -3.775 -5.342 11.157 1.00 92.00 297 MET A N 1
ATOM 2395 C CA . MET A 1 297 ? -3.692 -4.905 9.763 1.00 92.00 297 MET A CA 1
ATOM 2396 C C . MET A 1 297 ? -3.622 -6.105 8.808 1.00 92.00 297 MET A C 1
ATOM 2398 O O . MET A 1 297 ? -4.328 -6.128 7.801 1.00 92.00 297 MET A O 1
ATOM 2402 N N . LEU A 1 298 ? -2.805 -7.118 9.113 1.00 91.12 298 LEU A N 1
ATOM 2403 C CA . LEU A 1 298 ? -2.675 -8.330 8.303 1.00 91.12 298 LEU A CA 1
ATOM 2404 C C . LEU A 1 298 ? -3.980 -9.133 8.269 1.00 91.12 298 LEU A C 1
ATOM 2406 O O . LEU A 1 298 ? -4.421 -9.517 7.184 1.00 91.12 298 LEU A O 1
ATOM 2410 N N . LYS A 1 299 ? -4.622 -9.321 9.429 1.00 93.75 299 LYS A N 1
ATOM 2411 C CA . LYS A 1 299 ? -5.964 -9.911 9.536 1.00 93.75 299 LYS A CA 1
ATOM 2412 C C . LYS A 1 299 ? -6.940 -9.134 8.654 1.00 93.75 299 LYS A C 1
ATOM 2414 O O . LYS A 1 299 ? -7.558 -9.719 7.773 1.00 93.75 299 LYS A O 1
ATOM 2419 N N . TYR A 1 300 ? -6.980 -7.807 8.771 1.00 95.12 300 TYR A N 1
ATOM 2420 C CA . TYR A 1 300 ? -7.852 -6.964 7.953 1.00 95.12 300 TYR A CA 1
ATOM 2421 C C . TYR A 1 300 ? -7.600 -7.126 6.449 1.00 95.12 300 TYR A C 1
ATOM 2423 O O . TYR A 1 300 ? -8.563 -7.269 5.696 1.00 95.12 300 TYR A O 1
ATOM 2431 N N . ILE A 1 301 ? -6.336 -7.134 6.003 1.00 94.56 301 ILE A N 1
ATOM 2432 C CA . ILE A 1 301 ? -5.971 -7.339 4.591 1.00 94.56 301 ILE A CA 1
ATOM 2433 C C . ILE A 1 301 ? -6.571 -8.652 4.074 1.00 94.56 301 ILE A C 1
ATOM 2435 O O . ILE A 1 301 ? -7.207 -8.674 3.017 1.00 94.56 301 ILE A O 1
ATOM 2439 N N . ILE A 1 302 ? -6.396 -9.738 4.829 1.00 94.25 302 ILE A N 1
ATOM 2440 C CA . ILE A 1 302 ? -6.829 -11.074 4.421 1.00 94.25 302 ILE A CA 1
ATOM 2441 C C . ILE A 1 302 ? -8.355 -11.210 4.496 1.00 94.25 302 ILE A C 1
ATOM 2443 O O . ILE A 1 302 ? -8.971 -11.694 3.551 1.00 94.25 302 ILE A O 1
ATOM 2447 N N . GLU A 1 303 ? -9.010 -10.744 5.550 1.00 94.69 303 GLU A N 1
ATOM 2448 C CA . GLU A 1 303 ? -10.460 -10.918 5.720 1.00 94.69 303 GLU A CA 1
ATOM 2449 C C . GLU A 1 303 ? -11.280 -10.003 4.801 1.00 94.69 303 GLU A C 1
ATOM 2451 O O . GLU A 1 303 ? -12.372 -10.369 4.357 1.00 94.69 303 GLU A O 1
ATOM 2456 N N . ASN A 1 304 ? -10.751 -8.829 4.437 1.00 92.69 304 ASN A N 1
ATOM 2457 C CA . ASN A 1 304 ? -11.454 -7.847 3.601 1.00 92.69 304 ASN A CA 1
ATOM 2458 C C . ASN A 1 304 ? -11.153 -7.968 2.102 1.00 92.69 304 ASN A C 1
ATOM 2460 O O . ASN A 1 304 ? -11.614 -7.143 1.313 1.00 92.69 304 ASN A O 1
ATOM 2464 N N . GLY A 1 305 ? -10.434 -9.008 1.671 1.00 91.88 305 GLY A N 1
ATOM 2465 C CA . GLY A 1 305 ? -10.214 -9.241 0.241 1.00 91.88 305 GLY A CA 1
ATOM 2466 C C . GLY A 1 305 ? -9.165 -8.330 -0.392 1.00 91.88 305 GLY A C 1
ATOM 2467 O O . GLY A 1 305 ? -9.184 -8.152 -1.610 1.00 91.88 305 GLY A O 1
ATOM 2468 N N . LEU A 1 306 ? -8.268 -7.739 0.404 1.00 94.50 306 LEU A N 1
ATOM 2469 C CA . LEU A 1 306 ? -7.181 -6.914 -0.113 1.00 94.50 306 LEU A CA 1
ATOM 2470 C C . LEU A 1 306 ? -6.024 -7.812 -0.550 1.00 94.50 306 LEU A C 1
ATOM 2472 O O . LEU A 1 306 ? -5.653 -8.766 0.137 1.00 94.50 306 LEU A O 1
ATOM 2476 N N . PHE A 1 307 ? -5.405 -7.481 -1.678 1.00 95.19 307 PHE A N 1
ATOM 2477 C CA . PHE A 1 307 ? -4.128 -8.083 -2.048 1.00 95.19 307 PHE A CA 1
ATOM 2478 C C . PHE A 1 307 ? -2.976 -7.146 -1.697 1.00 95.19 307 PHE A C 1
ATOM 2480 O O . PHE A 1 307 ? -3.013 -5.954 -1.997 1.00 95.19 307 PHE A O 1
ATOM 2487 N N . PHE A 1 308 ? -1.921 -7.689 -1.105 1.00 95.06 308 PHE A N 1
ATOM 2488 C CA . PHE A 1 308 ? -0.692 -6.963 -0.828 1.00 95.06 308 PHE A CA 1
ATOM 2489 C C . PHE A 1 308 ? 0.478 -7.680 -1.494 1.00 95.06 308 PHE A C 1
ATOM 2491 O O . PHE A 1 308 ? 0.942 -8.719 -1.023 1.00 95.06 308 PHE A O 1
ATOM 2498 N N . ILE A 1 309 ? 0.928 -7.153 -2.633 1.00 94.75 309 ILE A N 1
ATOM 2499 C CA . ILE A 1 309 ? 1.947 -7.812 -3.447 1.00 94.75 309 ILE A CA 1
ATOM 2500 C C . ILE A 1 309 ? 3.213 -6.982 -3.584 1.00 94.75 309 ILE A C 1
ATOM 2502 O O . ILE A 1 309 ? 3.160 -5.780 -3.836 1.00 94.75 309 ILE A O 1
ATOM 2506 N N . THR A 1 310 ? 4.354 -7.657 -3.494 1.00 94.06 310 THR A N 1
ATOM 2507 C CA . THR A 1 310 ? 5.674 -7.073 -3.744 1.00 94.06 310 THR A CA 1
ATOM 2508 C C . THR A 1 310 ? 6.277 -7.706 -4.990 1.00 94.06 310 THR A C 1
ATOM 2510 O O . THR A 1 310 ? 6.273 -8.924 -5.150 1.00 94.06 310 THR A O 1
ATOM 2513 N N . VAL A 1 311 ? 6.789 -6.892 -5.909 1.00 94.56 311 VAL A N 1
ATOM 2514 C CA . VAL A 1 311 ? 7.391 -7.336 -7.166 1.00 94.56 311 VAL A CA 1
ATOM 2515 C C . VAL A 1 311 ? 8.720 -6.630 -7.356 1.00 94.56 311 VAL A C 1
ATOM 2517 O O . VAL A 1 311 ? 8.762 -5.455 -7.710 1.00 94.56 311 VAL A O 1
ATOM 2520 N N . ASN A 1 312 ? 9.811 -7.374 -7.201 1.00 93.81 312 ASN A N 1
ATOM 2521 C CA . ASN A 1 312 ? 11.149 -6.850 -7.434 1.00 93.81 312 ASN A CA 1
ATOM 2522 C C . ASN A 1 312 ? 11.858 -7.575 -8.574 1.00 93.81 312 ASN A C 1
ATOM 2524 O O . ASN A 1 312 ? 11.707 -8.787 -8.787 1.00 93.81 312 ASN A O 1
ATOM 2528 N N . PHE A 1 313 ? 12.687 -6.821 -9.290 1.00 93.62 313 PHE A N 1
ATOM 2529 C CA . PHE A 1 313 ? 13.652 -7.406 -10.198 1.00 93.62 313 PHE A CA 1
ATOM 2530 C C . PHE A 1 313 ? 14.802 -8.036 -9.418 1.00 93.62 313 PHE A C 1
ATOM 2532 O O . PHE A 1 313 ? 15.328 -7.448 -8.484 1.00 93.62 313 PHE A O 1
ATOM 2539 N N . ARG A 1 314 ? 15.216 -9.242 -9.808 1.00 90.88 314 ARG A N 1
ATOM 2540 C CA . ARG A 1 314 ? 16.259 -10.010 -9.107 1.00 90.88 314 ARG A CA 1
ATOM 2541 C C . ARG A 1 314 ? 17.637 -9.342 -9.145 1.00 90.88 314 ARG A C 1
ATOM 2543 O O . ARG A 1 314 ? 18.503 -9.688 -8.357 1.00 90.88 314 ARG A O 1
ATOM 2550 N N . GLU A 1 315 ? 17.857 -8.464 -10.117 1.00 89.81 315 GLU A N 1
ATOM 2551 C CA . GLU A 1 315 ? 19.070 -7.659 -10.269 1.00 89.81 315 GLU A CA 1
ATOM 2552 C C . GLU A 1 315 ? 18.981 -6.287 -9.583 1.00 89.81 315 GLU A C 1
ATOM 2554 O O . GLU A 1 315 ? 19.951 -5.537 -9.632 1.00 89.81 315 GLU A O 1
ATOM 2559 N N . ASP A 1 316 ? 17.836 -5.934 -8.993 1.00 89.81 316 ASP A N 1
ATOM 2560 C CA . ASP A 1 316 ? 17.660 -4.687 -8.249 1.00 89.81 316 ASP A CA 1
ATOM 2561 C C . ASP A 1 316 ? 18.330 -4.815 -6.874 1.00 89.81 316 ASP A C 1
ATOM 2563 O O . ASP A 1 316 ? 17.887 -5.635 -6.067 1.00 89.81 316 ASP A O 1
ATOM 2567 N N . PRO A 1 317 ? 19.380 -4.027 -6.576 1.00 83.94 317 PRO A N 1
ATOM 2568 C CA . PRO A 1 317 ? 20.112 -4.148 -5.317 1.00 83.94 317 PRO A CA 1
ATOM 2569 C C . PRO A 1 317 ? 19.279 -3.754 -4.089 1.00 83.94 317 PRO A C 1
ATOM 2571 O O . PRO A 1 317 ? 19.697 -4.029 -2.969 1.00 83.94 317 PRO A O 1
ATOM 2574 N N . LEU A 1 318 ? 18.119 -3.119 -4.285 1.00 82.69 318 LEU A N 1
ATOM 2575 C CA . LEU A 1 318 ? 17.186 -2.768 -3.214 1.00 82.69 318 LEU A CA 1
ATOM 2576 C C . LEU A 1 318 ? 15.930 -3.629 -3.195 1.00 82.69 318 LEU A C 1
ATOM 2578 O O . LEU A 1 318 ? 15.096 -3.478 -2.308 1.00 82.69 318 LEU A O 1
ATOM 2582 N N . GLY A 1 319 ? 15.786 -4.542 -4.151 1.00 79.75 319 GLY A N 1
ATOM 2583 C CA . GLY A 1 319 ? 14.683 -5.483 -4.187 1.00 79.75 319 GLY A CA 1
ATOM 2584 C C . GLY A 1 319 ? 14.907 -6.637 -3.219 1.00 79.75 319 GLY A C 1
ATOM 2585 O O . GLY A 1 319 ? 15.281 -7.728 -3.652 1.00 79.75 319 GLY A O 1
ATOM 2586 N N . PHE A 1 320 ? 14.692 -6.419 -1.921 1.00 74.81 320 PHE A N 1
ATOM 2587 C CA . PHE A 1 320 ? 14.896 -7.468 -0.921 1.00 74.81 320 PHE A CA 1
ATOM 2588 C C . PHE A 1 320 ? 13.741 -8.471 -0.945 1.00 74.81 320 PHE A C 1
ATOM 2590 O O . PHE A 1 320 ? 12.589 -8.087 -0.739 1.00 74.81 320 PHE A O 1
ATOM 2597 N N . PRO A 1 321 ? 14.017 -9.758 -1.219 1.00 76.88 321 PRO A N 1
ATOM 2598 C CA . PRO A 1 321 ? 12.968 -10.753 -1.290 1.00 76.88 321 PRO A CA 1
ATOM 2599 C C . PRO A 1 321 ? 12.534 -11.210 0.099 1.00 76.88 321 PRO A C 1
ATOM 2601 O O . PRO A 1 321 ? 13.350 -11.311 1.015 1.00 76.88 321 PRO A O 1
ATOM 2604 N N . SER A 1 322 ? 11.276 -11.630 0.205 1.00 73.94 322 SER A N 1
ATOM 2605 C CA . SER A 1 322 ? 10.883 -12.506 1.308 1.00 73.94 322 SER A CA 1
ATOM 2606 C C . SER A 1 322 ? 11.627 -13.846 1.207 1.00 73.94 322 SER A C 1
ATOM 2608 O O . SER A 1 322 ? 12.006 -14.295 0.114 1.00 73.94 322 SER A O 1
ATOM 2610 N N . THR A 1 323 ? 11.842 -14.509 2.345 1.00 69.75 323 THR A N 1
ATOM 2611 C CA . THR A 1 323 ? 12.443 -15.852 2.370 1.00 69.75 323 THR A CA 1
ATOM 2612 C C . THR A 1 323 ? 11.541 -16.870 1.675 1.00 69.75 323 THR A C 1
ATOM 2614 O O . THR A 1 323 ? 12.025 -17.714 0.918 1.00 69.75 323 THR A O 1
ATOM 2617 N N . ARG A 1 324 ? 10.226 -16.765 1.894 1.00 78.12 324 ARG A N 1
ATOM 2618 C CA . ARG A 1 324 ? 9.184 -17.583 1.271 1.00 78.12 324 ARG A CA 1
ATOM 2619 C C . ARG A 1 324 ? 7.828 -16.880 1.336 1.00 78.12 324 ARG A C 1
ATOM 2621 O O . ARG A 1 324 ? 7.578 -16.102 2.250 1.00 78.12 324 ARG A O 1
ATOM 2628 N N . ASN A 1 325 ? 6.938 -17.252 0.421 1.00 86.06 325 ASN A N 1
ATOM 2629 C CA . ASN A 1 325 ? 5.515 -16.954 0.555 1.00 86.06 325 ASN A CA 1
ATOM 2630 C C . ASN A 1 325 ? 4.876 -17.934 1.545 1.00 86.06 325 ASN A C 1
ATOM 2632 O O . ASN A 1 325 ? 5.210 -19.122 1.533 1.00 86.06 325 ASN A O 1
ATOM 2636 N N . LEU A 1 326 ? 3.990 -17.421 2.395 1.00 84.62 326 LEU A N 1
ATOM 2637 C CA . LEU A 1 326 ? 3.293 -18.178 3.432 1.00 84.62 326 LEU A CA 1
ATOM 2638 C C . LEU A 1 326 ? 1.844 -18.432 3.014 1.00 84.62 326 LEU A C 1
ATOM 2640 O O . LEU A 1 326 ? 1.228 -17.595 2.352 1.00 84.62 326 LEU A O 1
ATOM 2644 N N . THR A 1 327 ? 1.315 -19.585 3.407 1.00 89.75 327 THR A N 1
ATOM 2645 C CA . THR A 1 327 ? -0.132 -19.856 3.379 1.00 89.75 327 THR A CA 1
ATOM 2646 C C . THR A 1 327 ? -0.840 -19.158 4.547 1.00 89.75 327 THR A C 1
ATOM 2648 O O . THR A 1 327 ? -0.176 -18.760 5.504 1.00 89.75 327 THR A O 1
ATOM 2651 N N . ILE A 1 328 ? -2.167 -19.013 4.490 1.00 89.69 328 ILE A N 1
ATOM 2652 C CA . ILE A 1 328 ? -2.976 -18.457 5.591 1.00 89.69 328 ILE A CA 1
ATOM 2653 C C . ILE A 1 328 ? -2.722 -19.217 6.898 1.00 89.69 328 ILE A C 1
ATOM 2655 O O . ILE A 1 328 ? -2.350 -18.580 7.875 1.00 89.69 328 ILE A O 1
ATOM 2659 N N . ASP A 1 329 ? -2.763 -20.550 6.890 1.00 88.38 329 ASP A N 1
ATOM 2660 C CA . ASP A 1 329 ? -2.496 -21.376 8.079 1.00 88.38 329 ASP A CA 1
ATOM 2661 C C . ASP A 1 329 ? -1.107 -21.097 8.690 1.00 88.38 329 ASP A C 1
ATOM 2663 O O . ASP A 1 329 ? -0.909 -21.072 9.907 1.00 88.38 329 ASP A O 1
ATOM 2667 N N . GLU A 1 330 ? -0.097 -20.873 7.842 1.00 85.69 330 GLU A N 1
ATOM 2668 C CA . GLU A 1 330 ? 1.242 -20.505 8.307 1.00 85.69 330 GLU A CA 1
ATOM 2669 C C . GLU A 1 330 ? 1.293 -19.081 8.863 1.00 85.69 330 GLU A C 1
ATOM 2671 O O . GLU A 1 330 ? 2.039 -18.837 9.811 1.00 85.69 330 GLU A O 1
ATOM 2676 N N . ILE A 1 331 ? 0.532 -18.152 8.277 1.00 85.44 331 ILE A N 1
ATOM 2677 C CA . ILE A 1 331 ? 0.390 -16.784 8.776 1.00 85.44 331 ILE A CA 1
ATOM 2678 C C . ILE A 1 331 ? -0.275 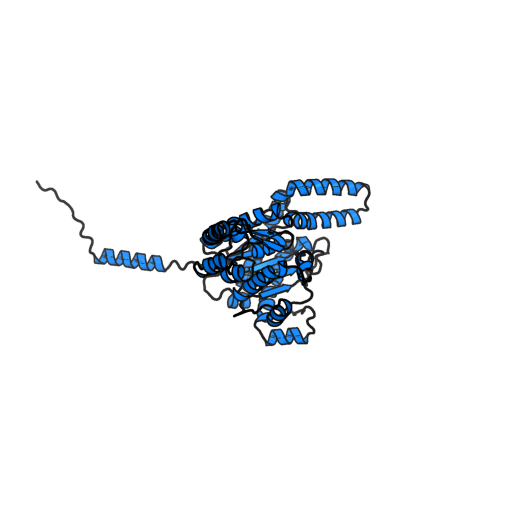-16.804 10.153 1.00 85.44 331 ILE A C 1
ATOM 2680 O O . ILE A 1 331 ? 0.294 -16.231 11.074 1.00 85.44 331 ILE A O 1
ATOM 2684 N N . GLU A 1 332 ? -1.404 -17.496 10.321 1.00 85.94 332 GLU A N 1
ATOM 2685 C CA . GLU A 1 332 ? -2.107 -17.633 11.606 1.00 85.94 332 GLU A CA 1
ATOM 2686 C C . GLU A 1 332 ? -1.176 -18.163 12.694 1.00 85.94 332 GLU A C 1
ATOM 2688 O O . GLU A 1 332 ? -1.050 -17.567 13.765 1.00 85.94 332 GLU A O 1
ATOM 2693 N N . LYS A 1 333 ? -0.435 -19.233 12.385 1.00 84.81 333 LYS A N 1
ATOM 2694 C CA . LYS A 1 333 ? 0.501 -19.853 13.324 1.00 84.81 333 LYS A CA 1
ATOM 2695 C C . LYS A 1 333 ? 1.666 -18.938 13.703 1.00 84.81 333 LYS A C 1
ATOM 2697 O O . LYS A 1 333 ? 2.057 -18.908 14.865 1.00 84.81 333 LYS A O 1
ATOM 2702 N N . LEU A 1 334 ? 2.263 -18.242 12.734 1.00 79.81 334 LEU A N 1
ATOM 2703 C CA . LEU A 1 334 ? 3.424 -17.377 12.982 1.00 79.81 334 LEU A CA 1
ATOM 2704 C C . LEU A 1 334 ? 3.028 -16.065 13.661 1.00 79.81 334 LEU A C 1
ATOM 2706 O O . LEU A 1 334 ? 3.748 -15.577 14.527 1.00 79.81 334 LEU A O 1
ATOM 2710 N N . ALA A 1 335 ? 1.891 -15.498 13.270 1.00 78.31 335 ALA A N 1
ATOM 2711 C CA . ALA A 1 335 ? 1.394 -14.240 13.800 1.00 78.31 335 ALA A CA 1
ATOM 2712 C C . ALA A 1 335 ? 0.567 -14.428 15.086 1.00 78.31 335 ALA A C 1
ATOM 2714 O O . ALA A 1 335 ? 0.327 -13.449 15.792 1.00 78.31 335 ALA A O 1
ATOM 2715 N N . ASN A 1 336 ? 0.186 -15.660 15.437 1.00 82.62 336 ASN A N 1
ATOM 2716 C CA . ASN A 1 336 ? -0.709 -15.977 16.550 1.00 82.62 336 ASN A CA 1
ATOM 2717 C C . ASN A 1 336 ? -2.015 -15.167 16.467 1.00 82.62 336 ASN A C 1
ATOM 2719 O O . ASN A 1 336 ? -2.349 -14.404 17.374 1.00 82.62 336 ASN A O 1
ATOM 2723 N N . ILE A 1 337 ? -2.692 -15.284 15.324 1.00 85.06 337 ILE A N 1
ATOM 2724 C CA . ILE A 1 337 ? -3.996 -14.677 15.038 1.00 85.06 337 ILE A CA 1
ATOM 2725 C C . ILE A 1 337 ? -4.922 -15.724 14.434 1.00 85.06 337 ILE A C 1
ATOM 2727 O O . ILE A 1 337 ? -4.458 -16.624 13.743 1.00 85.06 337 ILE A O 1
ATOM 2731 N N . GLU A 1 338 ? -6.218 -15.557 14.653 1.00 92.00 338 GLU A N 1
ATOM 2732 C CA . GLU A 1 338 ? -7.266 -16.293 13.948 1.00 92.00 338 GLU A CA 1
ATOM 2733 C C . GLU A 1 338 ? -7.749 -15.450 12.765 1.00 92.00 338 GLU A C 1
ATOM 2735 O O . GLU A 1 338 ? -7.949 -14.241 12.918 1.00 92.00 338 GLU A O 1
ATOM 2740 N N . ILE A 1 339 ? -7.900 -16.054 11.589 1.00 91.69 339 ILE A N 1
ATOM 2741 C CA . ILE A 1 339 ? -8.370 -15.421 10.356 1.00 91.69 339 ILE A CA 1
ATOM 2742 C C . ILE A 1 339 ? -9.687 -16.077 9.940 1.00 91.69 339 ILE A C 1
ATOM 2744 O O . ILE A 1 339 ? -9.759 -17.257 9.605 1.00 91.69 339 ILE A O 1
ATOM 2748 N N . GLU A 1 340 ? -10.740 -15.274 9.876 1.00 93.50 340 GLU A N 1
ATOM 2749 C CA . GLU A 1 340 ? -12.087 -15.713 9.549 1.00 93.50 340 GLU A CA 1
ATOM 2750 C C . GLU A 1 340 ? -12.439 -15.359 8.106 1.00 93.50 340 GLU A C 1
ATOM 2752 O O . GLU A 1 340 ? -12.334 -14.211 7.678 1.00 93.50 340 GLU A O 1
ATOM 2757 N N . ASN A 1 341 ? -12.938 -16.339 7.348 1.00 92.69 341 ASN A N 1
ATOM 2758 C CA . ASN A 1 341 ? -13.400 -16.139 5.969 1.00 92.69 341 ASN A CA 1
ATOM 2759 C C . ASN A 1 341 ? -12.369 -15.396 5.086 1.00 92.69 341 ASN A C 1
ATOM 2761 O O . ASN A 1 341 ? -12.674 -14.328 4.540 1.00 92.69 341 ASN A O 1
ATOM 2765 N N . PRO A 1 342 ? -11.145 -15.936 4.929 1.00 93.19 342 PRO A N 1
ATOM 2766 C CA . PRO A 1 342 ? -10.091 -15.274 4.174 1.00 93.19 342 PRO A CA 1
ATOM 2767 C C . PRO A 1 342 ? -10.497 -15.050 2.710 1.00 93.19 342 PRO A C 1
ATOM 2769 O O . PRO A 1 342 ? -11.017 -15.946 2.041 1.00 93.19 342 PRO A O 1
ATOM 2772 N N . ARG A 1 343 ? -10.254 -13.835 2.207 1.00 92.44 343 ARG A N 1
ATOM 2773 C CA . ARG A 1 343 ? -10.527 -13.422 0.814 1.00 92.44 343 ARG A CA 1
ATOM 2774 C C . ARG A 1 343 ? -9.336 -12.740 0.132 1.00 92.44 343 ARG A C 1
ATOM 2776 O O . ARG A 1 343 ? -9.248 -12.721 -1.093 1.00 92.44 343 ARG A O 1
ATOM 2783 N N . GLY A 1 344 ? -8.451 -12.134 0.917 1.00 93.69 344 GLY A N 1
ATOM 2784 C CA . GLY A 1 344 ? -7.266 -11.388 0.504 1.00 93.69 344 GLY A CA 1
ATOM 2785 C C . GLY A 1 344 ? -6.000 -12.234 0.579 1.00 93.69 344 GLY A C 1
ATOM 2786 O O . GLY A 1 344 ? -6.053 -13.424 0.883 1.00 93.69 344 GLY A O 1
ATOM 2787 N N . PHE A 1 345 ? -4.845 -11.652 0.269 1.00 93.25 345 PHE A N 1
ATOM 2788 C CA . PHE A 1 345 ? -3.573 -12.378 0.328 1.00 93.25 345 PHE A CA 1
ATOM 2789 C C . PHE A 1 345 ? -2.361 -11.449 0.329 1.00 93.25 345 PHE A C 1
ATOM 2791 O O . PHE A 1 345 ? -2.405 -10.339 -0.200 1.00 93.25 345 PHE A O 1
ATOM 2798 N N . VAL A 1 346 ? -1.244 -11.955 0.853 1.00 92.75 346 VAL A N 1
ATOM 2799 C CA . VAL A 1 346 ? 0.081 -11.334 0.736 1.00 92.75 346 VAL A CA 1
ATOM 2800 C C . VAL A 1 346 ? 0.957 -12.201 -0.163 1.00 92.75 346 VAL A C 1
ATOM 2802 O O . VAL A 1 346 ? 0.936 -13.428 -0.045 1.00 92.75 346 VAL A O 1
ATOM 2805 N N . TYR A 1 347 ? 1.711 -11.596 -1.084 1.00 92.12 347 TYR A N 1
ATOM 2806 C CA . TYR A 1 347 ? 2.593 -12.359 -1.971 1.00 92.12 347 TYR A CA 1
ATOM 2807 C C . TYR A 1 347 ? 3.808 -11.568 -2.467 1.00 92.12 347 TYR A C 1
ATOM 2809 O O . TYR A 1 347 ? 3.694 -10.463 -2.989 1.00 92.12 347 TYR A O 1
ATOM 2817 N N . ASP A 1 348 ? 4.982 -12.182 -2.402 1.00 90.81 348 ASP A N 1
ATOM 2818 C CA . ASP A 1 348 ? 6.238 -11.667 -2.929 1.00 90.81 348 ASP A CA 1
ATOM 2819 C C . ASP A 1 348 ? 6.650 -12.385 -4.224 1.00 90.81 348 ASP A C 1
ATOM 2821 O O . ASP A 1 348 ? 6.729 -13.616 -4.316 1.00 90.81 348 ASP A O 1
ATOM 2825 N N . ASN A 1 349 ? 6.973 -11.586 -5.236 1.00 92.25 349 ASN A N 1
ATOM 2826 C CA . ASN A 1 349 ? 7.559 -11.998 -6.501 1.00 92.25 349 ASN A CA 1
ATOM 2827 C C . ASN A 1 349 ? 8.846 -11.207 -6.775 1.00 92.25 349 ASN A C 1
ATOM 2829 O O . ASN A 1 349 ? 8.972 -10.490 -7.768 1.00 92.25 349 ASN A O 1
ATOM 2833 N N . SER A 1 350 ? 9.831 -11.369 -5.895 1.00 88.88 350 SER A N 1
ATOM 2834 C CA . SER A 1 350 ? 11.152 -10.737 -5.995 1.00 88.88 350 SER A CA 1
ATOM 2835 C C . SER A 1 350 ? 12.179 -11.627 -6.715 1.00 88.88 350 SER A C 1
ATOM 2837 O O . SER A 1 350 ? 13.275 -11.898 -6.223 1.00 88.88 350 SER A O 1
ATOM 2839 N N . SER A 1 351 ? 11.793 -12.200 -7.859 1.00 86.56 351 SER A N 1
ATOM 2840 C CA . SER A 1 351 ? 12.656 -13.083 -8.673 1.00 86.56 351 SER A CA 1
ATOM 2841 C C . SER A 1 351 ? 12.640 -12.756 -10.167 1.00 86.56 351 SER A C 1
ATOM 2843 O O . SER A 1 351 ? 13.203 -13.483 -10.991 1.00 86.56 351 SER A O 1
ATOM 2845 N N . VAL A 1 352 ? 11.990 -11.651 -10.524 1.00 90.50 352 VAL A N 1
ATOM 2846 C CA . VAL A 1 352 ? 11.693 -11.280 -11.904 1.00 90.50 352 VAL A CA 1
ATOM 2847 C C . VAL A 1 352 ? 12.969 -10.797 -12.579 1.00 90.50 352 VAL A C 1
ATOM 2849 O O . VAL A 1 352 ? 13.679 -9.965 -12.037 1.00 90.50 352 VAL A O 1
ATOM 2852 N N . TRP A 1 353 ? 13.285 -11.288 -13.774 1.00 91.88 353 TRP A N 1
ATOM 2853 C CA . TRP A 1 353 ? 14.473 -10.830 -14.495 1.00 91.88 353 TRP A CA 1
ATOM 2854 C C . TRP A 1 353 ? 14.112 -9.715 -15.479 1.00 91.88 353 TRP A C 1
ATOM 2856 O O . TRP A 1 353 ? 13.442 -9.971 -16.481 1.00 91.88 353 TRP A O 1
ATOM 2866 N N . SER A 1 354 ? 14.576 -8.488 -15.228 1.00 91.00 354 SER A N 1
ATOM 2867 C CA . SER A 1 354 ? 14.385 -7.357 -16.155 1.00 91.00 354 SER A CA 1
ATOM 2868 C C . SER A 1 354 ? 15.354 -7.380 -17.342 1.00 91.00 354 SER A C 1
ATOM 2870 O O . SER A 1 354 ? 15.129 -6.687 -18.336 1.00 91.00 354 SER A O 1
ATOM 2872 N N . LYS A 1 355 ? 16.407 -8.207 -17.256 1.00 90.62 355 LYS A N 1
ATOM 2873 C CA . LYS A 1 355 ? 17.536 -8.278 -18.199 1.00 90.62 355 LYS A CA 1
ATOM 2874 C C . LYS A 1 355 ? 18.328 -6.969 -18.257 1.00 90.62 355 LYS A C 1
ATOM 2876 O O . LYS A 1 355 ? 18.875 -6.614 -19.301 1.00 90.62 355 LYS A O 1
ATOM 2881 N N . ARG A 1 356 ? 18.388 -6.247 -17.137 1.00 89.62 356 ARG A N 1
ATOM 2882 C CA . ARG A 1 356 ? 19.217 -5.049 -16.963 1.00 89.62 356 ARG A CA 1
ATOM 2883 C C . ARG A 1 356 ? 20.392 -5.352 -16.041 1.00 89.62 356 ARG A C 1
ATOM 2885 O O . ARG A 1 356 ? 20.409 -6.369 -15.351 1.00 89.62 356 ARG A O 1
ATOM 2892 N N . SER A 1 357 ? 21.403 -4.488 -16.069 1.00 87.38 357 SER A N 1
ATOM 2893 C CA . SER A 1 357 ? 22.483 -4.548 -15.086 1.00 87.38 357 SER A CA 1
ATOM 2894 C C . SER A 1 357 ? 22.016 -3.974 -13.748 1.00 87.38 357 SER A C 1
ATOM 2896 O O . SER A 1 357 ? 21.075 -3.180 -13.702 1.00 87.38 357 SER A O 1
ATOM 2898 N N . VAL A 1 358 ? 22.721 -4.331 -12.672 1.00 84.19 358 VAL A N 1
ATOM 2899 C CA . VAL A 1 358 ? 22.436 -3.879 -11.298 1.00 84.19 358 VAL A CA 1
ATOM 2900 C C . VAL A 1 358 ? 22.327 -2.354 -11.169 1.00 84.19 358 VAL A C 1
ATOM 2902 O O . VAL A 1 358 ? 21.470 -1.854 -10.453 1.00 84.19 358 VAL A O 1
ATOM 2905 N N . LEU A 1 359 ? 23.124 -1.606 -11.942 1.00 79.50 359 LEU A N 1
ATOM 2906 C CA . LEU A 1 359 ? 23.150 -0.137 -11.919 1.00 79.50 359 LEU A CA 1
ATOM 2907 C C . LEU A 1 359 ? 21.882 0.517 -12.486 1.00 79.50 359 LEU A C 1
ATOM 2909 O O . LEU A 1 359 ? 21.624 1.685 -12.218 1.00 79.50 359 LEU A O 1
ATOM 2913 N N . PHE A 1 360 ? 21.112 -0.209 -13.300 1.00 84.69 360 PHE A N 1
ATOM 2914 C CA . PHE A 1 360 ? 19.907 0.314 -13.954 1.00 84.69 360 PHE A CA 1
ATOM 2915 C C . PHE A 1 360 ? 18.642 -0.447 -13.564 1.00 84.69 360 PHE A C 1
ATOM 2917 O O . PHE A 1 360 ? 17.543 -0.030 -13.921 1.00 84.69 360 PHE A O 1
ATOM 2924 N N . ALA A 1 361 ? 18.779 -1.565 -12.855 1.00 88.56 361 ALA A N 1
ATOM 2925 C CA . ALA A 1 361 ? 17.678 -2.429 -12.465 1.00 88.56 361 ALA A CA 1
ATOM 2926 C C . ALA A 1 361 ? 16.596 -1.674 -11.684 1.00 88.56 361 ALA A C 1
ATOM 2928 O O . ALA A 1 361 ? 15.423 -1.757 -12.049 1.00 88.56 361 ALA A O 1
ATOM 2929 N N . HIS A 1 362 ? 17.003 -0.870 -10.699 1.00 88.50 362 HIS A N 1
ATOM 2930 C CA . HIS A 1 362 ? 16.097 -0.146 -9.807 1.00 88.50 362 HIS A CA 1
ATOM 2931 C C . HIS A 1 362 ? 15.158 0.821 -10.542 1.00 88.50 362 HIS A C 1
ATOM 2933 O O . HIS A 1 362 ? 13.983 0.925 -10.221 1.00 88.50 362 HIS A O 1
ATOM 2939 N N . THR A 1 363 ? 15.637 1.490 -11.593 1.00 88.12 363 THR A N 1
ATOM 2940 C CA . THR A 1 363 ? 14.823 2.421 -12.396 1.00 88.12 363 THR A CA 1
ATOM 2941 C C . THR A 1 363 ? 14.181 1.751 -13.612 1.00 88.12 363 THR A C 1
ATOM 2943 O O . THR A 1 363 ? 13.414 2.370 -14.355 1.00 88.12 363 THR A O 1
ATOM 2946 N N . SER A 1 364 ? 14.467 0.470 -13.852 1.00 91.00 364 SER A N 1
ATOM 2947 C CA . SER A 1 364 ? 14.045 -0.205 -15.076 1.00 91.00 364 SER A CA 1
ATOM 2948 C C . SER A 1 364 ? 12.577 -0.614 -15.101 1.00 91.00 364 SER A C 1
ATOM 2950 O O . SER A 1 364 ? 12.098 -0.970 -16.171 1.00 91.00 364 SER A O 1
ATOM 2952 N N . TYR A 1 365 ? 11.825 -0.520 -14.000 1.00 92.69 365 TYR A N 1
ATOM 2953 C CA . TYR A 1 365 ? 10.399 -0.891 -13.963 1.00 92.69 365 TYR A CA 1
ATOM 2954 C C . TYR A 1 365 ? 9.569 -0.106 -14.992 1.00 92.69 365 TYR A C 1
ATOM 2956 O O . TYR A 1 365 ? 8.663 -0.655 -15.623 1.00 92.69 365 TYR A O 1
ATOM 2964 N N . TRP A 1 366 ? 9.961 1.141 -15.263 1.00 91.88 366 TRP A N 1
ATOM 2965 C CA . TRP A 1 366 ? 9.346 2.010 -16.270 1.00 91.88 366 TRP A CA 1
ATOM 2966 C C . TRP A 1 366 ? 9.724 1.620 -17.707 1.00 91.88 366 TRP A C 1
ATOM 2968 O O . TRP A 1 366 ? 8.883 1.588 -18.612 1.00 91.88 366 TRP A O 1
ATOM 2978 N N . SER A 1 367 ? 10.997 1.288 -17.942 1.00 90.69 367 SER A N 1
ATOM 2979 C CA . SER A 1 367 ? 11.497 0.938 -19.280 1.00 90.69 367 SER A CA 1
ATOM 2980 C C . SER A 1 367 ? 11.178 -0.513 -19.666 1.00 90.69 367 SER A C 1
ATOM 2982 O O . SER A 1 367 ? 10.858 -0.796 -20.819 1.00 90.69 367 SER A O 1
ATOM 2984 N N . ALA A 1 368 ? 11.177 -1.427 -18.696 1.00 94.62 368 ALA A N 1
ATOM 2985 C CA . ALA A 1 368 ? 10.796 -2.833 -18.795 1.00 94.62 368 ALA A CA 1
ATOM 2986 C C . ALA A 1 368 ? 9.312 -3.065 -18.442 1.00 94.62 368 ALA A C 1
ATOM 2988 O O . ALA A 1 368 ? 8.928 -4.156 -18.018 1.00 94.62 368 ALA A O 1
ATOM 2989 N N . ARG A 1 369 ? 8.455 -2.059 -18.670 1.00 95.12 369 ARG A N 1
ATOM 2990 C CA . ARG A 1 369 ? 7.025 -2.037 -18.305 1.00 95.12 369 ARG A CA 1
ATOM 2991 C C . ARG A 1 369 ? 6.226 -3.291 -18.667 1.00 95.12 369 ARG A C 1
ATOM 2993 O O . ARG A 1 369 ? 5.361 -3.699 -17.905 1.00 95.12 369 ARG A O 1
ATOM 3000 N N . LYS A 1 370 ? 6.512 -3.937 -19.807 1.00 96.25 370 LYS A N 1
ATOM 3001 C CA . LYS A 1 370 ? 5.842 -5.195 -20.199 1.00 96.25 370 LYS A CA 1
ATOM 3002 C C . LYS A 1 370 ? 6.220 -6.352 -19.271 1.00 96.25 370 LYS A C 1
ATOM 3004 O O . LYS A 1 370 ? 5.343 -7.093 -18.840 1.00 96.25 370 LYS A O 1
ATOM 3009 N N . THR A 1 371 ? 7.511 -6.495 -18.970 1.00 96.50 371 THR A N 1
ATOM 3010 C CA . THR A 1 371 ? 8.026 -7.502 -18.033 1.00 96.50 371 THR A CA 1
ATOM 3011 C C . THR A 1 371 ? 7.467 -7.260 -16.639 1.00 96.50 371 THR A C 1
ATOM 3013 O O . THR A 1 371 ? 6.964 -8.193 -16.021 1.00 96.50 371 THR A O 1
ATOM 3016 N N . PHE A 1 372 ? 7.490 -6.006 -16.182 1.00 96.81 372 PHE A N 1
ATOM 3017 C CA . PHE A 1 372 ? 6.937 -5.625 -14.888 1.00 96.81 372 PHE A CA 1
ATOM 3018 C C . PHE A 1 372 ? 5.431 -5.914 -14.793 1.00 96.81 372 PHE A C 1
ATOM 3020 O O . PHE A 1 372 ? 5.013 -6.651 -13.908 1.00 96.81 372 PHE A O 1
ATOM 3027 N N . ALA A 1 373 ? 4.620 -5.442 -15.745 1.00 97.25 373 ALA A N 1
ATOM 3028 C CA . ALA A 1 373 ? 3.174 -5.674 -15.733 1.00 97.25 373 ALA A CA 1
ATOM 3029 C C . ALA A 1 373 ? 2.807 -7.167 -15.764 1.00 97.25 373 ALA A C 1
ATOM 3031 O O . ALA A 1 373 ? 1.914 -7.597 -15.038 1.00 97.25 373 ALA A O 1
ATOM 3032 N N . ASN A 1 374 ? 3.530 -7.981 -16.546 1.00 97.19 374 ASN A N 1
ATOM 3033 C CA . ASN A 1 374 ? 3.363 -9.437 -16.526 1.00 97.19 374 ASN A CA 1
ATOM 3034 C C . ASN A 1 374 ? 3.697 -10.036 -15.149 1.00 97.19 374 ASN A C 1
ATOM 3036 O O . ASN A 1 374 ? 3.024 -10.960 -14.699 1.00 97.19 374 ASN A O 1
ATOM 3040 N N . ALA A 1 375 ? 4.736 -9.532 -14.483 1.00 96.81 375 ALA A N 1
ATOM 3041 C CA . ALA A 1 375 ? 5.125 -10.012 -13.166 1.00 96.81 375 ALA A CA 1
ATOM 3042 C C . ALA A 1 375 ? 4.112 -9.651 -12.073 1.00 96.81 375 ALA A C 1
ATOM 3044 O O . ALA A 1 375 ? 3.889 -10.478 -11.192 1.00 96.81 375 ALA A O 1
ATOM 3045 N N . VAL A 1 376 ? 3.479 -8.477 -12.156 1.00 97.06 376 VAL A N 1
ATOM 3046 C CA . VAL A 1 376 ? 2.409 -8.056 -11.237 1.00 97.06 376 VAL A CA 1
ATOM 3047 C C . VAL A 1 376 ? 1.189 -8.967 -11.365 1.00 97.06 376 VAL A C 1
ATOM 3049 O O . VAL A 1 376 ? 0.765 -9.551 -10.373 1.00 97.06 376 VAL A O 1
ATOM 3052 N N . VAL A 1 377 ? 0.664 -9.184 -12.578 1.00 95.62 377 VAL A N 1
ATOM 3053 C CA . VAL A 1 377 ? -0.507 -10.070 -12.752 1.00 95.62 377 VAL A CA 1
ATOM 3054 C C . VAL A 1 377 ? -0.195 -11.528 -12.404 1.00 95.62 377 VAL A C 1
ATOM 3056 O O . VAL A 1 377 ? -1.051 -12.235 -11.873 1.00 95.62 377 VAL A O 1
ATOM 3059 N N . LYS A 1 378 ? 1.048 -11.976 -12.636 1.00 95.31 378 LYS A N 1
ATOM 3060 C CA . LYS A 1 378 ? 1.519 -13.295 -12.196 1.00 95.31 378 LYS A CA 1
ATOM 3061 C C . LYS A 1 378 ? 1.596 -13.387 -10.672 1.00 95.31 378 LYS A C 1
ATOM 3063 O O . LYS A 1 378 ? 1.200 -14.407 -10.124 1.00 95.31 378 LYS A O 1
ATOM 3068 N N . ALA A 1 379 ? 2.089 -12.348 -9.997 1.00 95.38 379 ALA A N 1
ATOM 3069 C CA . ALA A 1 379 ? 2.134 -12.289 -8.537 1.00 95.38 379 ALA A CA 1
ATOM 3070 C C . ALA A 1 379 ? 0.725 -12.331 -7.938 1.00 95.38 379 ALA A C 1
ATOM 3072 O O . ALA A 1 379 ? 0.493 -13.108 -7.021 1.00 95.38 379 ALA A O 1
ATOM 3073 N N . PHE A 1 380 ? -0.226 -11.589 -8.513 1.00 95.19 380 PHE A N 1
ATOM 3074 C CA . PHE A 1 380 ? -1.632 -11.673 -8.120 1.00 95.19 380 PHE A CA 1
ATOM 3075 C C . PHE A 1 380 ? -2.173 -13.100 -8.286 1.00 95.19 380 PHE A C 1
ATOM 3077 O O . PHE A 1 380 ? -2.669 -13.689 -7.332 1.00 95.19 380 PHE A O 1
ATOM 3084 N N . SER A 1 381 ? -2.044 -13.674 -9.488 1.00 94.06 381 SER A N 1
ATOM 3085 C CA . SER A 1 381 ? -2.617 -14.992 -9.806 1.00 94.06 381 SER A CA 1
ATOM 3086 C C . SER A 1 381 ? -2.024 -16.090 -8.921 1.00 94.06 381 SER A C 1
ATOM 3088 O O . SER A 1 381 ? -2.750 -16.907 -8.362 1.00 94.06 381 SER A O 1
ATOM 3090 N N . ASN A 1 382 ? -0.699 -16.093 -8.756 1.00 93.81 382 ASN A N 1
ATOM 3091 C CA . ASN A 1 382 ? -0.015 -17.068 -7.913 1.00 93.81 382 ASN A CA 1
ATOM 3092 C C . ASN A 1 382 ? -0.304 -16.851 -6.429 1.00 93.81 382 ASN A C 1
ATOM 3094 O O . ASN A 1 382 ? -0.419 -17.834 -5.710 1.00 93.81 382 ASN A O 1
ATOM 3098 N N . GLY A 1 383 ? -0.415 -15.601 -5.974 1.00 93.44 383 GLY A N 1
ATOM 3099 C CA . GLY A 1 383 ? -0.771 -15.284 -4.596 1.00 93.44 383 GLY A CA 1
ATOM 3100 C C . GLY A 1 383 ? -2.160 -15.784 -4.249 1.00 93.44 383 GLY A C 1
ATOM 3101 O O . GLY A 1 383 ? -2.309 -16.514 -3.277 1.00 93.44 383 GLY A O 1
ATOM 3102 N N . TYR A 1 384 ? -3.141 -15.503 -5.103 1.00 93.31 384 TYR A N 1
ATOM 3103 C CA . TYR A 1 384 ? -4.492 -16.018 -4.932 1.00 93.31 384 TYR A CA 1
ATOM 3104 C C . TYR A 1 384 ? -4.519 -17.553 -4.911 1.00 93.31 384 TYR A C 1
ATOM 3106 O O . TYR A 1 384 ? -5.033 -18.161 -3.976 1.00 93.31 384 TYR A O 1
ATOM 3114 N N . ARG A 1 385 ? -3.898 -18.206 -5.898 1.00 93.12 385 ARG A N 1
ATOM 3115 C CA . ARG A 1 385 ? -3.858 -19.675 -5.959 1.00 93.12 385 ARG A CA 1
ATOM 3116 C C . ARG A 1 385 ? -3.112 -20.295 -4.780 1.00 93.12 385 ARG A C 1
ATOM 3118 O O . ARG A 1 385 ? -3.543 -21.315 -4.264 1.00 93.12 385 ARG A O 1
ATOM 3125 N N . LEU A 1 386 ? -2.035 -19.670 -4.305 1.00 92.25 386 LEU A N 1
ATOM 3126 C CA . LEU A 1 386 ? -1.334 -20.131 -3.107 1.00 92.25 386 LEU A CA 1
ATOM 3127 C C . LEU A 1 386 ? -2.244 -20.138 -1.877 1.00 92.25 386 LEU A C 1
ATOM 3129 O O . LEU A 1 386 ? -2.024 -20.950 -0.991 1.00 92.25 386 LEU A O 1
ATOM 3133 N N . GLN A 1 387 ? -3.255 -19.276 -1.806 1.00 91.69 387 GLN A N 1
ATOM 3134 C CA . GLN A 1 387 ? -4.169 -19.243 -0.665 1.00 91.69 387 GLN A CA 1
ATOM 3135 C C . GLN A 1 387 ? -5.422 -20.104 -0.855 1.00 91.69 387 GLN A C 1
ATOM 3137 O O . GLN A 1 387 ? -5.923 -20.654 0.120 1.00 91.69 387 GLN A O 1
ATOM 3142 N N . TYR A 1 388 ? -5.906 -20.259 -2.090 1.00 92.38 388 TYR A N 1
ATOM 3143 C CA . TYR A 1 388 ? -7.253 -20.793 -2.336 1.00 92.38 388 TYR A CA 1
ATOM 3144 C C . TYR A 1 388 ? -7.318 -22.000 -3.291 1.00 92.38 388 TYR A C 1
ATOM 3146 O O . TYR A 1 388 ? -8.389 -22.573 -3.472 1.00 92.38 388 TYR A O 1
ATOM 3154 N N . ASP A 1 389 ? -6.199 -22.421 -3.890 1.00 92.19 389 ASP A N 1
ATOM 3155 C CA . ASP A 1 389 ? -6.101 -23.591 -4.777 1.00 92.19 389 ASP A CA 1
ATOM 3156 C C . ASP A 1 389 ? -5.239 -24.675 -4.099 1.00 92.19 389 ASP A C 1
ATOM 3158 O O . ASP A 1 389 ? -4.009 -24.585 -4.060 1.00 92.19 389 ASP A O 1
ATOM 3162 N N . LYS A 1 390 ? -5.895 -25.705 -3.538 1.00 89.81 390 LYS A N 1
ATOM 3163 C CA . LYS A 1 390 ? -5.239 -26.782 -2.768 1.00 89.81 390 LYS A CA 1
ATOM 3164 C C . LYS A 1 390 ? -4.226 -27.577 -3.594 1.00 89.81 390 LYS A C 1
ATOM 3166 O O . LYS A 1 390 ? -3.177 -27.957 -3.075 1.00 89.81 390 LYS A O 1
ATOM 3171 N N . GLU A 1 391 ? -4.506 -27.808 -4.875 1.00 89.75 391 GLU A N 1
ATOM 3172 C CA . GLU A 1 391 ? -3.577 -28.515 -5.762 1.00 89.75 391 GLU A CA 1
ATOM 3173 C C . GLU A 1 391 ? -2.326 -27.667 -6.010 1.00 89.75 391 GLU A C 1
ATOM 3175 O O . GLU A 1 391 ? -1.194 -28.160 -5.959 1.00 89.75 391 GLU A O 1
ATOM 3180 N N . PHE A 1 392 ? -2.509 -26.361 -6.225 1.00 88.94 392 PHE A N 1
ATOM 3181 C CA . PHE A 1 392 ? -1.391 -25.437 -6.373 1.00 88.94 392 PHE A CA 1
ATOM 3182 C C . PHE A 1 392 ? -0.568 -25.309 -5.088 1.00 88.94 392 PHE A C 1
ATOM 3184 O O . PHE A 1 392 ? 0.662 -25.321 -5.161 1.00 88.94 392 PHE A O 1
ATOM 3191 N N . GLN A 1 393 ? -1.217 -25.242 -3.923 1.00 87.19 393 GLN A N 1
ATOM 3192 C CA . GLN A 1 393 ? -0.553 -25.272 -2.618 1.00 87.19 393 GLN A CA 1
ATOM 3193 C C . GLN A 1 393 ? 0.322 -26.511 -2.465 1.00 87.19 393 GLN A C 1
ATOM 3195 O O . GLN A 1 393 ? 1.516 -26.386 -2.195 1.00 87.19 393 GLN A O 1
ATOM 3200 N N . GLN A 1 394 ? -0.237 -27.699 -2.696 1.00 85.19 394 GLN A N 1
ATOM 3201 C CA . GLN A 1 394 ? 0.501 -28.952 -2.576 1.00 85.19 394 GLN A CA 1
ATOM 3202 C C . GLN A 1 394 ? 1.723 -28.967 -3.504 1.00 85.19 394 GLN A C 1
ATOM 3204 O O . GLN A 1 394 ? 2.839 -29.226 -3.055 1.00 85.19 394 GLN A O 1
ATOM 3209 N N . LYS A 1 395 ? 1.555 -28.543 -4.762 1.00 84.75 395 LYS A N 1
ATOM 3210 C CA . LYS A 1 395 ? 2.663 -28.412 -5.718 1.00 84.75 395 LYS A CA 1
ATOM 3211 C C . LYS A 1 395 ? 3.756 -27.447 -5.243 1.00 84.75 395 LYS A C 1
ATOM 3213 O O . LYS A 1 395 ? 4.939 -27.663 -5.522 1.00 84.75 395 LYS A O 1
ATOM 3218 N N . VAL A 1 396 ? 3.384 -26.357 -4.569 1.00 80.12 396 VAL A N 1
ATOM 3219 C CA . VAL A 1 396 ? 4.334 -25.385 -4.002 1.00 80.12 396 VAL A CA 1
ATOM 3220 C C . VAL A 1 396 ? 5.101 -25.985 -2.822 1.00 80.12 396 VAL A C 1
ATOM 3222 O O . VAL A 1 396 ? 6.315 -25.785 -2.713 1.00 80.12 396 VAL A O 1
ATOM 3225 N N . LEU A 1 397 ? 4.405 -26.724 -1.956 1.00 74.25 397 LEU A N 1
ATOM 3226 C CA . LEU A 1 397 ? 4.967 -27.361 -0.767 1.00 74.25 397 LEU A CA 1
ATOM 3227 C C . LEU A 1 397 ? 5.926 -28.508 -1.129 1.00 74.25 397 LEU A C 1
ATOM 3229 O O . LEU A 1 397 ? 7.031 -28.557 -0.591 1.00 74.25 397 LEU A O 1
ATOM 3233 N N . GLU A 1 398 ? 5.555 -29.362 -2.086 1.00 73.69 398 GLU A N 1
ATOM 3234 C CA . GLU A 1 398 ? 6.349 -30.517 -2.539 1.00 73.69 398 GLU A CA 1
ATOM 3235 C C . GLU A 1 398 ? 7.654 -30.113 -3.244 1.00 73.69 398 GLU A C 1
ATOM 3237 O O . GLU A 1 398 ? 8.681 -30.772 -3.094 1.00 73.69 398 GLU A O 1
ATOM 3242 N N . ASN A 1 399 ? 7.672 -28.975 -3.947 1.00 67.75 399 ASN A N 1
ATOM 3243 C CA . ASN A 1 399 ? 8.877 -28.448 -4.604 1.00 67.75 399 ASN A CA 1
ATOM 3244 C C . ASN A 1 399 ? 9.843 -27.716 -3.639 1.00 67.75 399 ASN A C 1
ATOM 3246 O O . ASN A 1 399 ? 10.612 -26.838 -4.049 1.00 67.75 399 ASN A O 1
ATOM 3250 N N . ASN A 1 400 ? 9.836 -28.077 -2.349 1.00 56.66 400 ASN A N 1
ATOM 3251 C CA . ASN A 1 400 ? 10.724 -27.551 -1.304 1.00 56.66 400 ASN A CA 1
ATOM 3252 C C . ASN A 1 400 ? 10.677 -26.023 -1.123 1.00 56.66 400 ASN A C 1
ATOM 3254 O O . ASN A 1 400 ? 11.684 -25.414 -0.759 1.00 56.66 400 ASN A O 1
ATOM 3258 N N . LYS A 1 401 ? 9.537 -25.372 -1.409 1.00 58.75 401 LYS A N 1
ATOM 3259 C CA . LYS A 1 401 ? 9.355 -23.908 -1.287 1.00 58.75 401 LYS A CA 1
ATOM 3260 C C . LYS A 1 401 ? 10.452 -23.067 -1.972 1.00 58.75 401 LYS A C 1
ATOM 3262 O O . LYS A 1 401 ? 10.551 -21.863 -1.733 1.00 58.75 401 LYS A O 1
ATOM 3267 N N . ARG A 1 402 ? 11.280 -23.656 -2.849 1.00 46.50 402 ARG A N 1
ATOM 3268 C CA . ARG A 1 402 ? 12.267 -22.918 -3.642 1.00 46.50 402 ARG A CA 1
ATOM 3269 C C . ARG A 1 402 ? 11.469 -22.063 -4.608 1.00 46.50 402 ARG A C 1
ATOM 3271 O O . ARG A 1 402 ? 10.744 -22.628 -5.420 1.00 46.50 402 ARG A O 1
ATOM 3278 N N . LYS A 1 403 ? 11.587 -20.729 -4.485 1.00 49.91 403 LYS A N 1
ATOM 3279 C CA . LYS A 1 403 ? 10.980 -19.697 -5.353 1.00 49.91 403 LYS A CA 1
ATOM 3280 C C . LYS A 1 403 ? 10.610 -20.285 -6.711 1.00 49.91 403 LYS A C 1
ATOM 3282 O O . LYS A 1 403 ? 11.489 -20.494 -7.551 1.00 49.91 403 LYS A O 1
ATOM 3287 N N . ILE A 1 404 ? 9.336 -20.628 -6.885 1.00 45.53 404 ILE A N 1
ATOM 3288 C CA . ILE A 1 404 ? 8.945 -21.478 -8.002 1.00 45.53 404 ILE A CA 1
ATOM 3289 C C . ILE A 1 404 ? 9.138 -20.689 -9.287 1.00 45.53 404 ILE A C 1
ATOM 3291 O O . ILE A 1 404 ? 8.402 -19.744 -9.585 1.00 45.53 404 ILE A O 1
ATOM 3295 N N . LYS A 1 405 ? 10.135 -21.092 -10.075 1.00 36.47 405 LYS A N 1
ATOM 3296 C CA . LYS A 1 405 ? 10.220 -20.729 -11.484 1.00 36.47 405 LYS A CA 1
ATOM 3297 C C . LYS A 1 405 ? 9.094 -21.466 -12.202 1.00 36.47 405 LYS A C 1
ATOM 3299 O O . LYS A 1 405 ? 9.307 -22.542 -12.739 1.00 36.47 405 LYS A O 1
ATOM 3304 N N . PHE A 1 406 ? 7.887 -20.909 -12.197 1.00 42.00 406 PHE A N 1
ATOM 3305 C CA . PHE A 1 406 ? 6.859 -21.404 -13.104 1.00 42.00 406 PHE A CA 1
ATOM 3306 C C . PHE A 1 406 ? 7.180 -20.934 -14.519 1.00 42.00 406 PHE A C 1
ATOM 3308 O O . PHE A 1 406 ? 7.174 -19.724 -14.791 1.00 42.00 406 PHE A O 1
ATOM 3315 N N . GLU A 1 407 ? 7.487 -21.915 -15.363 1.00 31.22 407 GLU A N 1
ATOM 3316 C CA . GLU A 1 407 ? 7.503 -21.841 -16.818 1.00 31.22 407 GLU A CA 1
ATOM 3317 C C . GLU A 1 407 ? 6.166 -21.310 -17.346 1.00 31.22 407 GLU A C 1
ATOM 3319 O O . GLU A 1 407 ? 5.113 -21.466 -16.725 1.00 31.22 407 GLU A O 1
ATOM 3324 N N . MET A 1 408 ? 6.257 -20.582 -18.456 1.00 27.44 408 MET A N 1
ATOM 3325 C CA . MET A 1 408 ? 5.127 -19.974 -19.148 1.00 27.44 408 MET A CA 1
ATOM 3326 C C . MET A 1 408 ? 4.370 -21.069 -19.903 1.00 27.44 408 MET A C 1
ATOM 3328 O O . MET A 1 408 ? 5.000 -21.782 -20.681 1.00 27.44 408 MET A O 1
ATOM 3332 N N . TYR A 1 409 ? 3.053 -21.146 -19.722 1.00 29.89 409 TYR A N 1
ATOM 3333 C CA . TYR A 1 409 ? 2.157 -21.665 -20.754 1.00 29.89 409 TYR A CA 1
ATOM 3334 C C . TYR A 1 409 ? 1.380 -20.492 -21.339 1.00 29.89 409 TYR A C 1
ATOM 3336 O O . TYR A 1 409 ? 0.902 -19.654 -20.534 1.00 29.89 409 TYR A O 1
#

Sequence (409 aa):
MKSEILCYHISMKKILGIILGLVILQNVCFAETSVSFVYINGSNNNDEKMRNWYIEGVQKLHPVMKKKFEQNKEIKQVFLNKPQYKINEKPVIFFWGDKSQTDLEFVQKQLDLSKAFSPTLAYKVRSMLAAYLHDAIWVQKQHNMLPILDELNDTVLKEAEQGNKVILYGYSAGTFVTYQYMFNKLPYINAENLFNTIDVSDEVRQFVKNNPIENTCISALSKAGLGMVSETGHLVLKKDDNLSLEEGYLKIKEATKNYCAPTDSLKGVVNFASPLVLFYSDLADPDYELNYYNKLMLKYIIENGLFFITVNFREDPLGFPSTRNLTIDEIEKLANIEIENPRGFVYDNSSVWSKRSVLFAHTSYWSARKTFANAVVKAFSNGYRLQYDKEFQQKVLENNKRKIKFEMY

Solvent-accessible surface area (backbone atoms only — not comparable to full-atom values): 22109 Å² total; per-residue (Å²): 133,88,86,84,81,83,79,80,82,77,55,67,68,58,55,51,49,52,51,51,51,50,53,53,58,63,66,66,64,68,78,59,42,26,33,39,48,36,40,31,54,30,45,69,25,39,50,73,70,36,43,49,50,51,52,53,31,47,68,66,29,44,66,53,37,46,55,46,51,78,65,37,65,56,52,33,63,78,75,36,79,51,103,33,61,48,60,52,94,63,75,42,80,45,80,63,37,63,80,51,28,73,63,48,55,53,52,49,56,58,53,56,59,45,57,81,80,41,59,69,67,59,43,52,51,50,51,53,51,49,43,50,45,47,46,38,58,51,44,70,38,62,89,51,31,53,60,52,45,52,58,51,44,54,52,52,50,55,38,38,75,72,47,24,31,35,33,42,33,13,31,30,32,13,30,54,54,51,52,51,35,50,59,33,18,38,48,52,42,48,58,64,64,48,52,71,69,48,100,67,56,70,67,55,44,52,51,45,67,75,57,78,70,75,55,25,15,56,42,7,40,38,73,21,59,35,26,45,68,44,99,74,38,44,77,46,60,54,80,85,47,70,66,58,43,53,58,13,55,69,34,30,66,61,24,24,72,75,46,22,50,60,86,84,26,65,45,31,39,43,28,24,43,26,42,61,59,70,81,51,50,61,74,74,42,90,85,42,50,44,49,58,59,50,45,38,42,50,44,41,34,22,44,70,42,18,37,44,35,37,44,12,38,58,47,16,89,48,22,49,54,72,92,62,80,66,40,63,72,54,45,29,66,75,65,71,50,88,76,66,74,71,59,29,38,60,28,69,38,40,67,39,79,78,87,54,55,55,94,47,28,63,71,32,56,50,78,38,28,69,63,43,35,54,50,50,53,47,36,51,44,51,29,50,33,48,67,73,33,68,68,56,33,50,58,45,57,74,59,70,57,54,82,76,82,75,76,87,130

Nearest PDB structures (foldseek):
  1eq2-assembly2_J  TM=2.518E-01  e=8.983E+00  Escherichia coli

Mean predicted aligned error: 9.38 Å

Radius of gyration: 25.4 Å; Cα contacts (8 Å, |Δi|>4): 631; chains: 1; bounding box: 104×72×59 Å

Foldseek 3Di:
DDDDDDDDPPDPVVVVVVVVVVVVVVVPPPLQQEAAEEEEDFFDCQDPVSVVVVVVLCLLQVVLLQVLCVPFPLSCVQPNVDPRYRHDPDHHYQYDNNVCNVVLVVVVVVLVVVVVPDDPVVSLVVVLCCRQCVRLVVCVPCVNLVVSLLVVLVVLLVCVVSSYAYEYEQARSNVVSVVVNLQAAAQLAFPLVVVVPDDDDPVLNVLCVVPGDGRAGQQLLVVLQQAHQDPLRDTDGPVVDSVSNSSSSVSSRVSRSNRHRPQRRYAEYEYELALPCVVVVCCVVPPRNNLVSVLSSVLCQFQSQYEYEYAYALLAPSLDWDPFADEPVRSCVVSVHDHDNTSYFYFYHRHQHLVDHNSCRSVCCSVSSNSNSVSVSVRVSLRRCCHPPVVSVVVCVVVVRPNDPDDDD

Secondary structure (DSSP, 8-state):
-----------HHHHHHHHHHHHHHHHT------EEEEEEP-TT--SHHHHHHHHHHHHHHHHHHHHHHTT-HHHHHHH--STT-PBPSSPEEE--GGGGHHHHHHHHHHHHHHTTTS-HHHHHHHHHHHHHHHHHHHHHSHHHHHHHHHHHHHHHHHHHHTT-EEEEEEETTHHHHHHHHHHHHS--B-HHHHHHHS---HHHHHHHHHS----B-HHHHHHTTSEEE-TTS-EEE--S-HHHHHHHHHHHHHHHHHHSPPTTTEEEEEEES--HHHHTGGGG-TT-THHHHHHHHHHHHHHTT-EEEEEEETT-TT-PPPS----HHHHHHHHT----S---EEEEEEEE-----HHHHTTHHHHTHHHHHHHHHHHHHHHHHHHH-HHHHHHHHHTTT--------